Protein AF-A0A7X0EAE1-F1 (afdb_monomer_lite)

pLDDT: mean 81.14, std 19.17, range [22.28, 98.88]

Foldseek 3Di:
DDDDDDDDDDDDDDDDDDDDDDDDDDDDDDDDDDDDPDPDPPQAAEDEDDQQEEEPQVCQQVLHAYAYNQHEYEHADDPEERERAHEYAHEYAYEYHPPPAAYEYEYLAAHHYYYDPVQPPKDKDKAFDFFDFDDDPNDTQPFTDGGIAIDIPPAGPFRYEYYDSYEYEYHEQVRQAYEALGEYAYAYEDEYYHHDDDDLNREHEYNHEAAYAYEYAYQDPDQRHAYEAADEHAHQYLEHEEQYNHEQAELRGHGADVNHAAYEYAAEAEYAFHCDDDPDPLEYEDAHEYEYPYALHEYEYASHSGEYEYEHADAYFPDDDSSDGDDPDPLVLAFQAVVLGQAYEYEFASEHYEYHDQDAAEGRRRYALRRYEYAAHNAGEYEYHYADEYEDRHEYAHDPRRNRQPHGHEYEYEDDYDPPGQAEYEYAAEHGYAAEYEYAANYEYEFFDLDLFDQDDDPDDRDGRRRPTAGYEYDAQLPPPHDPRRAYEYAYEYHYAHEDNRNNPCQAYEHEHYAYAYEYEFAHLREYEYEADHQHAEEYEFHANYEYEWAYGPVRGIGACQNYCEYEQDYANREYEDLHGAAYEHQAYEYDANYEYEAAVHHYHYHPPDDYYHNHDYDNDDPHHD

Structure (mmCIF, N/CA/C/O backbone):
data_AF-A0A7X0EAE1-F1
#
_entry.id   AF-A0A7X0EAE1-F1
#
loop_
_atom_site.group_PDB
_atom_site.id
_atom_site.type_symbol
_atom_site.label_atom_id
_atom_site.label_alt_id
_atom_site.label_comp_id
_atom_site.label_asym_id
_atom_site.label_entity_id
_atom_site.label_seq_id
_atom_site.pdbx_PDB_ins_code
_atom_site.Cartn_x
_atom_site.Cartn_y
_atom_site.Cartn_z
_atom_site.occupancy
_atom_site.B_iso_or_equiv
_atom_site.auth_seq_id
_atom_site.auth_comp_id
_atom_site.auth_asym_id
_atom_site.auth_atom_id
_atom_site.pdbx_PDB_model_num
ATOM 1 N N . MET A 1 1 ? -37.938 42.779 7.280 1.00 30.33 1 MET A N 1
ATOM 2 C CA . MET A 1 1 ? -37.689 43.438 5.978 1.00 30.33 1 MET A CA 1
ATOM 3 C C . MET A 1 1 ? -36.185 43.469 5.745 1.00 30.33 1 MET A C 1
ATOM 5 O O . MET A 1 1 ? -35.531 44.015 6.614 1.00 30.33 1 MET A O 1
ATOM 9 N N . LYS A 1 2 ? -35.724 42.894 4.612 1.00 25.92 2 LYS A N 1
ATOM 10 C CA . LYS A 1 2 ? -34.523 43.207 3.782 1.00 25.92 2 LYS A CA 1
ATOM 11 C C . LYS A 1 2 ? -33.145 43.342 4.476 1.00 25.92 2 LYS A C 1
ATOM 13 O O . LYS A 1 2 ? -33.058 44.056 5.455 1.00 25.92 2 LYS A O 1
ATOM 18 N N . HIS A 1 3 ? -31.996 42.821 4.030 1.00 24.59 3 HIS A N 1
ATOM 19 C CA . HIS A 1 3 ? -31.430 42.070 2.881 1.00 24.59 3 HIS A CA 1
ATOM 20 C C . HIS A 1 3 ? -30.117 41.422 3.436 1.00 24.59 3 HIS A C 1
ATOM 22 O O . HIS A 1 3 ? -29.533 42.008 4.340 1.00 24.59 3 HIS A O 1
ATOM 28 N N . VAL A 1 4 ? -29.726 40.167 3.161 1.00 24.88 4 VAL A N 1
ATOM 29 C CA . VAL A 1 4 ? -28.911 39.599 2.043 1.00 24.88 4 VAL A CA 1
ATOM 30 C C . VAL A 1 4 ? -27.505 40.215 1.816 1.00 24.88 4 VAL A C 1
ATOM 32 O O . VAL A 1 4 ? -27.378 41.434 1.750 1.00 24.88 4 VAL A O 1
ATOM 35 N N . VAL A 1 5 ? -26.540 39.306 1.536 1.00 24.34 5 VAL A N 1
ATOM 36 C CA . VAL A 1 5 ? -25.147 39.411 1.003 1.00 24.34 5 VAL A CA 1
ATOM 37 C C . VAL A 1 5 ? -24.054 39.476 2.089 1.00 24.34 5 VAL A C 1
ATOM 39 O O . VAL A 1 5 ? -24.153 40.296 2.986 1.00 24.34 5 VAL A O 1
ATOM 42 N N . GLY A 1 6 ? -22.967 38.694 2.104 1.00 23.19 6 GLY A N 1
ATOM 43 C CA . GLY A 1 6 ? -22.373 37.727 1.172 1.00 23.19 6 GLY A CA 1
ATOM 44 C C . GLY A 1 6 ? -20.891 37.503 1.547 1.00 23.19 6 GLY A C 1
ATOM 45 O O . GLY A 1 6 ? -20.295 38.330 2.231 1.00 23.19 6 GLY A O 1
ATOM 46 N N . LEU A 1 7 ? -20.351 36.360 1.122 1.00 27.83 7 LEU A N 1
ATOM 47 C CA .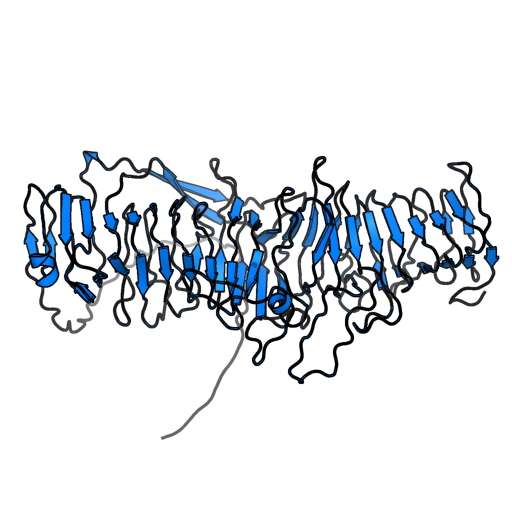 LEU A 1 7 ? -19.039 35.753 1.412 1.00 27.83 7 LEU A CA 1
ATOM 48 C C . LEU A 1 7 ? -17.797 36.627 1.120 1.00 27.83 7 LEU A C 1
ATOM 50 O O . LEU A 1 7 ? -17.828 37.486 0.241 1.00 27.83 7 LEU A O 1
ATOM 54 N N . GLY A 1 8 ? -16.669 36.309 1.777 1.00 23.58 8 GLY A N 1
ATOM 55 C CA . GLY A 1 8 ? -15.345 36.868 1.471 1.00 23.58 8 GLY A CA 1
ATOM 56 C C . GLY A 1 8 ? -14.172 36.112 2.116 1.00 23.58 8 GLY A C 1
ATOM 57 O O . GLY A 1 8 ? -13.901 36.279 3.298 1.00 23.58 8 GLY A O 1
ATOM 58 N N . ASN A 1 9 ? -13.502 35.302 1.294 1.00 26.05 9 ASN A N 1
ATOM 59 C CA . ASN A 1 9 ? -12.317 34.462 1.510 1.00 26.05 9 ASN A CA 1
ATOM 60 C C . ASN A 1 9 ? -11.068 35.108 2.158 1.00 26.05 9 ASN A C 1
ATOM 62 O O . ASN A 1 9 ? -10.847 36.313 2.057 1.00 26.05 9 ASN A O 1
ATOM 66 N N . ASN A 1 10 ? -10.170 34.202 2.589 1.00 26.47 10 ASN A N 1
ATOM 67 C CA . ASN A 1 10 ? -8.693 34.271 2.596 1.00 26.47 10 ASN A CA 1
ATOM 68 C C . ASN A 1 10 ? -8.009 34.369 3.969 1.00 26.47 10 ASN A C 1
ATOM 70 O O . ASN A 1 10 ? -7.542 35.428 4.387 1.00 26.47 10 ASN A O 1
ATOM 74 N N . GLY A 1 11 ? -7.816 33.205 4.598 1.00 25.55 11 GLY A N 1
ATOM 75 C CA . GLY A 1 11 ? -6.762 33.003 5.588 1.00 25.55 11 GLY A CA 1
ATOM 76 C C . GLY A 1 11 ? -5.386 33.032 4.917 1.00 25.55 11 GLY A C 1
ATOM 77 O O . GLY A 1 11 ? -4.979 32.070 4.272 1.00 25.55 11 GLY A O 1
ATOM 78 N N . ARG A 1 12 ? -4.661 34.145 5.068 1.00 23.89 12 ARG A N 1
ATOM 79 C CA . ARG A 1 12 ? -3.206 34.194 4.879 1.00 23.89 12 ARG A CA 1
ATOM 80 C C . ARG A 1 12 ? -2.535 34.210 6.245 1.00 23.89 12 ARG A C 1
ATOM 82 O O . ARG A 1 12 ? -2.761 35.115 7.041 1.00 23.89 12 ARG A O 1
ATOM 89 N N . TRP A 1 13 ? -1.671 33.228 6.462 1.00 22.28 13 TRP A N 1
ATOM 90 C CA . TRP A 1 13 ? -0.721 33.181 7.563 1.00 22.28 13 TRP A CA 1
ATOM 91 C C . TRP A 1 13 ? 0.379 34.225 7.341 1.00 22.28 13 TRP A C 1
ATOM 93 O O . TRP A 1 13 ? 1.106 34.164 6.349 1.00 22.28 13 TRP A O 1
ATOM 103 N N . LEU A 1 14 ? 0.523 35.172 8.269 1.00 25.16 14 LEU A N 1
ATOM 104 C CA . LEU A 1 14 ? 1.723 35.998 8.390 1.00 25.16 14 LEU A CA 1
ATOM 105 C C . LEU A 1 14 ? 2.500 35.553 9.630 1.00 25.16 14 LEU A C 1
ATOM 107 O O . LEU A 1 14 ? 1.996 35.592 10.748 1.00 25.16 14 LEU A O 1
ATOM 111 N N . ARG A 1 15 ? 3.739 35.108 9.392 1.00 26.25 15 ARG A N 1
ATOM 112 C CA . ARG A 1 15 ? 4.773 34.886 10.408 1.00 26.25 15 ARG A CA 1
ATOM 113 C C . ARG A 1 15 ? 5.151 36.226 11.041 1.00 26.25 15 ARG A C 1
ATOM 115 O O . ARG A 1 15 ? 5.551 37.131 10.313 1.00 26.25 15 ARG A O 1
ATOM 122 N N . GLU A 1 16 ? 5.177 36.305 12.368 1.00 26.36 16 GLU A N 1
ATOM 123 C CA . GLU A 1 16 ? 5.922 37.344 13.087 1.00 26.36 16 GLU A CA 1
ATOM 124 C C . GLU A 1 16 ? 7.073 36.721 13.891 1.00 26.36 16 GLU A C 1
ATOM 126 O O . GLU A 1 16 ? 6.920 35.719 14.589 1.00 26.36 16 GLU A O 1
ATOM 131 N N . LYS A 1 17 ? 8.264 37.304 13.718 1.00 27.81 17 LYS A N 1
ATOM 132 C CA . LYS A 1 17 ? 9.498 37.013 14.464 1.00 27.81 17 LYS A CA 1
ATOM 133 C C . LYS A 1 17 ? 9.445 37.642 15.871 1.00 27.81 17 LYS A C 1
ATOM 135 O O . LYS A 1 17 ? 8.731 38.623 16.061 1.00 27.81 17 LYS A O 1
ATOM 140 N N . PRO A 1 18 ? 10.247 37.148 16.836 1.00 31.56 18 PRO A N 1
ATOM 141 C CA . PRO A 1 18 ? 10.170 37.571 18.231 1.00 31.56 18 PRO A CA 1
ATOM 142 C C . PRO A 1 18 ? 10.873 38.916 18.460 1.00 31.56 18 PRO A C 1
ATOM 144 O O . PRO A 1 18 ? 12.037 39.092 18.096 1.00 31.56 18 PRO A O 1
ATOM 147 N N . GLY A 1 19 ? 10.173 39.849 19.105 1.00 26.75 19 GLY A N 1
ATOM 148 C CA . GLY A 1 19 ? 10.696 41.135 19.562 1.00 26.75 19 GLY A CA 1
ATOM 149 C C . GLY A 1 19 ? 10.442 41.314 21.056 1.00 26.75 19 GLY A C 1
ATOM 150 O O . GLY A 1 19 ? 9.315 41.200 21.523 1.00 26.75 19 GLY A O 1
ATOM 151 N N . GLN A 1 20 ? 11.521 41.547 21.796 1.00 31.05 20 GLN A N 1
ATOM 152 C CA . GLN A 1 20 ? 11.576 41.728 23.244 1.00 31.05 20 GLN A CA 1
ATOM 153 C C . GLN A 1 20 ? 10.873 43.005 23.738 1.00 31.05 20 GLN A C 1
ATOM 155 O O . GLN A 1 20 ? 11.021 44.059 23.124 1.00 31.05 20 GLN A O 1
ATOM 160 N N . GLY A 1 21 ? 10.271 42.925 24.933 1.00 28.19 21 GLY A N 1
ATOM 161 C CA . GLY A 1 21 ? 10.147 44.052 25.869 1.00 28.19 21 GLY A CA 1
ATOM 162 C C . GLY A 1 21 ? 8.731 44.379 26.364 1.00 28.19 21 GLY A C 1
ATOM 163 O O . GLY A 1 21 ? 7.820 44.517 25.560 1.00 28.19 21 GLY A O 1
ATOM 164 N N . GLU A 1 22 ? 8.630 44.620 27.684 1.00 27.31 22 GLU A N 1
ATOM 165 C CA . GLU A 1 22 ? 7.576 45.371 28.418 1.00 27.31 22 GLU A CA 1
ATOM 166 C C . GLU A 1 22 ? 6.356 44.567 28.972 1.00 27.31 22 GLU A C 1
ATOM 168 O O . GLU A 1 22 ? 6.013 43.502 28.467 1.00 27.31 22 GLU A O 1
ATOM 173 N N . PRO A 1 23 ? 5.760 44.966 30.126 1.00 32.12 23 PRO A N 1
ATOM 174 C CA . PRO A 1 23 ? 5.848 44.191 31.366 1.00 32.12 23 PRO A CA 1
ATOM 175 C C . PRO A 1 23 ? 4.505 43.653 31.898 1.00 32.12 23 PRO A C 1
ATOM 177 O O . PRO A 1 23 ? 3.413 44.103 31.545 1.00 32.12 23 PRO A O 1
ATOM 180 N N . ALA A 1 24 ? 4.604 42.699 32.828 1.00 33.47 24 ALA A N 1
ATOM 181 C CA . ALA A 1 24 ? 3.493 42.013 33.481 1.00 33.47 24 ALA A CA 1
ATOM 182 C C . ALA A 1 24 ? 2.469 42.970 34.129 1.00 33.47 24 ALA A C 1
ATOM 184 O O . ALA A 1 24 ? 2.688 43.514 35.213 1.00 33.47 24 ALA A O 1
ATOM 185 N N . ARG A 1 25 ? 1.288 43.101 33.511 1.00 29.61 25 ARG A N 1
ATOM 186 C CA . ARG A 1 25 ? 0.089 43.645 34.163 1.00 29.61 25 ARG A CA 1
ATOM 187 C C . ARG A 1 25 ? -0.793 42.499 34.646 1.00 29.61 25 ARG A C 1
ATOM 189 O O . ARG A 1 25 ? -1.527 41.898 33.868 1.00 29.61 25 ARG A O 1
ATOM 196 N N . LYS A 1 26 ? -0.754 42.236 35.956 1.00 30.78 26 LYS A N 1
ATOM 197 C CA . LYS A 1 26 ? -1.768 41.438 36.660 1.00 30.78 26 LYS A CA 1
ATOM 198 C C . LYS A 1 26 ? -3.140 42.080 36.429 1.00 30.78 26 LYS A C 1
ATOM 200 O O . LYS A 1 26 ? -3.415 43.151 36.966 1.00 30.78 26 LYS A O 1
ATOM 205 N N . ARG A 1 27 ? -3.992 41.445 35.622 1.00 29.20 27 ARG A N 1
ATOM 206 C CA . ARG A 1 27 ? -5.412 41.790 35.509 1.00 29.20 27 ARG A CA 1
ATOM 207 C C . ARG A 1 27 ? -6.218 40.823 36.365 1.00 29.20 27 ARG A C 1
ATOM 209 O O . ARG A 1 27 ? -6.354 39.650 36.045 1.00 29.20 27 ARG A O 1
ATOM 216 N N . LEU A 1 28 ? -6.714 41.361 37.473 1.00 23.70 28 LEU A N 1
ATOM 217 C CA . LEU A 1 28 ? -7.777 40.801 38.292 1.00 23.70 28 LEU A CA 1
ATOM 218 C C . LEU A 1 28 ? -9.042 40.722 37.421 1.00 23.70 28 LEU A C 1
ATOM 220 O O . LEU A 1 28 ? -9.579 41.758 37.031 1.00 23.70 28 LEU A O 1
ATOM 224 N N . VAL A 1 29 ? -9.480 39.514 37.068 1.00 25.59 29 VAL A N 1
ATOM 225 C CA . VAL A 1 29 ? -10.756 39.301 36.375 1.00 25.59 29 VAL A CA 1
ATOM 226 C C . VAL A 1 29 ? -11.838 39.138 37.436 1.00 25.59 29 VAL A C 1
ATOM 228 O O . VAL A 1 29 ? -11.850 38.174 38.195 1.00 25.59 29 VAL A O 1
ATOM 231 N N . VAL A 1 30 ? -12.729 40.124 37.496 1.00 24.12 30 VAL A N 1
ATOM 232 C CA . VAL A 1 30 ? -14.007 40.048 38.203 1.00 24.12 30 VAL A CA 1
ATOM 233 C C . VAL A 1 30 ? -14.918 39.143 37.374 1.00 24.12 30 VAL A C 1
ATOM 235 O O . VAL A 1 30 ? -15.266 39.488 36.247 1.00 24.12 30 VAL A O 1
ATOM 238 N N . ILE A 1 31 ? -15.279 37.977 37.912 1.00 26.09 31 ILE A N 1
ATOM 239 C CA . ILE A 1 31 ? -16.275 37.088 37.307 1.00 26.09 31 ILE A CA 1
ATOM 240 C C . ILE A 1 31 ? -17.652 37.697 37.580 1.00 26.09 31 ILE A C 1
ATOM 242 O O . ILE A 1 31 ? -18.132 37.703 38.713 1.00 26.09 31 ILE A O 1
ATOM 246 N N . LEU A 1 32 ? -18.275 38.240 36.535 1.00 27.41 32 LEU A N 1
ATOM 247 C CA . LEU A 1 32 ? -19.679 38.627 36.542 1.00 27.41 32 LEU A CA 1
ATOM 248 C C . LEU A 1 32 ? -20.500 37.355 36.280 1.00 27.41 32 LEU A C 1
ATOM 250 O O . LEU A 1 32 ? -20.461 36.806 35.181 1.00 27.41 32 LEU A O 1
ATOM 254 N N . GLY A 1 33 ? -21.181 36.849 37.309 1.00 26.14 33 GLY A N 1
ATOM 255 C CA . GLY A 1 33 ? -22.029 35.664 37.206 1.00 26.14 33 GLY A CA 1
ATOM 256 C C . GLY A 1 33 ? -23.220 35.915 36.285 1.00 26.14 33 GLY A C 1
ATOM 257 O O . GLY A 1 33 ? -24.117 36.686 36.620 1.00 26.14 33 GLY A O 1
ATOM 258 N N . ILE A 1 34 ? -23.236 35.249 35.132 1.00 29.47 34 ILE A N 1
ATOM 259 C CA . ILE A 1 34 ? -24.444 35.070 34.328 1.00 29.47 34 ILE A CA 1
ATOM 260 C C . ILE A 1 34 ? -25.166 33.865 34.929 1.00 29.47 34 ILE A C 1
ATOM 262 O O . ILE A 1 34 ? -24.683 32.738 34.842 1.00 29.47 34 ILE A O 1
ATOM 266 N N . ALA A 1 35 ? -26.304 34.108 35.576 1.00 28.55 35 ALA A N 1
ATOM 267 C CA . ALA A 1 35 ? -27.213 33.049 35.985 1.00 28.55 35 ALA A CA 1
ATOM 268 C C . ALA A 1 35 ? -27.811 32.411 34.721 1.00 28.55 35 ALA A C 1
ATOM 270 O O . ALA A 1 35 ? -28.743 32.953 34.127 1.00 28.55 35 ALA A O 1
ATOM 271 N N . LEU A 1 36 ? -27.256 31.273 34.292 1.00 31.56 36 LEU A N 1
ATOM 272 C CA . LEU A 1 36 ? -27.988 30.340 33.442 1.00 31.56 36 LEU A CA 1
ATOM 273 C C . LEU A 1 36 ? -29.161 29.812 34.271 1.00 31.56 36 LEU A C 1
ATOM 275 O O . LEU A 1 36 ? -28.967 29.307 35.377 1.00 31.56 36 LEU A O 1
ATOM 279 N N . ALA A 1 37 ? -30.375 29.942 33.742 1.00 32.22 37 ALA A N 1
ATOM 280 C CA . ALA A 1 37 ? -31.538 29.266 34.288 1.00 32.22 37 ALA A CA 1
ATOM 281 C C . ALA A 1 37 ? -31.296 27.753 34.192 1.00 32.22 37 ALA A C 1
ATOM 283 O O . ALA A 1 37 ? -31.432 27.161 33.124 1.00 32.22 37 ALA A O 1
ATOM 284 N N . ALA A 1 38 ? -30.888 27.145 35.305 1.00 33.25 38 ALA A N 1
ATOM 285 C CA . ALA A 1 38 ? -30.891 25.705 35.461 1.00 33.25 38 ALA A CA 1
ATOM 286 C C . ALA A 1 38 ? -32.350 25.247 35.390 1.00 33.25 38 ALA A C 1
ATOM 288 O O . ALA A 1 38 ? -33.140 25.511 36.297 1.00 33.25 38 ALA A O 1
ATOM 289 N N . THR A 1 39 ? -32.724 24.572 34.306 1.00 34.47 39 THR A N 1
ATOM 290 C CA . THR A 1 39 ? -33.797 23.586 34.395 1.00 34.47 39 THR A CA 1
ATOM 291 C C . THR A 1 39 ? -33.323 22.575 35.428 1.00 34.47 39 THR A C 1
ATOM 293 O O . THR A 1 39 ? -32.280 21.952 35.232 1.00 34.47 39 THR A O 1
ATOM 296 N N . SER A 1 40 ? -34.006 22.498 36.567 1.00 34.25 40 SER A N 1
ATOM 297 C CA . SER A 1 40 ? -33.706 21.534 37.618 1.00 34.25 40 SER A CA 1
ATOM 298 C C . SER A 1 40 ? -33.729 20.135 37.014 1.00 34.25 40 SER A C 1
ATOM 300 O O . SER A 1 40 ? -34.796 19.610 36.705 1.00 34.25 40 SER A O 1
ATOM 302 N N . VAL A 1 41 ? -32.548 19.556 36.811 1.00 42.41 41 VAL A N 1
ATOM 303 C CA . VAL A 1 41 ? -32.412 18.106 36.768 1.00 42.41 41 VAL A CA 1
ATOM 304 C C . VAL A 1 41 ? -32.759 17.681 38.185 1.00 42.41 41 VAL A C 1
ATOM 306 O O . VAL A 1 41 ? -32.126 18.167 39.127 1.00 42.41 41 VAL A O 1
ATOM 309 N N . ASP A 1 42 ? -33.823 16.901 38.357 1.00 42.44 42 ASP A N 1
ATOM 310 C CA . ASP A 1 42 ? -34.108 16.290 39.650 1.00 42.44 42 ASP A CA 1
ATOM 311 C C . ASP A 1 42 ? -32.829 15.572 40.088 1.00 42.44 42 ASP A C 1
ATOM 313 O O . ASP A 1 42 ? -32.354 14.663 39.411 1.00 42.44 42 ASP A O 1
ATOM 317 N N . ALA A 1 43 ? -32.200 16.059 41.158 1.00 48.53 43 ALA A N 1
ATOM 318 C CA . ALA A 1 43 ? -31.031 15.408 41.718 1.00 48.53 43 ALA A CA 1
ATOM 319 C C . ALA A 1 43 ? -31.507 14.052 42.243 1.00 48.53 43 ALA A C 1
ATOM 321 O O . ALA A 1 43 ? -32.235 14.001 43.240 1.00 48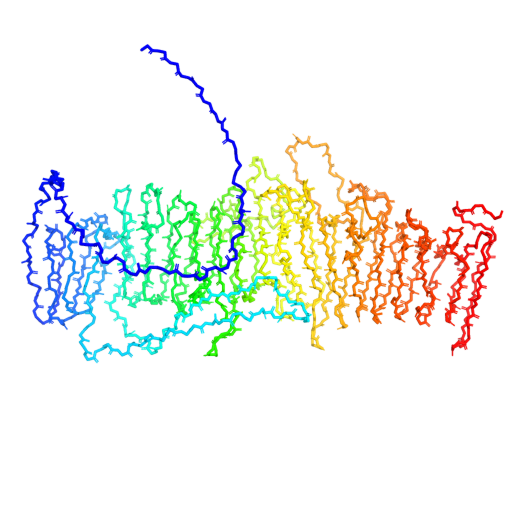.53 43 ALA A O 1
ATOM 322 N N . PHE A 1 44 ? -31.156 12.974 41.542 1.00 57.84 44 PHE A N 1
ATOM 323 C CA . PHE A 1 44 ? -31.428 11.625 42.013 1.00 57.84 44 PHE A CA 1
ATOM 324 C C . PHE A 1 44 ? -30.784 11.461 43.396 1.00 57.84 44 PHE A C 1
ATOM 326 O O . PHE A 1 44 ? -29.712 12.000 43.684 1.00 57.84 44 PHE A O 1
ATOM 333 N N . ALA A 1 45 ? -31.479 10.791 44.314 1.00 66.44 45 ALA A N 1
ATOM 334 C CA . ALA A 1 45 ? -30.926 10.563 45.640 1.00 66.44 45 ALA A CA 1
ATOM 335 C C . ALA A 1 45 ? -29.718 9.627 45.509 1.00 66.44 45 ALA A C 1
ATOM 337 O O . ALA A 1 45 ? -29.833 8.550 44.929 1.00 66.44 45 ALA A O 1
ATOM 338 N N . GLN A 1 46 ? -28.565 10.021 46.057 1.00 82.81 46 GLN A N 1
ATOM 339 C CA . GLN A 1 46 ? -27.398 9.145 46.075 1.00 82.81 46 GLN A CA 1
ATOM 340 C C . GLN A 1 46 ? -27.650 7.965 47.027 1.00 82.81 46 GLN A C 1
ATOM 342 O O . GLN A 1 46 ? -27.831 8.153 48.233 1.00 82.81 46 GLN A O 1
ATOM 347 N N . VAL A 1 47 ? -27.636 6.747 46.490 1.00 92.88 47 VAL A N 1
ATOM 348 C CA . VAL A 1 47 ? -27.821 5.487 47.209 1.00 92.88 47 VAL A CA 1
ATOM 349 C C . VAL A 1 47 ? -26.482 4.769 47.360 1.00 92.88 47 VAL A C 1
ATOM 351 O O . VAL A 1 47 ? -25.752 4.509 46.403 1.00 92.88 47 VAL A O 1
ATOM 354 N N . THR A 1 48 ? -26.149 4.411 48.597 1.00 92.00 48 THR A N 1
ATOM 355 C CA . THR A 1 48 ? -24.951 3.625 48.904 1.00 92.00 48 THR A CA 1
ATOM 356 C C . THR A 1 48 ? -25.176 2.157 48.545 1.00 92.00 48 THR A C 1
ATOM 358 O O . THR A 1 48 ? -26.102 1.528 49.059 1.00 92.00 48 THR A O 1
ATOM 361 N N . ALA A 1 49 ? -24.307 1.589 47.707 1.00 92.56 49 ALA A N 1
ATOM 362 C CA . ALA A 1 49 ? -24.350 0.169 47.376 1.00 92.56 49 ALA A CA 1
ATOM 363 C C . ALA A 1 49 ? -23.916 -0.706 48.576 1.00 92.56 49 ALA A C 1
ATOM 365 O O . ALA A 1 49 ? -23.190 -0.234 49.459 1.00 92.56 49 ALA A O 1
ATOM 366 N N . PRO A 1 50 ? -24.298 -1.997 48.621 1.00 92.00 50 PRO A N 1
ATOM 367 C CA . PRO A 1 50 ? -23.870 -2.905 49.684 1.00 92.00 50 PRO A CA 1
ATOM 368 C C . PRO A 1 50 ? -22.340 -2.982 49.812 1.00 92.00 50 PRO A C 1
ATOM 370 O O . PRO A 1 50 ? -21.628 -3.133 48.818 1.00 92.00 50 PRO A O 1
ATOM 373 N N . SER A 1 51 ? -21.812 -2.920 51.038 1.00 87.19 51 SER A N 1
ATOM 374 C CA . SER A 1 51 ? -20.358 -2.921 51.282 1.00 87.19 51 SER A CA 1
ATOM 375 C C . SER A 1 51 ? -19.664 -4.235 50.921 1.00 87.19 51 SER A C 1
ATOM 377 O O . SER A 1 51 ? -18.494 -4.229 50.557 1.00 87.19 51 SER A O 1
ATOM 379 N N . ALA A 1 52 ? -20.383 -5.357 50.972 1.00 87.44 52 ALA A N 1
ATOM 380 C CA . ALA A 1 52 ? -19.859 -6.671 50.600 1.00 87.44 52 ALA A CA 1
ATOM 381 C C . ALA A 1 52 ? -19.832 -6.923 49.077 1.00 87.44 52 ALA A C 1
ATOM 383 O O . ALA A 1 52 ? -19.398 -7.991 48.652 1.00 87.44 52 ALA A O 1
ATOM 384 N N . GLY A 1 53 ? -20.300 -5.972 48.258 1.00 93.31 53 GLY A N 1
ATOM 385 C CA . GLY A 1 53 ? -20.653 -6.236 46.862 1.00 93.31 53 GLY A CA 1
ATOM 386 C C . GLY A 1 53 ? -22.053 -6.844 46.725 1.00 93.31 53 GLY A C 1
ATOM 387 O O . GLY A 1 53 ? -22.805 -6.922 47.699 1.00 93.31 53 GLY A O 1
ATOM 388 N N . GLY A 1 54 ? -22.402 -7.280 45.516 1.00 95.50 54 GLY A N 1
ATOM 389 C CA . GLY A 1 54 ? -23.664 -7.958 45.217 1.00 95.50 54 GLY A CA 1
ATOM 390 C C . GLY A 1 54 ? -24.428 -7.371 44.031 1.00 95.50 54 GLY A C 1
ATOM 391 O O . GLY A 1 54 ? -23.937 -6.505 43.309 1.00 95.50 54 GLY A O 1
ATOM 392 N N . ASP A 1 55 ? -25.644 -7.874 43.833 1.00 96.50 55 ASP A N 1
ATOM 393 C CA . ASP A 1 55 ? -26.531 -7.457 42.748 1.00 96.50 55 ASP A CA 1
ATOM 394 C C . ASP A 1 55 ? -27.125 -6.063 43.026 1.00 96.50 55 ASP A C 1
ATOM 396 O O . ASP A 1 55 ? -27.779 -5.848 44.050 1.00 96.50 55 ASP A O 1
ATOM 400 N N . ILE A 1 56 ? -26.887 -5.118 42.113 1.00 97.31 56 ILE A N 1
ATOM 401 C CA . ILE A 1 56 ? -27.379 -3.733 42.176 1.00 97.31 56 ILE A CA 1
ATOM 402 C C . ILE A 1 56 ? -28.395 -3.411 41.071 1.00 97.31 56 ILE A C 1
ATOM 404 O O . ILE A 1 56 ? -28.733 -2.246 40.869 1.00 97.31 56 ILE A O 1
ATOM 408 N N . THR A 1 57 ? -28.926 -4.424 40.381 1.00 96.31 57 THR A N 1
ATOM 409 C CA . THR A 1 57 ? -29.866 -4.270 39.255 1.00 96.31 57 THR A CA 1
ATOM 410 C C . THR A 1 57 ? -31.046 -3.372 39.605 1.00 96.31 57 THR A C 1
ATOM 412 O O . THR A 1 57 ? -31.360 -2.458 38.849 1.00 96.31 57 THR A O 1
ATOM 415 N N . ASN A 1 58 ? -31.659 -3.573 40.776 1.00 95.38 58 ASN A N 1
ATOM 416 C CA . ASN A 1 58 ? -32.821 -2.787 41.198 1.00 95.38 58 ASN A CA 1
ATOM 417 C C . ASN A 1 58 ? -32.511 -1.286 41.300 1.00 95.38 58 ASN A C 1
ATOM 419 O O . ASN A 1 58 ? -33.367 -0.474 40.957 1.00 95.38 58 ASN A O 1
ATOM 423 N N . LEU A 1 59 ? -31.294 -0.929 41.728 1.00 95.50 59 LEU A N 1
ATOM 424 C CA . LEU A 1 59 ? -30.846 0.464 41.845 1.00 95.50 59 LEU A CA 1
ATOM 425 C C . LEU A 1 59 ? -30.650 1.090 40.459 1.00 95.50 59 LEU A C 1
ATOM 427 O O . LEU A 1 59 ? -31.074 2.214 40.207 1.00 95.50 59 LEU A O 1
ATOM 431 N N . VAL A 1 60 ? -30.077 0.322 39.527 1.00 95.44 60 VAL A N 1
ATOM 432 C CA . VAL A 1 60 ? -29.912 0.745 38.129 1.00 95.44 60 VAL A CA 1
ATOM 433 C C . VAL A 1 60 ? -31.271 0.938 37.461 1.00 95.44 60 VAL A C 1
ATOM 435 O O . VAL A 1 60 ? -31.516 1.974 36.854 1.00 95.44 60 VAL A O 1
ATOM 438 N N . THR A 1 61 ? -32.204 -0.002 37.626 1.00 93.06 61 THR A N 1
ATOM 439 C CA . THR A 1 61 ? -33.558 0.129 37.061 1.00 93.06 61 THR A CA 1
ATOM 440 C C . THR A 1 61 ? -34.385 1.240 37.712 1.00 93.06 61 THR A C 1
ATOM 442 O O . THR A 1 61 ? -35.334 1.726 37.101 1.00 93.06 61 THR A O 1
ATOM 445 N N . ALA A 1 62 ? -34.033 1.655 38.932 1.00 93.06 62 ALA A N 1
ATOM 446 C CA . ALA A 1 62 ? -34.631 2.803 39.607 1.00 93.06 62 ALA A CA 1
ATOM 447 C C . ALA A 1 62 ? -34.030 4.149 39.159 1.00 93.06 62 ALA A C 1
ATOM 449 O O . ALA A 1 62 ? -34.583 5.189 39.510 1.00 93.06 62 ALA A O 1
ATOM 450 N N . ASN A 1 63 ? -32.959 4.138 38.350 1.00 93.00 63 ASN A N 1
ATOM 451 C CA . ASN A 1 63 ? -32.173 5.320 37.980 1.00 93.00 63 ASN A CA 1
ATOM 452 C C . ASN A 1 63 ? -31.563 6.063 39.184 1.00 93.00 63 ASN A C 1
ATOM 454 O O . ASN A 1 63 ? -31.371 7.274 39.129 1.00 93.00 63 ASN A O 1
ATOM 458 N N . ASP A 1 64 ? -31.248 5.348 40.267 1.00 94.56 64 ASP A N 1
ATOM 459 C CA . ASP A 1 64 ? -30.585 5.943 41.430 1.00 94.56 64 ASP A CA 1
ATOM 460 C C . ASP A 1 64 ? -29.142 6.357 41.101 1.00 94.56 64 ASP A C 1
ATOM 462 O O . ASP A 1 64 ? -28.481 5.715 40.289 1.00 94.56 64 ASP A O 1
ATOM 466 N N . ASP A 1 65 ? -28.607 7.368 41.791 1.00 94.50 65 ASP A N 1
ATOM 467 C CA . ASP A 1 65 ? -27.166 7.646 41.778 1.00 94.50 65 ASP A CA 1
ATOM 468 C C . ASP A 1 65 ? -26.458 6.680 42.736 1.00 94.50 65 ASP A C 1
ATOM 470 O O . ASP A 1 65 ? -26.650 6.740 43.949 1.00 94.50 65 ASP A O 1
ATOM 474 N N . ILE A 1 66 ? -25.615 5.780 42.232 1.00 96.62 66 ILE A N 1
ATOM 475 C CA . ILE A 1 66 ? -25.067 4.665 43.017 1.00 96.62 66 ILE A CA 1
ATOM 476 C C . ILE A 1 66 ? -23.638 4.970 43.488 1.00 96.62 66 ILE A C 1
ATOM 478 O O . ILE A 1 66 ? -22.759 5.320 42.699 1.00 96.62 66 ILE A O 1
ATOM 482 N N . SER A 1 67 ? -23.363 4.779 44.782 1.00 96.44 67 SER A N 1
ATOM 483 C CA . SER A 1 67 ? -22.017 4.892 45.370 1.00 96.44 67 SER A CA 1
ATOM 484 C C . SER A 1 67 ? -21.468 3.533 45.812 1.00 96.44 67 SER A C 1
ATOM 486 O O . SER A 1 67 ? -21.893 2.978 46.831 1.00 96.44 67 SER A O 1
ATOM 488 N N . LEU A 1 68 ? -20.508 2.995 45.055 1.00 96.81 68 LEU A N 1
ATOM 489 C CA . LEU A 1 68 ? -19.852 1.708 45.302 1.00 96.81 68 LEU A CA 1
ATOM 490 C C . LEU A 1 68 ? -18.875 1.770 46.491 1.00 96.81 68 LEU A C 1
ATOM 492 O O . LEU A 1 68 ? -18.177 2.766 46.696 1.00 96.81 68 LEU A O 1
ATOM 496 N N . GLN A 1 69 ? -18.792 0.680 47.258 1.00 95.50 69 GLN A N 1
ATOM 497 C CA . GLN A 1 69 ? -18.122 0.606 48.568 1.00 95.50 69 GLN A CA 1
ATOM 498 C C . GLN A 1 69 ? -16.952 -0.401 48.618 1.00 95.50 69 GLN A C 1
ATOM 500 O O . GLN A 1 69 ? -16.618 -0.935 49.672 1.00 95.50 69 GLN A O 1
ATOM 505 N N . GLY A 1 70 ? -16.322 -0.665 47.477 1.00 92.88 70 GLY A N 1
ATOM 506 C CA . GLY A 1 70 ? -15.105 -1.472 47.337 1.00 92.88 70 GLY A CA 1
ATOM 507 C C . GLY A 1 70 ? -15.338 -2.953 47.032 1.00 92.88 70 GLY A C 1
ATOM 508 O O . GLY A 1 70 ? -14.364 -3.691 46.901 1.00 92.88 70 GLY A O 1
ATOM 509 N N . GLY A 1 71 ? -16.598 -3.388 46.925 1.00 93.81 71 GLY A N 1
ATOM 510 C CA . GLY A 1 71 ? -16.972 -4.762 46.582 1.00 93.81 71 GLY A CA 1
ATOM 511 C C . GLY A 1 71 ? -16.986 -5.058 45.076 1.00 93.81 71 GLY A C 1
ATOM 512 O O . GLY A 1 71 ? -16.623 -4.221 44.247 1.00 93.81 71 GLY A O 1
ATOM 513 N N . ASN A 1 72 ? -17.452 -6.263 44.739 1.00 95.88 72 ASN A N 1
ATOM 514 C CA . ASN A 1 72 ? -17.746 -6.678 43.367 1.00 95.88 72 ASN A CA 1
ATOM 515 C C . ASN A 1 72 ? -19.255 -6.605 43.142 1.00 95.88 72 ASN A C 1
ATOM 517 O O . ASN A 1 72 ? -20.016 -7.195 43.913 1.00 95.88 72 ASN A O 1
ATOM 521 N N . TYR A 1 73 ? -19.684 -5.884 42.114 1.00 98.00 73 TYR A N 1
ATOM 522 C CA . TYR A 1 73 ? -21.093 -5.602 41.867 1.00 98.00 73 TYR A CA 1
ATOM 523 C C . TYR A 1 73 ? -21.549 -6.193 40.540 1.00 98.00 73 TYR A C 1
ATOM 525 O O . TYR A 1 73 ? -20.797 -6.186 39.567 1.00 98.00 73 TYR A O 1
ATOM 533 N N . THR A 1 74 ? -22.791 -6.669 40.498 1.00 97.75 74 THR A N 1
ATOM 534 C CA . THR A 1 74 ? -23.395 -7.237 39.288 1.00 97.75 74 THR A CA 1
ATOM 535 C C . THR A 1 74 ? -24.668 -6.480 38.925 1.00 97.75 74 THR A C 1
ATOM 537 O O . THR A 1 74 ? -25.454 -6.127 39.803 1.00 97.75 74 THR A O 1
ATOM 540 N N . ILE A 1 75 ? -24.875 -6.246 37.632 1.00 98.06 75 ILE A N 1
ATOM 541 C CA . ILE A 1 75 ? -26.124 -5.768 37.040 1.00 98.06 75 ILE A CA 1
ATOM 542 C C . ILE A 1 75 ? -26.625 -6.880 36.119 1.00 98.06 75 ILE A C 1
ATOM 544 O O . ILE A 1 75 ? -26.072 -7.083 35.044 1.00 98.06 75 ILE A O 1
ATOM 548 N N . ASN A 1 76 ? -27.656 -7.600 36.551 1.00 97.12 76 ASN A N 1
ATOM 549 C CA . ASN A 1 76 ? -28.326 -8.656 35.801 1.00 97.12 76 ASN A CA 1
ATOM 550 C C . ASN A 1 76 ? -29.499 -8.053 35.023 1.00 97.12 76 ASN A C 1
ATOM 552 O O . ASN A 1 76 ? -30.615 -7.957 35.535 1.00 97.12 76 ASN A O 1
ATOM 556 N N . LEU A 1 77 ? -29.248 -7.617 33.794 1.00 96.56 77 LEU A N 1
ATOM 557 C CA . LEU A 1 77 ? -30.222 -6.871 33.010 1.00 96.56 77 LEU A CA 1
ATOM 558 C C . LEU A 1 77 ? -31.478 -7.700 32.687 1.00 96.56 77 LEU A C 1
ATOM 560 O O . LEU A 1 77 ? -31.385 -8.892 32.361 1.00 96.56 77 LEU A O 1
ATOM 564 N N . PRO A 1 78 ? -32.669 -7.075 32.731 1.00 93.69 78 PRO A N 1
ATOM 565 C CA . PRO A 1 78 ? -33.847 -7.630 32.084 1.00 93.69 78 PRO A CA 1
ATOM 566 C C . PRO A 1 78 ? -33.682 -7.583 30.558 1.00 93.69 78 PRO A C 1
ATOM 568 O O . PRO A 1 78 ? -33.054 -6.670 30.026 1.00 93.69 78 PRO A O 1
ATOM 571 N N . THR A 1 79 ? -34.311 -8.530 29.855 1.00 94.38 79 THR A N 1
ATOM 572 C CA . THR A 1 79 ? -34.300 -8.586 28.383 1.00 94.38 79 THR A CA 1
ATOM 573 C C . THR A 1 79 ? -34.785 -7.279 27.764 1.00 94.38 79 THR A C 1
ATOM 575 O O . THR A 1 79 ? -35.823 -6.754 28.177 1.00 94.38 79 THR A O 1
ATOM 578 N N . GLY A 1 80 ? -34.104 -6.816 26.716 1.00 94.62 80 GLY A N 1
ATOM 579 C CA . GLY A 1 80 ? -34.399 -5.545 26.051 1.00 94.62 80 GLY A CA 1
ATOM 580 C C . GLY A 1 80 ? -33.449 -4.424 26.471 1.00 94.62 80 GLY A C 1
ATOM 581 O O . GLY A 1 80 ? -32.302 -4.676 26.821 1.00 94.62 80 GLY A O 1
ATOM 582 N N . VAL A 1 81 ? -33.908 -3.175 26.387 1.00 95.62 81 VAL A N 1
ATOM 583 C CA . VAL A 1 81 ? -33.070 -1.987 26.610 1.00 95.62 81 VAL A CA 1
ATOM 584 C C . VAL A 1 81 ? -33.372 -1.375 27.976 1.00 95.62 81 VAL A C 1
ATOM 586 O O . VAL A 1 81 ? -34.517 -1.034 28.268 1.00 95.62 81 VAL A O 1
ATOM 589 N N . THR A 1 82 ? -32.337 -1.201 28.794 1.00 96.06 82 THR A N 1
ATOM 590 C CA . THR A 1 82 ? -32.375 -0.474 30.066 1.00 96.06 82 THR A CA 1
ATOM 591 C C . THR A 1 82 ? -31.557 0.804 29.926 1.00 96.06 82 THR A C 1
ATOM 593 O O . THR A 1 82 ? -30.336 0.747 29.810 1.00 96.06 82 THR A O 1
ATOM 596 N N . THR A 1 83 ? -32.212 1.964 29.952 1.00 94.38 83 THR A N 1
ATOM 597 C CA . THR A 1 83 ? -31.520 3.262 29.973 1.00 94.38 83 THR A CA 1
ATOM 598 C C . THR A 1 83 ? -31.258 3.685 31.408 1.00 94.38 83 THR A C 1
ATOM 600 O O . THR A 1 83 ? -32.202 3.824 32.185 1.00 94.38 83 THR A O 1
ATOM 603 N N . TYR A 1 84 ? -29.986 3.906 31.734 1.00 94.19 84 TYR A N 1
ATOM 604 C CA . TYR A 1 84 ? -29.535 4.362 33.039 1.00 94.19 84 TYR A CA 1
ATOM 605 C C . TYR A 1 84 ? -29.005 5.797 32.959 1.00 94.19 84 TYR A C 1
ATOM 607 O O . TYR A 1 84 ? -27.988 6.075 32.315 1.00 94.19 84 TYR A O 1
ATOM 615 N N . SER A 1 85 ? -29.721 6.705 33.620 1.00 91.31 85 SER A N 1
ATOM 616 C CA . SER A 1 85 ? -29.415 8.139 33.661 1.00 91.31 85 SER A CA 1
ATOM 617 C C . SER A 1 85 ? -28.762 8.609 34.958 1.00 91.31 85 SER A C 1
ATOM 619 O O . SER A 1 85 ? -28.342 9.765 35.017 1.00 91.31 85 SER A O 1
ATOM 621 N N . GLY A 1 86 ? -28.653 7.730 35.956 1.00 91.38 86 GLY A N 1
ATOM 622 C CA . GLY A 1 86 ? -27.881 7.984 37.170 1.00 91.38 86 GLY A CA 1
ATOM 623 C C . GLY A 1 86 ? -26.369 7.889 36.938 1.00 91.38 86 GLY A C 1
ATOM 624 O O . GLY A 1 86 ? -25.888 7.556 35.851 1.00 91.38 86 GLY A O 1
ATOM 625 N N . VAL A 1 87 ? -25.593 8.149 37.987 1.00 92.88 87 VAL A N 1
ATOM 626 C CA . VAL A 1 87 ? -24.126 8.050 37.991 1.00 92.88 87 VAL A CA 1
ATOM 627 C C . VAL A 1 87 ? -23.672 6.928 38.918 1.00 92.88 87 VAL A C 1
ATOM 629 O O . VAL A 1 87 ? -24.070 6.867 40.077 1.00 92.88 87 VAL A O 1
ATOM 632 N N . ILE A 1 88 ? -22.796 6.041 38.435 1.00 95.50 88 ILE A N 1
ATOM 633 C CA . ILE A 1 88 ? -22.088 5.072 39.290 1.00 95.50 88 ILE A CA 1
ATOM 634 C C . ILE A 1 88 ? -20.756 5.692 39.725 1.00 95.50 88 ILE A C 1
ATOM 636 O O . ILE A 1 88 ? -19.929 6.065 38.894 1.00 95.50 88 ILE A O 1
ATOM 640 N N . SER A 1 89 ? -20.541 5.796 41.033 1.00 95.62 89 SER A N 1
ATOM 641 C CA . SER A 1 89 ? -19.389 6.445 41.671 1.00 95.62 89 SER A CA 1
ATOM 642 C C . SER A 1 89 ? -18.762 5.548 42.748 1.00 95.62 89 SER A C 1
ATOM 644 O O . SER A 1 89 ? -19.248 4.451 43.011 1.00 95.62 89 SER A O 1
ATOM 646 N N . GLY A 1 90 ? -17.678 5.991 43.392 1.00 95.00 90 GLY A N 1
ATOM 647 C CA . GLY A 1 90 ? -17.068 5.277 44.522 1.00 95.00 90 GLY A CA 1
ATOM 648 C C . GLY A 1 90 ? -15.962 4.302 44.113 1.00 95.00 90 GLY A C 1
ATOM 649 O O . GLY A 1 90 ? -15.144 4.611 43.244 1.00 95.00 90 GLY A O 1
ATOM 650 N N . THR A 1 91 ? -15.883 3.144 44.777 1.00 95.25 91 THR A N 1
ATOM 651 C CA . THR A 1 91 ? -14.848 2.135 44.480 1.00 95.25 91 THR A CA 1
ATOM 652 C C . THR A 1 91 ? -15.412 0.731 44.309 1.00 95.25 91 THR A C 1
ATOM 654 O O . THR A 1 91 ? -16.370 0.384 44.988 1.00 95.25 91 THR A O 1
ATOM 657 N N . GLY A 1 92 ? -14.829 -0.090 43.436 1.00 95.06 92 GLY A N 1
ATOM 658 C CA . GLY A 1 92 ? -15.234 -1.488 43.250 1.00 95.06 92 GLY A CA 1
ATOM 659 C C . GLY A 1 92 ? -15.008 -1.999 41.830 1.00 95.06 92 GLY A C 1
ATOM 660 O O . GLY A 1 92 ? -14.372 -1.329 41.016 1.00 95.06 92 GLY A O 1
ATOM 661 N N . THR A 1 93 ? -15.551 -3.181 41.548 1.00 96.00 93 THR A N 1
ATOM 662 C CA . THR A 1 93 ? -15.644 -3.745 40.193 1.00 96.00 93 THR A CA 1
ATOM 663 C C . THR A 1 93 ? -17.104 -3.903 39.786 1.00 96.00 93 THR A C 1
ATOM 665 O O . THR A 1 93 ? -17.974 -4.071 40.646 1.00 96.00 93 THR A O 1
ATOM 668 N N . LEU A 1 94 ? -17.373 -3.847 38.483 1.00 97.56 94 LEU A N 1
ATOM 669 C CA . LEU A 1 94 ? -18.716 -3.986 37.933 1.00 97.56 94 LEU A CA 1
ATOM 670 C C . LEU A 1 94 ? -18.766 -5.103 36.889 1.00 97.56 94 LEU A C 1
ATOM 672 O O . LEU A 1 94 ? -17.913 -5.173 36.012 1.00 97.56 94 LEU A O 1
ATOM 676 N N . THR A 1 95 ? -19.780 -5.956 36.970 1.00 97.81 95 THR A N 1
ATOM 677 C CA . THR A 1 95 ? -20.135 -6.932 35.934 1.00 97.81 95 THR A CA 1
ATOM 678 C C . THR A 1 95 ? -21.535 -6.615 35.429 1.00 97.81 95 THR A C 1
ATOM 680 O O . THR A 1 95 ? -22.466 -6.529 36.226 1.00 97.81 95 THR A O 1
ATOM 683 N N . VAL A 1 96 ? -21.688 -6.416 34.125 1.00 98.12 96 VAL A N 1
ATOM 684 C CA . VAL A 1 96 ? -22.986 -6.230 33.470 1.00 98.12 96 VAL A CA 1
ATOM 685 C C . VAL A 1 96 ? -23.286 -7.503 32.697 1.00 98.12 96 VAL A C 1
ATOM 687 O O . VAL A 1 96 ? -22.562 -7.831 31.763 1.00 98.12 96 VAL A O 1
ATOM 690 N N . ASP A 1 97 ? -24.333 -8.213 33.096 1.00 96.94 97 ASP A N 1
ATOM 691 C CA . ASP A 1 97 ? -24.705 -9.517 32.558 1.00 96.94 97 ASP A CA 1
ATOM 692 C C . ASP A 1 97 ? -26.155 -9.517 32.082 1.00 96.94 97 ASP A C 1
ATOM 694 O O . ASP A 1 97 ? -27.013 -8.806 32.606 1.00 96.94 97 ASP A O 1
ATOM 698 N N . SER A 1 98 ? -26.448 -10.392 31.125 1.00 96.50 98 SER A N 1
ATOM 699 C CA . SER A 1 98 ? -27.790 -10.585 30.572 1.00 96.50 98 SER A CA 1
ATOM 700 C C . SER A 1 98 ? -28.212 -12.055 30.702 1.00 96.50 98 SER A C 1
ATOM 702 O O . SER A 1 98 ? -28.290 -12.781 29.705 1.00 96.50 98 SER A O 1
ATOM 704 N N . PRO A 1 99 ? -28.465 -12.553 31.932 1.00 94.38 99 PRO A N 1
ATOM 705 C CA . PRO A 1 99 ? -28.640 -13.986 32.195 1.00 94.38 99 PRO A CA 1
ATOM 706 C C . PRO A 1 99 ? -29.888 -14.593 31.537 1.00 94.38 99 PRO A C 1
ATOM 708 O O . PRO A 1 99 ? -29.981 -15.811 31.403 1.00 94.38 99 PRO A O 1
ATOM 711 N N . ASN A 1 100 ? -30.846 -13.757 31.124 1.00 92.38 100 ASN A N 1
ATOM 712 C CA . ASN A 1 100 ? -32.148 -14.182 30.604 1.00 92.38 100 ASN A CA 1
ATOM 713 C C . ASN A 1 100 ? -32.330 -13.932 29.094 1.00 92.38 100 ASN A C 1
ATOM 715 O O . ASN A 1 100 ? -33.443 -14.071 28.589 1.00 92.38 100 ASN A O 1
ATOM 719 N N . GLY A 1 101 ? -31.266 -13.573 28.369 1.00 91.12 101 GLY A N 1
ATOM 720 C CA . GLY A 1 101 ? -31.302 -13.286 26.930 1.00 91.12 101 GLY A CA 1
ATOM 721 C C . GLY A 1 101 ? -30.734 -11.910 26.590 1.00 91.12 101 GLY A C 1
ATOM 722 O O . GLY A 1 101 ? -30.365 -11.160 27.486 1.00 91.12 101 GLY A O 1
ATOM 723 N N . ALA A 1 102 ? -30.660 -11.587 25.296 1.00 94.12 102 ALA A N 1
ATOM 724 C CA . ALA A 1 102 ? -30.022 -10.362 24.814 1.00 94.12 102 ALA A CA 1
ATOM 725 C C . ALA A 1 102 ? -30.582 -9.097 25.488 1.00 94.12 102 ALA A C 1
ATOM 727 O O . ALA A 1 102 ? -31.799 -8.872 25.485 1.00 94.12 102 ALA A O 1
ATOM 728 N N . SER A 1 103 ? -29.694 -8.291 26.073 1.00 96.69 103 SER A N 1
ATOM 729 C CA . SER A 1 103 ? -30.064 -7.051 26.763 1.00 96.69 103 SER A CA 1
ATOM 730 C C . SER A 1 103 ? -29.034 -5.946 26.533 1.00 96.69 103 SER A C 1
ATOM 732 O O . SER A 1 103 ? -27.847 -6.217 26.359 1.00 96.69 103 SER A O 1
ATOM 734 N N . THR A 1 104 ? -29.492 -4.697 26.577 1.00 96.75 104 THR A N 1
ATOM 735 C CA . THR A 1 104 ? -28.664 -3.499 26.420 1.00 96.75 104 THR A CA 1
ATOM 736 C C . THR A 1 104 ? -28.758 -2.636 27.671 1.00 96.75 104 THR A C 1
ATOM 738 O O . THR A 1 104 ? -29.860 -2.275 28.082 1.00 96.75 104 THR A O 1
ATOM 741 N N . LEU A 1 105 ? -27.620 -2.254 28.250 1.00 96.81 105 LEU A N 1
ATOM 742 C CA . LEU A 1 105 ? -27.538 -1.166 29.224 1.00 96.81 105 LEU A CA 1
ATOM 743 C C . LEU A 1 105 ? -27.036 0.088 28.515 1.00 96.81 105 LEU A C 1
ATOM 745 O O . LEU A 1 105 ? -25.900 0.109 28.053 1.00 96.81 105 LEU A O 1
ATOM 749 N N . VAL A 1 106 ? -27.860 1.130 28.455 1.00 94.12 106 VAL A N 1
ATOM 750 C CA . VAL A 1 106 ? -27.478 2.435 27.904 1.00 94.12 106 VAL A CA 1
ATOM 751 C C . VAL A 1 106 ? -27.042 3.340 29.046 1.00 94.12 106 VAL A C 1
ATOM 753 O O . VAL A 1 106 ? -27.869 3.748 29.861 1.00 94.12 106 VAL A O 1
ATOM 756 N N . LEU A 1 107 ? -25.753 3.668 29.103 1.00 92.25 107 LEU A N 1
ATOM 757 C CA . LEU A 1 107 ? -25.213 4.672 30.012 1.00 92.25 107 LEU A CA 1
ATOM 758 C C . LEU A 1 107 ? -25.315 6.046 29.355 1.00 92.25 107 LEU A C 1
ATOM 760 O O . LEU A 1 107 ? -24.715 6.276 28.308 1.00 92.25 107 LEU A O 1
ATOM 764 N N . THR A 1 108 ? -26.037 6.977 29.979 1.00 88.75 108 THR A N 1
ATOM 765 C CA . THR A 1 108 ? -26.130 8.366 29.486 1.00 88.75 108 THR A CA 1
ATOM 766 C C . THR A 1 108 ? -25.274 9.347 30.283 1.00 88.75 108 THR A C 1
ATOM 768 O O . THR A 1 108 ? -25.247 10.534 29.969 1.00 88.75 108 THR A O 1
ATOM 771 N N . GLN A 1 109 ? -24.595 8.871 31.328 1.00 86.62 109 GLN A N 1
ATOM 772 C CA . GLN A 1 109 ? -23.673 9.643 32.156 1.00 86.62 109 GLN A CA 1
ATOM 773 C C . GLN A 1 109 ? -22.348 8.895 32.304 1.00 86.62 109 GLN A C 1
ATOM 775 O O . GLN A 1 109 ? -22.315 7.665 32.318 1.00 86.62 109 GLN A O 1
ATOM 780 N N . THR A 1 110 ? -21.256 9.646 32.450 1.00 87.75 110 THR A N 1
ATOM 781 C CA . THR A 1 110 ? -19.922 9.081 32.687 1.00 87.75 110 THR A CA 1
ATOM 782 C C . THR A 1 110 ? -19.847 8.472 34.095 1.00 87.75 110 THR A C 1
ATOM 784 O O . THR A 1 110 ? -19.984 9.211 35.077 1.00 87.75 110 THR A O 1
ATOM 787 N N . PRO A 1 111 ? -19.608 7.154 34.240 1.00 91.75 111 PRO A N 1
ATOM 788 C CA . PRO A 1 111 ? -19.313 6.576 35.542 1.00 91.75 111 PRO A CA 1
ATOM 789 C C . PRO A 1 111 ? -17.980 7.121 36.077 1.00 91.75 111 PRO A C 1
ATOM 791 O O . PRO A 1 111 ? -17.025 7.347 35.338 1.00 91.75 111 PRO A O 1
ATOM 794 N N . THR A 1 112 ? -17.909 7.329 37.389 1.00 92.25 112 THR A N 1
ATOM 795 C CA . THR A 1 112 ? -16.741 7.910 38.081 1.00 92.25 112 THR A CA 1
ATOM 796 C C . THR A 1 112 ? -16.136 6.968 39.120 1.00 92.25 112 THR A C 1
ATOM 798 O O . THR A 1 112 ? -15.229 7.354 39.862 1.00 92.25 112 THR A O 1
ATOM 801 N N . TYR A 1 113 ? -16.635 5.731 39.206 1.00 94.31 113 TYR A N 1
ATOM 802 C CA . TYR A 1 113 ? -16.071 4.736 40.107 1.00 94.31 113 TYR A CA 1
ATOM 803 C C . TYR A 1 113 ? -14.659 4.333 39.672 1.00 94.31 113 TYR A C 1
ATOM 805 O O . TYR A 1 113 ? -14.290 4.401 38.502 1.00 94.31 113 TYR A O 1
ATOM 813 N N . THR A 1 114 ? -13.857 3.894 40.636 1.00 92.19 114 THR A N 1
ATOM 814 C CA . THR A 1 114 ? -12.496 3.414 40.377 1.00 92.19 114 THR A CA 1
ATOM 815 C C . THR A 1 114 ? -12.232 2.102 41.106 1.00 92.19 114 THR A C 1
ATOM 817 O O . THR A 1 114 ? -12.985 1.715 41.997 1.00 92.19 114 THR A O 1
ATOM 820 N N . LEU A 1 115 ? -11.145 1.410 40.780 1.00 92.56 115 LEU A N 1
ATOM 821 C CA . LEU A 1 115 ? -10.723 0.256 41.573 1.00 92.56 115 LEU A CA 1
ATOM 822 C C . LEU A 1 115 ? -10.391 0.655 43.026 1.00 92.56 115 LEU A C 1
ATOM 824 O O . LEU A 1 115 ? -9.977 1.790 43.281 1.00 92.56 115 LEU A O 1
ATOM 828 N N . PRO A 1 116 ? -10.513 -0.262 44.000 1.00 91.25 116 PRO A N 1
ATOM 829 C CA . PRO A 1 116 ? -9.914 -0.094 45.321 1.00 91.25 116 PRO A CA 1
ATOM 830 C C . PRO A 1 116 ? -8.421 0.265 45.234 1.00 91.25 116 PRO A C 1
ATOM 832 O O . PRO A 1 116 ? -7.703 -0.245 44.378 1.00 91.25 116 PRO A O 1
ATOM 835 N N . ALA A 1 117 ? -7.920 1.103 46.149 1.00 89.75 117 ALA A N 1
ATOM 836 C CA . ALA A 1 117 ? -6.545 1.626 46.091 1.00 89.75 117 ALA A CA 1
ATOM 837 C C . ALA A 1 117 ? -5.459 0.536 46.011 1.00 89.75 117 ALA A C 1
ATOM 839 O O . ALA A 1 117 ? -4.449 0.730 45.347 1.00 89.75 117 ALA A O 1
ATOM 840 N N . ALA A 1 118 ? -5.682 -0.621 46.642 1.00 88.88 118 ALA A N 1
ATOM 841 C CA . ALA A 1 118 ? -4.756 -1.754 46.609 1.00 88.88 118 ALA A CA 1
ATOM 842 C C . ALA A 1 118 ? -4.657 -2.447 45.235 1.00 88.88 118 ALA A C 1
ATOM 844 O O . ALA A 1 118 ? -3.732 -3.222 45.016 1.00 88.88 118 ALA A O 1
ATOM 845 N N . GLN A 1 119 ? -5.613 -2.200 44.336 1.00 90.38 119 GLN A N 1
ATOM 846 C CA . GLN A 1 119 ? -5.667 -2.768 42.988 1.00 90.38 119 GLN A CA 1
ATOM 847 C C . GLN A 1 119 ? -5.213 -1.771 41.913 1.00 90.38 119 GLN A C 1
ATOM 849 O O . GLN A 1 119 ? -5.056 -2.170 40.768 1.00 90.38 119 GLN A O 1
ATOM 854 N N . LYS A 1 120 ? -4.987 -0.498 42.271 1.00 89.50 120 LYS A N 1
ATOM 855 C CA . LYS A 1 120 ? -4.455 0.516 41.354 1.00 89.50 120 LYS A CA 1
ATOM 856 C C . LYS A 1 120 ? -2.939 0.376 41.255 1.00 89.50 120 LYS A C 1
ATOM 858 O O . LYS A 1 120 ? -2.212 0.823 42.142 1.00 89.50 120 LYS A O 1
ATOM 863 N N . THR A 1 121 ? -2.473 -0.261 40.194 1.00 87.31 121 THR A N 1
ATOM 864 C CA . THR A 1 121 ? -1.056 -0.495 39.900 1.00 87.31 121 THR A CA 1
ATOM 865 C C . THR A 1 121 ? -0.582 0.196 38.620 1.00 87.31 121 THR A C 1
ATOM 867 O O . THR A 1 121 ? 0.624 0.223 38.364 1.00 87.31 121 THR A O 1
ATOM 870 N N . GLN A 1 122 ? -1.507 0.759 37.842 1.00 84.56 122 GLN A N 1
ATOM 871 C CA . GLN A 1 122 ? -1.253 1.500 36.618 1.00 84.56 122 GLN A CA 1
ATOM 872 C C . GLN A 1 122 ? -0.479 2.780 36.888 1.00 84.56 122 GLN A C 1
ATOM 874 O O . GLN A 1 122 ? -0.778 3.556 37.797 1.00 84.56 122 GLN A O 1
ATOM 879 N N . THR A 1 123 ? 0.501 3.028 36.030 1.00 80.88 123 THR A N 1
ATOM 880 C CA . THR A 1 123 ? 1.249 4.281 35.996 1.00 80.88 123 THR A CA 1
ATOM 881 C C . THR A 1 123 ? 1.242 4.832 34.579 1.00 80.88 123 THR A C 1
ATOM 883 O O . THR A 1 123 ? 1.259 4.082 33.607 1.00 80.88 123 THR A O 1
ATOM 886 N N . THR A 1 124 ? 1.201 6.154 34.451 1.00 73.75 124 THR A N 1
ATOM 887 C CA . THR A 1 124 ? 1.291 6.846 33.161 1.00 73.75 124 THR A CA 1
ATOM 888 C C . THR A 1 124 ? 2.592 7.631 33.115 1.00 73.75 124 THR A C 1
ATOM 890 O O . THR A 1 124 ? 2.832 8.449 34.008 1.00 73.75 124 THR A O 1
ATOM 893 N N . SER A 1 125 ? 3.420 7.412 32.095 1.00 73.06 125 SER A N 1
ATOM 894 C CA . SER A 1 125 ? 4.528 8.316 31.774 1.00 73.06 125 SER A CA 1
ATOM 895 C C . SER A 1 125 ? 4.120 9.254 30.641 1.00 73.06 125 SER A C 1
ATOM 897 O O . SER A 1 125 ? 3.303 8.901 29.790 1.00 73.06 125 SER A O 1
ATOM 899 N N . TYR A 1 126 ? 4.659 10.471 30.668 1.00 72.19 126 TYR A N 1
ATOM 900 C CA . TYR A 1 126 ? 4.465 11.475 29.629 1.00 72.19 126 TYR A CA 1
ATOM 901 C C . TYR A 1 126 ? 5.837 11.917 29.142 1.00 72.19 126 TYR A C 1
ATOM 903 O O . TYR A 1 126 ? 6.571 12.581 29.879 1.00 72.19 126 TYR A O 1
ATOM 911 N N . ASP A 1 127 ? 6.174 11.545 27.913 1.00 69.56 127 ASP A N 1
ATOM 912 C CA . ASP A 1 127 ? 7.488 11.797 27.337 1.00 69.56 127 ASP A CA 1
ATOM 913 C C . ASP A 1 127 ? 7.382 12.835 26.234 1.00 69.56 127 ASP A C 1
ATOM 915 O O . ASP A 1 127 ? 6.758 12.613 25.200 1.00 69.56 127 ASP A O 1
ATOM 919 N N . TYR A 1 128 ? 7.984 13.998 26.472 1.00 69.50 128 TYR A N 1
ATOM 920 C CA . TYR A 1 128 ? 7.968 15.102 25.525 1.00 69.50 128 TYR A CA 1
ATOM 921 C C . TYR A 1 128 ? 9.075 14.944 24.484 1.00 69.50 128 TYR A C 1
ATOM 923 O O . TYR A 1 128 ? 10.262 14.952 24.820 1.00 69.50 128 TYR A O 1
ATOM 931 N N . VAL A 1 129 ? 8.685 14.839 23.216 1.00 65.69 129 VAL A N 1
ATOM 932 C CA . VAL A 1 129 ? 9.594 14.658 22.085 1.00 65.69 129 VAL A CA 1
ATOM 933 C C . VAL A 1 129 ? 9.690 15.959 21.304 1.00 65.69 129 VAL A C 1
ATOM 935 O O . VAL A 1 129 ? 8.702 16.467 20.774 1.00 65.69 129 VAL A O 1
ATOM 938 N N . ASN A 1 130 ? 10.908 16.496 21.223 1.00 60.22 130 ASN A N 1
ATOM 939 C CA . ASN A 1 130 ? 11.227 17.598 20.325 1.00 60.22 130 ASN A CA 1
ATOM 940 C C . ASN A 1 130 ? 11.836 17.055 19.032 1.00 60.22 130 ASN A C 1
ATOM 942 O O . ASN A 1 130 ? 12.945 16.524 19.045 1.00 60.22 130 ASN A O 1
ATOM 946 N N . SER A 1 131 ? 11.129 17.274 17.925 1.00 62.31 131 SER A N 1
ATOM 947 C CA . SER A 1 131 ? 11.691 17.423 16.584 1.00 62.31 131 SER A CA 1
ATOM 948 C C . SER A 1 131 ? 12.633 16.318 16.101 1.00 62.31 131 SER A C 1
ATOM 950 O O . SER A 1 131 ? 13.805 16.583 15.828 1.00 62.31 131 SER A O 1
ATOM 952 N N . LEU A 1 132 ? 12.122 15.100 15.934 1.00 63.09 132 LEU A N 1
ATOM 953 C CA . LEU A 1 132 ? 12.824 14.071 15.170 1.00 63.09 132 LEU A CA 1
ATOM 954 C C . LEU A 1 132 ? 11.984 13.707 13.948 1.00 63.09 132 LEU A C 1
ATOM 956 O O . LEU A 1 132 ? 10.873 13.203 14.119 1.00 63.09 132 LEU A O 1
ATOM 960 N N . PRO A 1 133 ? 12.464 13.992 12.728 1.00 66.12 133 PRO A N 1
ATOM 961 C CA . PRO A 1 133 ? 11.824 13.435 11.560 1.00 66.12 133 PRO A CA 1
ATOM 962 C C . PRO A 1 133 ? 12.128 11.930 11.522 1.00 66.12 133 PRO A C 1
ATOM 964 O O . PRO A 1 133 ? 13.239 11.500 11.846 1.00 66.12 133 PRO A O 1
ATOM 967 N N . VAL A 1 134 ? 11.127 11.122 11.185 1.00 71.06 134 VAL A N 1
ATOM 968 C CA . VAL A 1 134 ? 11.284 9.666 11.110 1.00 71.06 134 VAL A CA 1
ATOM 969 C C . VAL A 1 134 ? 11.789 9.306 9.723 1.00 71.06 134 VAL A C 1
ATOM 971 O O . VAL A 1 134 ? 11.241 9.765 8.721 1.00 71.06 134 VAL A O 1
ATOM 974 N N . THR A 1 135 ? 12.853 8.509 9.675 1.00 75.12 135 THR A N 1
ATOM 975 C CA . THR A 1 135 ? 13.396 7.985 8.424 1.00 75.12 135 THR A CA 1
ATOM 976 C C . THR A 1 135 ? 12.918 6.555 8.221 1.00 75.12 135 THR A C 1
ATOM 978 O O . THR A 1 135 ? 13.079 5.720 9.108 1.00 75.12 135 THR A O 1
ATOM 981 N N . TYR A 1 136 ? 12.371 6.282 7.045 1.00 78.12 136 TYR A N 1
ATOM 982 C CA . TYR A 1 136 ? 11.982 4.970 6.560 1.00 78.12 136 TYR A CA 1
ATOM 983 C C . TYR A 1 136 ? 12.702 4.725 5.242 1.00 78.12 136 TYR A C 1
ATOM 985 O O . TYR A 1 136 ? 12.586 5.523 4.317 1.00 78.12 136 TYR A O 1
ATOM 993 N N . ASP A 1 137 ? 13.507 3.666 5.211 1.00 78.81 137 ASP A N 1
ATOM 994 C CA . ASP A 1 137 ? 14.294 3.271 4.042 1.00 78.81 137 ASP A CA 1
ATOM 995 C C . ASP A 1 137 ? 15.091 4.425 3.388 1.00 78.81 137 ASP A C 1
ATOM 997 O O . ASP A 1 137 ? 15.047 4.704 2.194 1.00 78.81 137 ASP A O 1
ATOM 1001 N N . GLY A 1 138 ? 15.784 5.198 4.230 1.00 76.56 138 GLY A N 1
ATOM 1002 C CA . GLY A 1 138 ? 16.559 6.365 3.791 1.00 76.56 138 GLY A CA 1
ATOM 1003 C C . GLY A 1 138 ? 15.727 7.605 3.430 1.00 76.56 138 GLY A C 1
ATOM 1004 O O . GLY A 1 138 ? 16.307 8.683 3.280 1.00 76.56 138 GLY A O 1
ATOM 1005 N N . LEU A 1 139 ? 14.397 7.503 3.372 1.00 75.44 139 LEU A N 1
ATOM 1006 C CA . LEU A 1 139 ? 13.478 8.616 3.145 1.00 75.44 139 LEU A CA 1
ATOM 1007 C C . LEU A 1 139 ? 12.985 9.197 4.459 1.00 75.44 139 LEU A C 1
ATOM 1009 O O . LEU A 1 139 ? 12.558 8.490 5.364 1.00 75.44 139 LEU A O 1
ATOM 1013 N N . THR A 1 140 ? 13.027 10.514 4.570 1.00 73.81 140 THR A N 1
ATOM 1014 C CA . THR A 1 140 ? 12.629 11.210 5.788 1.00 73.81 140 THR A CA 1
ATOM 1015 C C . THR A 1 140 ? 11.212 11.744 5.637 1.00 73.81 140 THR A C 1
ATOM 1017 O O . THR A 1 140 ? 10.947 12.524 4.720 1.00 73.81 140 THR A O 1
ATOM 1020 N N . SER A 1 141 ? 10.314 11.358 6.550 1.00 69.44 141 SER A N 1
ATOM 1021 C CA . SER A 1 141 ? 8.969 11.929 6.605 1.00 69.44 141 SER A CA 1
ATOM 1022 C C . SER A 1 141 ? 9.059 13.453 6.764 1.00 69.44 141 SER A C 1
ATOM 1024 O O . SER A 1 141 ? 9.827 13.946 7.601 1.00 69.44 141 SER A O 1
ATOM 1026 N N . PRO A 1 142 ? 8.291 14.225 5.978 1.00 67.19 142 PRO A N 1
ATOM 1027 C CA . PRO A 1 142 ? 8.294 15.684 6.054 1.00 67.19 142 PRO A CA 1
ATOM 1028 C C . PRO A 1 142 ? 7.646 16.203 7.343 1.00 67.19 142 PRO A C 1
ATOM 1030 O O . PRO A 1 142 ? 7.872 17.355 7.723 1.00 67.19 142 PRO A O 1
ATOM 1033 N N . ASN A 1 143 ? 6.845 15.374 8.018 1.00 68.38 143 ASN A N 1
ATOM 1034 C CA . ASN A 1 143 ? 6.171 15.756 9.245 1.00 68.38 143 ASN A CA 1
ATOM 1035 C C . ASN A 1 143 ? 7.113 15.618 10.441 1.00 68.38 143 ASN A C 1
ATOM 1037 O O . ASN A 1 143 ? 7.653 14.555 10.742 1.00 68.38 143 ASN A O 1
ATOM 1041 N N . VAL A 1 144 ? 7.285 16.731 11.153 1.00 63.22 144 VAL A N 1
ATOM 1042 C CA . VAL A 1 144 ? 8.072 16.791 12.382 1.00 63.22 144 VAL A CA 1
ATOM 1043 C C . VAL A 1 144 ? 7.113 16.848 13.559 1.00 63.22 144 VAL A C 1
ATOM 1045 O O . VAL A 1 144 ? 6.439 17.858 13.778 1.00 63.22 144 VAL A O 1
ATOM 1048 N N . PHE A 1 145 ? 7.078 15.780 14.344 1.00 65.00 145 PHE A N 1
ATOM 1049 C CA . PHE A 1 145 ? 6.262 15.748 15.546 1.00 65.00 145 PHE A CA 1
ATOM 1050 C C . PHE A 1 145 ? 6.862 16.620 16.654 1.00 65.00 145 PHE A C 1
ATOM 1052 O O . PHE A 1 145 ? 8.063 16.576 16.939 1.00 65.00 145 PHE A O 1
ATOM 1059 N N . HIS A 1 146 ? 5.996 17.409 17.284 1.00 59.94 146 HIS A N 1
ATOM 1060 C CA . HIS A 1 146 ? 6.304 18.220 18.455 1.00 59.94 146 HIS A CA 1
ATOM 1061 C C . HIS A 1 146 ? 5.207 17.985 19.484 1.00 59.94 146 HIS A C 1
ATOM 1063 O O . HIS A 1 146 ? 4.126 18.564 19.393 1.00 59.94 146 HIS A O 1
ATOM 1069 N N . GLY A 1 147 ? 5.466 17.116 20.453 1.00 65.12 147 GLY A N 1
ATOM 1070 C CA . GLY A 1 147 ? 4.411 16.687 21.354 1.00 65.12 147 GLY A CA 1
ATOM 1071 C C . GLY A 1 147 ? 4.888 15.755 22.444 1.00 65.12 147 GLY A C 1
ATOM 1072 O O . GLY A 1 147 ? 6.003 15.241 22.401 1.00 65.12 147 GLY A O 1
ATOM 1073 N N . GLY A 1 148 ? 4.029 15.536 23.436 1.00 66.06 148 GLY A N 1
ATOM 1074 C CA . GLY A 1 148 ? 4.231 14.449 24.380 1.00 66.06 148 GLY A CA 1
ATOM 1075 C C . GLY A 1 148 ? 3.534 13.179 23.936 1.00 66.06 148 GLY A C 1
ATOM 1076 O O . GLY A 1 148 ? 2.455 13.246 23.352 1.00 66.06 148 GLY A O 1
ATOM 1077 N N . VAL A 1 149 ? 4.158 12.044 24.230 1.00 69.06 149 VAL A N 1
ATOM 1078 C CA . VAL A 1 149 ? 3.555 10.721 24.114 1.00 69.06 149 VAL A CA 1
ATOM 1079 C C . VAL A 1 149 ? 3.172 10.240 25.503 1.00 69.06 149 VAL A C 1
ATOM 1081 O O . VAL A 1 149 ? 3.995 10.258 26.419 1.00 69.06 149 VAL A O 1
ATOM 1084 N N . THR A 1 150 ? 1.920 9.812 25.660 1.00 72.44 150 THR A N 1
ATOM 1085 C CA . THR A 1 150 ? 1.467 9.167 26.899 1.00 72.44 150 THR A CA 1
ATOM 1086 C C . THR A 1 150 ? 1.645 7.660 26.784 1.00 72.44 150 THR A C 1
ATOM 1088 O O . THR A 1 150 ? 1.114 7.045 25.860 1.00 72.44 150 THR A O 1
ATOM 1091 N N . VAL A 1 151 ? 2.358 7.056 27.736 1.00 71.19 151 VAL A N 1
ATOM 1092 C CA . VAL A 1 151 ? 2.556 5.602 27.810 1.00 71.19 151 VAL A CA 1
ATOM 1093 C C . VAL A 1 151 ? 1.924 5.067 29.089 1.00 71.19 151 VAL A C 1
ATOM 1095 O O . VAL A 1 151 ? 2.199 5.554 30.189 1.00 71.19 151 VAL A O 1
ATOM 1098 N N . VAL A 1 152 ? 1.072 4.053 28.944 1.00 73.81 152 VAL A N 1
ATOM 1099 C CA . VAL A 1 152 ? 0.462 3.331 30.066 1.00 73.81 152 VAL A CA 1
ATOM 1100 C C . VAL A 1 152 ? 1.348 2.143 30.428 1.00 73.81 152 VAL A C 1
ATOM 1102 O O . VAL A 1 152 ? 1.613 1.284 29.593 1.00 73.81 152 VAL A O 1
ATOM 1105 N N . ASN A 1 153 ? 1.793 2.083 31.682 1.00 75.94 153 ASN A N 1
ATOM 1106 C CA . ASN A 1 153 ? 2.640 1.021 32.213 1.00 75.94 153 ASN A CA 1
ATOM 1107 C C . ASN A 1 153 ? 1.905 0.253 33.313 1.00 75.94 153 ASN A C 1
ATOM 1109 O O . ASN A 1 153 ? 1.280 0.863 34.185 1.00 75.94 153 ASN A O 1
ATOM 1113 N N . ASN A 1 154 ? 2.061 -1.075 33.306 1.00 81.69 154 ASN A N 1
ATOM 1114 C CA . ASN A 1 154 ? 1.494 -1.988 34.301 1.00 81.69 154 ASN A CA 1
ATOM 1115 C C . ASN A 1 154 ? -0.026 -1.786 34.497 1.00 81.69 154 ASN A C 1
ATOM 1117 O O . ASN A 1 154 ? -0.445 -1.387 35.586 1.00 81.69 154 ASN A O 1
ATOM 1121 N N . PRO A 1 155 ? -0.833 -1.987 33.436 1.00 79.88 155 PRO A N 1
ATOM 1122 C CA . PRO A 1 155 ? -2.253 -1.648 33.437 1.00 79.88 155 PRO A CA 1
ATOM 1123 C C . PRO A 1 155 ? -2.988 -2.284 34.619 1.00 79.88 155 PRO A C 1
ATOM 1125 O O . PRO A 1 155 ? -2.686 -3.402 35.035 1.00 79.88 155 PRO A O 1
ATOM 1128 N N . ASP A 1 156 ? -3.956 -1.545 35.154 1.00 88.38 156 ASP A N 1
ATOM 1129 C CA . ASP A 1 156 ? -4.806 -2.000 36.253 1.00 88.38 156 ASP A CA 1
ATOM 1130 C C . ASP A 1 156 ? -5.548 -3.309 35.891 1.00 88.38 156 ASP A C 1
ATOM 1132 O O . ASP A 1 156 ? -5.776 -3.594 34.712 1.00 88.38 156 ASP A O 1
ATOM 1136 N N . PRO A 1 157 ? -5.982 -4.126 36.866 1.00 91.62 157 PRO A N 1
ATOM 1137 C CA . PRO A 1 157 ? -6.844 -5.264 36.568 1.00 91.62 157 PRO A CA 1
ATOM 1138 C C . PRO A 1 157 ? -8.187 -4.814 35.970 1.00 91.62 157 PRO A C 1
ATOM 1140 O O . PRO A 1 157 ? -8.595 -3.654 36.072 1.00 91.62 157 PRO A O 1
ATOM 1143 N N . VAL A 1 158 ? -8.910 -5.763 35.371 1.00 93.19 158 VAL A N 1
ATOM 1144 C CA . VAL A 1 158 ? -10.264 -5.534 34.850 1.00 93.19 158 VAL A CA 1
ATOM 1145 C C . VAL A 1 158 ? -11.165 -4.976 35.955 1.00 93.19 158 VAL A C 1
ATOM 1147 O O . VAL A 1 158 ? -11.280 -5.549 37.038 1.00 93.19 158 VAL A O 1
ATOM 1150 N N . SER A 1 159 ? -11.822 -3.856 35.662 1.00 94.00 159 SER A N 1
ATOM 1151 C CA . SER A 1 159 ? -12.736 -3.155 36.581 1.00 94.00 159 SER A CA 1
ATOM 1152 C C . SER A 1 159 ? -14.181 -3.126 36.081 1.00 94.00 159 SER A C 1
ATOM 1154 O O . SER A 1 159 ? -15.096 -2.792 36.840 1.00 94.00 159 SER A O 1
ATOM 1156 N N . LEU A 1 160 ? -14.381 -3.496 34.816 1.00 96.38 160 LEU A N 1
ATOM 1157 C CA . LEU A 1 160 ? -15.671 -3.632 34.164 1.00 96.38 160 LEU A CA 1
ATOM 1158 C C . LEU A 1 160 ? -15.676 -4.916 33.335 1.00 96.38 160 LEU A C 1
ATOM 1160 O O . LEU A 1 160 ? -14.813 -5.103 32.484 1.00 96.38 160 LEU A O 1
ATOM 1164 N N . THR A 1 161 ? -16.641 -5.791 33.578 1.00 97.75 161 THR A N 1
ATOM 1165 C CA . THR A 1 161 ? -16.887 -6.977 32.753 1.00 97.75 161 THR A CA 1
ATOM 1166 C C . THR A 1 161 ? -18.232 -6.830 32.059 1.00 97.75 161 THR A C 1
ATOM 1168 O O . THR A 1 161 ? -19.226 -6.515 32.712 1.00 97.75 161 THR A O 1
ATOM 1171 N N . ILE A 1 162 ? -18.259 -7.056 30.749 1.00 97.69 162 ILE A N 1
ATOM 1172 C CA . ILE A 1 162 ? -19.478 -7.148 29.945 1.00 97.69 162 ILE A CA 1
ATOM 1173 C C . ILE A 1 162 ? -19.673 -8.626 29.614 1.00 97.69 162 ILE A C 1
ATOM 1175 O O . ILE A 1 162 ? -18.800 -9.271 29.028 1.00 97.69 162 ILE A O 1
ATOM 1179 N N . GLY A 1 163 ? -20.794 -9.183 30.052 1.00 96.56 163 GLY A N 1
ATOM 1180 C CA . GLY A 1 163 ? -21.132 -10.584 29.868 1.00 96.56 163 GLY A CA 1
ATOM 1181 C C . GLY A 1 163 ? -21.561 -10.933 28.450 1.00 96.56 163 GLY A C 1
ATOM 1182 O O . GLY A 1 163 ? -21.875 -10.076 27.623 1.00 96.56 163 GLY A O 1
ATOM 1183 N N . ASN A 1 164 ? -21.674 -12.233 28.191 1.00 93.06 164 ASN A N 1
ATOM 1184 C CA . ASN A 1 164 ? -22.249 -12.737 26.944 1.00 93.06 164 ASN A CA 1
ATOM 1185 C C . ASN A 1 164 ? -23.677 -12.201 26.741 1.00 93.06 164 ASN A C 1
ATOM 1187 O O . ASN A 1 164 ? -24.416 -12.000 27.708 1.00 93.06 164 ASN A O 1
ATOM 1191 N N . ASN A 1 165 ? -24.086 -12.020 25.481 1.00 91.00 165 ASN A N 1
ATOM 1192 C CA . ASN A 1 165 ? -25.405 -11.484 25.101 1.00 91.00 165 ASN A CA 1
ATOM 1193 C C . ASN A 1 165 ? -25.730 -10.107 25.718 1.00 91.00 165 ASN A C 1
ATOM 1195 O O . ASN A 1 165 ? -26.899 -9.729 25.788 1.00 91.00 165 ASN A O 1
ATOM 1199 N N . THR A 1 166 ? -24.720 -9.376 26.191 1.00 96.44 166 THR A N 1
ATOM 1200 C CA . THR A 1 166 ? -24.890 -8.069 26.823 1.00 96.44 166 THR A CA 1
ATOM 1201 C C . THR A 1 166 ? -24.303 -6.997 25.928 1.00 96.44 166 THR A C 1
ATOM 1203 O O . THR A 1 166 ? -23.141 -7.079 25.543 1.00 96.44 166 THR A O 1
ATOM 1206 N N . THR A 1 167 ? -25.090 -5.970 25.633 1.00 95.88 167 THR A N 1
ATOM 1207 C CA . THR A 1 167 ? -24.591 -4.750 25.006 1.00 95.88 167 THR A CA 1
ATOM 1208 C C . THR A 1 167 ? -24.446 -3.674 26.073 1.00 95.88 167 THR A C 1
ATOM 1210 O O . THR A 1 167 ? -25.430 -3.282 26.702 1.00 95.88 167 THR A O 1
ATOM 1213 N N . LEU A 1 168 ? -23.233 -3.169 26.277 1.00 95.31 168 LEU A N 1
ATOM 1214 C CA . LEU A 1 168 ? -23.034 -1.927 27.012 1.00 95.31 168 LEU A CA 1
ATOM 1215 C C . LEU A 1 168 ? -22.973 -0.789 26.001 1.00 95.31 168 LEU A C 1
ATOM 1217 O O . LEU A 1 168 ? -22.018 -0.691 25.238 1.00 95.31 168 LEU A O 1
ATOM 1221 N N . GLN A 1 169 ? -23.994 0.056 25.997 1.00 92.31 169 GLN A N 1
ATOM 1222 C CA . GLN A 1 169 ? -24.063 1.220 25.134 1.00 92.31 169 GLN A CA 1
ATOM 1223 C C . GLN A 1 169 ? -23.610 2.472 25.886 1.00 92.31 169 GLN A C 1
ATOM 1225 O O . GLN A 1 169 ? -24.114 2.786 26.966 1.00 92.31 169 GLN A O 1
ATOM 1230 N N . LEU A 1 170 ? -22.675 3.202 25.291 1.00 87.81 170 LEU A N 1
ATOM 1231 C CA . LEU A 1 170 ? -22.184 4.486 25.764 1.00 87.81 170 LEU A CA 1
ATOM 1232 C C . LEU A 1 170 ? -22.837 5.594 24.951 1.00 87.81 170 LEU A C 1
ATOM 1234 O O . LEU A 1 170 ? -22.676 5.649 23.733 1.00 87.81 170 LEU A O 1
ATOM 1238 N N . GLY A 1 171 ? -23.554 6.473 25.643 1.00 82.44 171 GLY A N 1
ATOM 1239 C CA . GLY A 1 171 ? -24.253 7.583 25.019 1.00 82.44 171 GLY A CA 1
ATOM 1240 C C . GLY A 1 171 ? -25.528 7.177 24.279 1.00 82.44 171 GLY A C 1
ATOM 1241 O O . GLY A 1 171 ? -25.938 6.015 24.238 1.00 82.44 171 GLY A O 1
ATOM 1242 N N . ASN A 1 172 ? -26.209 8.190 23.755 1.00 78.50 172 ASN A N 1
ATOM 1243 C CA . ASN A 1 172 ? -27.354 8.052 22.860 1.00 78.50 172 ASN A CA 1
ATOM 1244 C C . ASN A 1 172 ? -27.500 9.324 22.009 1.00 78.50 172 ASN A C 1
ATOM 1246 O O . ASN A 1 172 ? -26.722 10.263 22.157 1.00 78.50 172 ASN A O 1
ATOM 1250 N N . ALA A 1 173 ? -28.564 9.415 21.204 1.00 68.94 173 ALA A N 1
ATOM 1251 C CA . ALA A 1 173 ? -28.860 10.571 20.347 1.00 68.94 173 ALA A CA 1
ATOM 1252 C C . ALA A 1 173 ? -28.857 11.962 21.036 1.00 68.94 173 ALA A C 1
ATOM 1254 O O . ALA A 1 173 ? -28.813 12.984 20.350 1.00 68.94 173 ALA A O 1
ATOM 1255 N N . THR A 1 174 ? -28.943 12.024 22.369 1.00 70.31 174 THR A N 1
ATOM 1256 C CA . THR A 1 174 ? -28.986 13.265 23.165 1.00 70.31 174 THR A CA 1
ATOM 1257 C C . THR A 1 174 ? -27.834 13.422 24.162 1.00 70.31 174 THR A C 1
ATOM 1259 O O . THR A 1 174 ? -27.639 14.519 24.687 1.00 70.31 174 THR A O 1
ATOM 1262 N N . ALA A 1 175 ? -27.075 12.359 24.435 1.00 68.44 175 ALA A N 1
ATOM 1263 C CA . ALA A 1 175 ? -26.030 12.308 25.451 1.00 68.44 175 ALA A CA 1
ATOM 1264 C C . ALA A 1 175 ? -24.730 11.794 24.824 1.00 68.44 175 ALA A C 1
ATOM 1266 O O . ALA A 1 175 ? -24.519 10.591 24.713 1.00 68.44 175 ALA A O 1
ATOM 1267 N N . ASN A 1 176 ? -23.860 12.723 24.424 1.00 65.00 176 ASN A N 1
ATOM 1268 C CA . ASN A 1 176 ? -22.761 12.434 23.493 1.00 65.00 176 ASN A CA 1
ATOM 1269 C C . ASN A 1 176 ? -21.370 12.417 24.157 1.00 65.00 176 ASN A C 1
ATOM 1271 O O . ASN A 1 176 ? -20.371 12.500 23.466 1.00 65.00 176 ASN A O 1
ATOM 1275 N N . ALA A 1 177 ? -21.263 12.394 25.489 1.00 70.94 177 ALA A N 1
ATOM 1276 C CA . ALA A 1 177 ? -19.972 12.506 26.184 1.00 70.94 177 ALA A CA 1
ATOM 1277 C C . ALA A 1 177 ? -19.871 11.512 27.349 1.00 70.94 177 ALA A C 1
ATOM 1279 O O . ALA A 1 177 ? -19.853 11.892 28.524 1.00 70.94 177 ALA A O 1
ATOM 1280 N N . VAL A 1 178 ? -19.857 10.220 27.017 1.00 77.12 178 VAL A N 1
ATOM 1281 C CA . VAL A 1 178 ? -19.675 9.139 27.992 1.00 77.12 178 VAL A CA 1
ATOM 1282 C C . VAL A 1 178 ? -18.260 8.592 27.869 1.00 77.12 178 VAL A C 1
ATOM 1284 O O . VAL A 1 178 ? -17.886 8.042 26.840 1.00 77.12 178 VAL A O 1
ATOM 1287 N N . THR A 1 179 ? -17.476 8.737 28.933 1.00 79.38 179 THR A N 1
ATOM 1288 C CA . THR A 1 179 ? -16.099 8.243 29.007 1.00 79.38 179 THR A CA 1
ATOM 1289 C C . THR A 1 179 ? -16.040 7.039 29.935 1.00 79.38 179 THR A C 1
ATOM 1291 O O . THR A 1 179 ? -16.586 7.078 31.037 1.00 79.38 179 THR A O 1
ATOM 1294 N N . LEU A 1 180 ? -15.329 5.987 29.534 1.00 85.75 180 LEU A N 1
ATOM 1295 C CA . LEU A 1 180 ? -14.975 4.885 30.429 1.00 85.75 180 LEU A CA 1
ATOM 1296 C C . LEU A 1 180 ? -13.474 4.899 30.674 1.00 85.75 180 LEU A C 1
ATOM 1298 O O . LEU A 1 180 ? -12.694 4.741 29.747 1.00 85.75 180 LEU A O 1
ATOM 1302 N N . ASN A 1 181 ? -13.057 5.037 31.928 1.00 82.56 181 ASN A N 1
ATOM 1303 C CA . ASN A 1 181 ? -11.642 4.979 32.316 1.00 82.56 181 ASN A CA 1
ATOM 1304 C C . ASN A 1 181 ? -11.292 3.616 32.931 1.00 82.56 181 ASN A C 1
ATOM 1306 O O . ASN A 1 181 ? -10.520 3.523 33.883 1.00 82.56 181 ASN A O 1
ATOM 1310 N N . ASN A 1 182 ? -11.934 2.564 32.429 1.00 87.50 182 ASN A N 1
ATOM 1311 C CA . ASN A 1 182 ? -11.874 1.214 32.967 1.00 87.50 182 ASN A CA 1
ATOM 1312 C C . ASN A 1 182 ? -11.037 0.325 32.049 1.00 87.50 182 ASN A C 1
ATOM 1314 O O . ASN A 1 182 ? -11.147 0.432 30.833 1.00 87.50 182 ASN A O 1
ATOM 1318 N N . ASN A 1 183 ? -10.276 -0.608 32.625 1.00 90.00 183 ASN A N 1
ATOM 1319 C CA . ASN A 1 183 ? -9.873 -1.804 31.887 1.00 90.00 183 ASN A CA 1
ATOM 1320 C C . ASN A 1 183 ? -11.073 -2.754 31.818 1.00 90.00 183 ASN A C 1
ATOM 1322 O O . ASN A 1 183 ? -11.668 -3.078 32.858 1.00 90.00 183 ASN A O 1
ATOM 1326 N N . ILE A 1 184 ? -11.447 -3.129 30.596 1.00 93.31 184 ILE A N 1
ATOM 1327 C CA . ILE A 1 184 ? -12.706 -3.794 30.259 1.00 93.31 184 ILE A CA 1
ATOM 1328 C C . ILE A 1 184 ? -12.419 -5.220 29.785 1.00 93.31 184 ILE A C 1
ATOM 1330 O O . ILE A 1 184 ? -11.574 -5.447 28.917 1.00 93.31 184 ILE A O 1
ATOM 1334 N N . LEU A 1 185 ? -13.152 -6.179 30.345 1.00 95.81 185 LEU A N 1
ATOM 1335 C CA . LEU A 1 185 ? -13.305 -7.513 29.775 1.00 95.81 185 LEU A CA 1
ATOM 1336 C C . LEU A 1 185 ? -14.656 -7.569 29.065 1.00 95.81 185 LEU A C 1
ATOM 1338 O O . LEU A 1 185 ? -15.688 -7.714 29.718 1.00 95.81 185 LEU A O 1
ATOM 1342 N N . ASP A 1 186 ? -14.650 -7.425 27.747 1.00 95.12 186 ASP A N 1
ATOM 1343 C CA . ASP A 1 186 ? -15.845 -7.493 26.919 1.00 95.12 186 ASP A CA 1
ATOM 1344 C C . ASP A 1 186 ? -16.021 -8.901 26.340 1.00 95.12 186 ASP A C 1
ATOM 1346 O O . ASP A 1 186 ? -15.184 -9.379 25.580 1.00 95.12 186 ASP A O 1
ATOM 1350 N N . ASN A 1 187 ? -17.103 -9.585 26.709 1.00 95.50 187 ASN A N 1
ATOM 1351 C CA . ASN A 1 187 ? -17.548 -10.841 26.092 1.00 95.50 187 ASN A CA 1
ATOM 1352 C C . ASN A 1 187 ? -18.899 -10.686 25.374 1.00 95.50 187 ASN A C 1
ATOM 1354 O O . ASN A 1 187 ? -19.516 -11.674 24.980 1.00 95.50 187 ASN A O 1
ATOM 1358 N N . GLY A 1 188 ? -19.388 -9.455 25.244 1.00 93.81 188 GLY A N 1
ATOM 1359 C CA . GLY A 1 188 ? -20.644 -9.125 24.595 1.00 93.81 188 GLY A CA 1
ATOM 1360 C C . GLY A 1 188 ? -20.408 -8.129 23.469 1.00 93.81 188 GLY A C 1
ATOM 1361 O O . GLY A 1 188 ? -19.793 -8.450 22.449 1.00 93.81 188 GLY A O 1
ATOM 1362 N N . THR A 1 189 ? -20.958 -6.931 23.627 1.00 91.50 189 THR A N 1
ATOM 1363 C CA . THR A 1 189 ? -20.749 -5.831 22.689 1.00 91.50 189 THR A CA 1
ATOM 1364 C C . THR A 1 189 ? -20.579 -4.526 23.441 1.00 91.50 189 THR A C 1
ATOM 1366 O O . THR A 1 189 ? -21.472 -4.109 24.186 1.00 91.50 189 THR A O 1
ATOM 1369 N N . LEU A 1 190 ? -19.477 -3.835 23.184 1.00 90.94 190 LEU A N 1
ATOM 1370 C CA . LEU A 1 190 ? -19.326 -2.436 23.545 1.00 90.94 190 LEU A CA 1
ATOM 1371 C C . LEU A 1 190 ? -19.815 -1.561 22.387 1.00 90.94 190 LEU A C 1
ATOM 1373 O O . LEU A 1 190 ? -19.200 -1.503 21.323 1.00 90.94 190 LEU A O 1
ATOM 1377 N N . LEU A 1 191 ? -20.942 -0.889 22.597 1.00 88.12 191 LEU A N 1
ATOM 1378 C CA . LEU A 1 191 ? -21.582 -0.028 21.612 1.00 88.12 191 LEU A CA 1
ATOM 1379 C C . LEU A 1 191 ? -21.355 1.439 21.974 1.00 88.12 191 LEU A C 1
ATOM 1381 O O . LEU A 1 191 ? -21.588 1.857 23.103 1.00 88.12 191 LEU A O 1
ATOM 1385 N N . MET A 1 192 ? -20.941 2.240 21.007 1.00 82.31 192 MET A N 1
ATOM 1386 C CA . MET A 1 192 ? -20.776 3.681 21.149 1.00 82.31 192 MET A CA 1
ATOM 1387 C C . MET A 1 192 ? -21.768 4.359 20.223 1.00 82.31 192 MET A C 1
ATOM 1389 O O . MET A 1 192 ? -21.676 4.217 19.005 1.00 82.31 192 MET A O 1
ATOM 1393 N N . GLU A 1 193 ? -22.730 5.072 20.799 1.00 78.75 193 GLU A N 1
ATOM 1394 C CA . GLU A 1 193 ? -23.737 5.802 20.040 1.00 78.75 193 GLU A CA 1
ATOM 1395 C C . GLU A 1 193 ? -23.695 7.273 20.446 1.00 78.75 193 GLU A C 1
ATOM 1397 O O . GLU A 1 193 ? -24.117 7.655 21.538 1.00 78.75 193 GLU A O 1
ATOM 1402 N N . GLU A 1 194 ? -23.180 8.105 19.547 1.00 67.06 194 GLU A N 1
ATOM 1403 C CA . GLU A 1 194 ? -23.154 9.553 19.716 1.00 67.06 194 GLU A CA 1
ATOM 1404 C C . GLU A 1 194 ? -24.287 10.164 18.892 1.00 67.06 194 GLU A C 1
ATOM 1406 O O . GLU A 1 194 ? -24.459 9.866 17.709 1.00 67.06 194 GLU A O 1
ATOM 1411 N N . GLY A 1 195 ? -25.078 11.044 19.504 1.00 61.75 195 GLY A N 1
ATOM 1412 C CA . GLY A 1 195 ? -25.945 11.948 18.756 1.00 61.75 195 GLY A CA 1
ATOM 1413 C C . GLY A 1 195 ? -25.155 12.941 17.899 1.00 61.75 195 GLY A C 1
ATOM 1414 O O . GLY A 1 195 ? -23.931 12.926 17.855 1.00 61.75 195 GLY A O 1
ATOM 1415 N N . SER A 1 196 ? -25.857 13.871 17.242 1.00 58.47 196 SER A N 1
ATOM 1416 C CA . SER A 1 196 ? -25.236 14.886 16.373 1.00 58.47 196 SER A CA 1
ATOM 1417 C C . SER A 1 196 ? -24.137 15.668 17.107 1.00 58.47 196 SER A C 1
ATOM 1419 O O . SER A 1 196 ? -24.426 16.523 17.949 1.00 58.47 196 SER A O 1
ATOM 1421 N N . LEU A 1 197 ? -22.878 15.400 16.765 1.00 55.41 197 LEU A N 1
ATOM 1422 C CA . LEU A 1 197 ? -21.728 16.125 17.288 1.00 55.41 197 LEU A CA 1
ATOM 1423 C C . LEU A 1 197 ? -21.582 17.476 16.590 1.00 55.41 197 LEU A C 1
ATOM 1425 O O . LEU A 1 197 ? -21.765 17.590 15.380 1.00 55.41 197 LEU A O 1
ATOM 1429 N N . THR A 1 198 ? -21.237 18.512 17.353 1.00 54.22 198 THR A N 1
ATOM 1430 C CA . THR A 1 198 ? -20.887 19.833 16.788 1.00 54.22 198 THR A CA 1
ATOM 1431 C C . THR A 1 198 ? -19.473 20.285 17.164 1.00 54.22 198 THR A C 1
ATOM 1433 O O . THR A 1 198 ? -19.033 21.331 16.691 1.00 54.22 198 THR A O 1
ATOM 1436 N N . ASN A 1 199 ? -18.757 19.534 18.018 1.00 55.56 199 ASN A N 1
ATOM 1437 C CA . ASN A 1 199 ? -17.397 19.848 18.470 1.00 55.56 199 ASN A CA 1
ATOM 1438 C C . ASN A 1 199 ? -16.620 18.606 18.977 1.00 55.56 199 ASN A C 1
ATOM 1440 O O . ASN A 1 199 ? -17.216 17.609 19.365 1.00 55.56 199 ASN A O 1
ATOM 1444 N N . GLU A 1 200 ? -15.283 18.703 19.028 1.00 52.84 200 GLU A N 1
ATOM 1445 C CA . GLU A 1 200 ? -14.348 17.648 19.486 1.00 52.84 200 GLU A CA 1
ATOM 1446 C C . GLU A 1 200 ? -14.406 17.330 20.993 1.00 52.84 200 GLU A C 1
ATOM 1448 O O . GLU A 1 200 ? -13.798 16.368 21.450 1.00 52.84 200 GLU A O 1
ATOM 1453 N N . SER A 1 201 ? -15.098 18.132 21.809 1.00 53.03 201 SER A N 1
ATOM 1454 C CA . SER A 1 201 ? -15.214 17.888 23.261 1.00 53.03 201 SER A CA 1
ATOM 1455 C C . SER A 1 201 ? -16.322 16.886 23.618 1.00 53.03 201 SER A C 1
ATOM 1457 O O . SER A 1 201 ? -16.600 16.673 24.795 1.00 53.03 201 SER A O 1
ATOM 1459 N N . GLN A 1 202 ? -16.962 16.292 22.609 1.00 57.00 202 GLN A N 1
ATOM 1460 C CA . GLN A 1 202 ? -18.093 15.370 22.713 1.00 57.00 202 GLN A CA 1
ATOM 1461 C C . GLN A 1 202 ? -17.726 13.968 22.185 1.00 57.00 202 GLN A C 1
ATOM 1463 O O . GLN A 1 202 ? -18.528 13.352 21.502 1.00 57.00 202 GLN A O 1
ATOM 1468 N N . VAL A 1 203 ? -16.500 13.496 22.441 1.00 62.62 203 VAL A N 1
ATOM 1469 C CA . VAL A 1 203 ? -16.013 12.193 21.947 1.00 62.62 203 VAL A CA 1
ATOM 1470 C C . VAL A 1 203 ? -16.050 11.145 23.055 1.00 62.62 203 VAL A C 1
ATOM 1472 O O . VAL A 1 203 ? -15.476 11.347 24.130 1.00 62.62 203 VAL A O 1
ATOM 1475 N N . ILE A 1 204 ? -16.660 9.997 22.775 1.00 68.81 204 ILE A N 1
ATOM 1476 C CA . ILE A 1 204 ? -16.587 8.792 23.598 1.00 68.81 204 ILE A CA 1
ATOM 1477 C C . ILE A 1 204 ? -15.140 8.296 23.597 1.00 68.81 204 ILE A C 1
ATOM 1479 O O . ILE A 1 204 ? -14.560 7.935 22.572 1.00 68.81 204 ILE A O 1
ATOM 1483 N N . SER A 1 205 ? -14.536 8.293 24.781 1.00 68.44 205 SER A N 1
ATOM 1484 C CA . SER A 1 205 ? -13.149 7.873 24.984 1.00 68.44 205 SER A CA 1
ATOM 1485 C C . SER A 1 205 ? -13.093 6.691 25.944 1.00 68.44 205 SER A C 1
ATOM 1487 O O . SER A 1 205 ? -13.755 6.699 26.986 1.00 68.44 205 SER A O 1
ATOM 1489 N N . LEU A 1 206 ? -12.269 5.694 25.618 1.00 77.50 206 LEU A N 1
ATOM 1490 C CA . LEU A 1 206 ? -11.964 4.587 26.520 1.00 77.50 206 LEU A CA 1
ATOM 1491 C C . LEU A 1 206 ? -10.585 4.808 27.136 1.00 77.50 206 LEU A C 1
ATOM 1493 O O . LEU A 1 206 ? -9.599 4.368 26.581 1.00 77.50 206 LEU A O 1
ATOM 1497 N N . GLY A 1 207 ? -10.481 5.463 28.288 1.00 71.44 207 GLY A N 1
ATOM 1498 C CA . GLY A 1 207 ? -9.194 5.722 28.950 1.00 71.44 207 GLY A CA 1
ATOM 1499 C C . GLY A 1 207 ? -8.451 4.478 29.473 1.00 71.44 207 GLY A C 1
ATOM 1500 O O . GLY A 1 207 ? -7.384 4.627 30.069 1.00 71.44 207 GLY A O 1
ATOM 1501 N N . GLY A 1 208 ? -9.004 3.274 29.296 1.00 79.44 208 GLY A N 1
ATOM 1502 C CA . GLY A 1 208 ? -8.369 1.990 29.605 1.00 79.44 208 GLY A CA 1
ATOM 1503 C C . GLY A 1 208 ? -8.285 1.068 28.383 1.00 79.44 208 GLY A C 1
ATOM 1504 O O . GLY A 1 208 ? -8.577 1.469 27.260 1.00 79.44 208 GLY A O 1
ATOM 1505 N N . THR A 1 209 ? -7.871 -0.176 28.614 1.00 85.44 209 THR A N 1
ATOM 1506 C CA . THR A 1 209 ? -7.742 -1.218 27.581 1.00 85.44 209 THR A CA 1
ATOM 1507 C C . THR A 1 209 ? -8.970 -2.123 27.532 1.00 85.44 209 THR A C 1
ATOM 1509 O O . THR A 1 209 ? -9.621 -2.364 28.552 1.00 85.44 209 THR A O 1
ATOM 1512 N N . VAL A 1 210 ? -9.270 -2.659 26.351 1.00 89.62 210 VAL A N 1
ATOM 1513 C CA . VAL A 1 210 ? -10.334 -3.641 26.116 1.00 89.62 210 VAL A CA 1
ATOM 1514 C C . VAL A 1 210 ? -9.718 -4.994 25.769 1.00 89.62 210 VAL A C 1
ATOM 1516 O O . VAL A 1 210 ? -8.794 -5.089 24.962 1.00 89.62 210 VAL A O 1
ATOM 1519 N N . SER A 1 211 ? -10.246 -6.044 26.385 1.00 92.75 211 SER A N 1
ATOM 1520 C CA . SER A 1 211 ? -9.877 -7.445 26.169 1.00 92.75 211 SER A CA 1
ATOM 1521 C C . SER A 1 211 ? -11.135 -8.312 26.126 1.00 92.75 211 SER A C 1
ATOM 1523 O O . SER A 1 211 ? -12.214 -7.833 26.466 1.00 92.75 211 SER A O 1
ATOM 1525 N N . GLY A 1 212 ? -11.003 -9.590 25.773 1.00 93.75 212 GLY A N 1
ATOM 1526 C CA . GLY A 1 212 ? -12.111 -10.550 25.795 1.00 93.75 212 GLY A CA 1
ATOM 1527 C C . GLY A 1 212 ? -12.547 -10.987 24.402 1.00 93.75 212 GLY A C 1
ATOM 1528 O O . GLY A 1 212 ? -11.775 -10.890 23.456 1.00 93.75 212 GLY A O 1
ATOM 1529 N N . SER A 1 213 ? -13.756 -11.530 24.297 1.00 93.38 213 SER A N 1
ATOM 1530 C CA . SER A 1 213 ? -14.294 -12.131 23.063 1.00 93.38 213 SER A CA 1
ATOM 1531 C C . SER A 1 213 ? -15.398 -11.314 22.383 1.00 93.38 213 SER A C 1
ATOM 1533 O O . SER A 1 213 ? -15.904 -11.719 21.339 1.00 93.38 213 SER A O 1
ATOM 1535 N N . GLY A 1 214 ? -15.777 -10.181 22.973 1.00 90.94 214 GLY A N 1
ATOM 1536 C CA . GLY A 1 214 ? -16.790 -9.261 22.466 1.00 90.94 214 GLY A CA 1
ATOM 1537 C C . GLY A 1 214 ? -16.259 -8.313 21.393 1.00 90.94 214 GLY A C 1
ATOM 1538 O O . GLY A 1 214 ? -15.048 -8.131 21.243 1.00 90.94 214 GLY A O 1
ATOM 1539 N N . GLY A 1 215 ? -17.185 -7.751 20.615 1.00 88.25 215 GLY A N 1
ATOM 1540 C CA . GLY A 1 215 ? -16.902 -6.797 19.540 1.00 88.25 215 GLY A CA 1
ATOM 1541 C C . GLY A 1 215 ? -17.168 -5.349 19.951 1.00 88.25 215 GLY A C 1
ATOM 1542 O O . GLY A 1 215 ? -17.989 -5.078 20.828 1.00 88.25 215 GLY A O 1
ATOM 1543 N N . ILE A 1 216 ? -16.518 -4.410 19.263 1.00 87.62 216 ILE A N 1
ATOM 1544 C CA . ILE A 1 216 ? -16.736 -2.974 19.465 1.00 87.62 216 ILE A CA 1
ATOM 1545 C C . ILE A 1 216 ? -17.471 -2.410 18.252 1.00 87.62 216 ILE A C 1
ATOM 1547 O O . ILE A 1 216 ? -17.042 -2.591 17.115 1.00 87.62 216 ILE A O 1
ATOM 1551 N N . THR A 1 217 ? -18.569 -1.700 18.497 1.00 85.50 217 THR A N 1
ATOM 1552 C CA . THR A 1 217 ? -19.359 -1.028 17.460 1.00 85.50 217 THR A CA 1
ATOM 1553 C C . THR A 1 217 ? -19.419 0.465 17.741 1.00 85.50 217 THR A C 1
ATOM 1555 O O . THR A 1 217 ? -19.812 0.881 18.828 1.00 85.50 217 THR A O 1
ATOM 1558 N N . VAL A 1 218 ? -19.068 1.278 16.752 1.00 80.12 218 VAL A N 1
ATOM 1559 C CA . VAL A 1 218 ? -19.109 2.740 16.818 1.00 80.12 218 VAL A CA 1
ATOM 1560 C C . VAL A 1 218 ? -20.111 3.235 15.786 1.00 80.12 218 VAL A C 1
ATOM 1562 O O . VAL A 1 218 ? -19.876 3.084 14.594 1.00 80.12 218 VAL A O 1
ATOM 1565 N N . LEU A 1 219 ? -21.227 3.813 16.237 1.00 75.19 219 LEU A N 1
ATOM 1566 C CA . LEU A 1 219 ? -22.319 4.322 15.392 1.00 75.19 219 LEU A CA 1
ATOM 1567 C C . LEU A 1 219 ? -22.326 5.858 15.246 1.00 75.19 219 LEU A C 1
ATOM 1569 O O . LEU A 1 219 ? -23.319 6.417 14.786 1.00 75.19 219 LEU A O 1
ATOM 1573 N N . SER A 1 220 ? -21.264 6.557 15.661 1.00 66.00 220 SER A N 1
ATOM 1574 C CA . SER A 1 220 ? -21.189 8.026 15.559 1.00 66.00 220 SER A CA 1
ATOM 1575 C C . SER A 1 220 ? -21.231 8.489 14.091 1.00 66.00 220 SER A C 1
ATOM 1577 O O . SER A 1 220 ? -20.600 7.828 13.276 1.00 66.00 220 SER A O 1
ATOM 1579 N N . PRO A 1 221 ? -21.961 9.569 13.730 1.00 52.84 221 PRO A N 1
ATOM 1580 C CA . PRO A 1 221 ? -22.022 10.128 12.371 1.00 52.84 221 PRO A CA 1
ATOM 1581 C C . PRO A 1 221 ? -21.266 11.473 12.208 1.00 52.84 221 PRO A C 1
ATOM 1583 O O . PRO A 1 221 ? -21.757 12.371 11.517 1.00 52.84 221 PRO A O 1
ATOM 1586 N N . GLY A 1 222 ? -20.149 11.688 12.918 1.00 52.31 222 GLY A N 1
ATOM 1587 C CA . GLY A 1 222 ? -19.405 12.956 12.890 1.00 52.31 222 GLY A CA 1
ATOM 1588 C C . GLY A 1 222 ? -17.939 12.844 12.456 1.00 52.31 222 GLY A C 1
ATOM 1589 O O . GLY A 1 222 ? -17.177 12.055 13.007 1.00 52.31 222 GLY A O 1
ATOM 1590 N N . THR A 1 223 ? -17.497 13.773 11.599 1.00 47.59 223 THR A N 1
ATOM 1591 C CA . THR A 1 223 ? -16.142 13.834 10.999 1.00 47.59 223 THR A CA 1
ATOM 1592 C C . THR A 1 223 ? -14.970 13.943 11.988 1.00 47.59 223 THR A C 1
ATOM 1594 O O . THR A 1 223 ? -13.821 13.807 11.581 1.00 47.59 223 THR A O 1
ATOM 1597 N N . ASN A 1 224 ? -15.232 14.221 13.272 1.00 49.47 224 ASN A N 1
ATOM 1598 C CA . ASN A 1 224 ? -14.209 14.477 14.298 1.00 49.47 224 ASN A CA 1
ATOM 1599 C C . ASN A 1 224 ? -14.366 13.592 15.558 1.00 49.47 224 ASN A C 1
ATOM 1601 O O . ASN A 1 224 ? -13.668 13.815 16.551 1.00 49.47 224 ASN A O 1
ATOM 1605 N N . GLY A 1 225 ? -15.301 12.632 15.555 1.00 50.97 225 GLY A N 1
ATOM 1606 C CA . GLY A 1 225 ? -15.722 11.877 16.741 1.00 50.97 225 GLY A CA 1
ATOM 1607 C C . GLY A 1 225 ? -15.441 10.390 16.629 1.00 50.97 225 GLY A C 1
ATOM 1608 O O . GLY A 1 225 ? -16.348 9.588 16.459 1.00 50.97 225 GLY A O 1
ATOM 1609 N N . GLY A 1 226 ? -14.163 10.031 16.700 1.00 55.69 226 GLY A N 1
ATOM 1610 C CA . GLY A 1 226 ? -13.732 8.647 16.614 1.00 55.69 226 GLY A CA 1
ATOM 1611 C C . GLY A 1 226 ? -13.379 8.065 17.967 1.00 55.69 226 GLY A C 1
ATOM 1612 O O . GLY A 1 226 ? -12.581 8.668 18.683 1.00 55.69 226 GLY A O 1
ATOM 1613 N N . LEU A 1 227 ? -13.919 6.883 18.276 1.00 70.94 227 LEU A N 1
ATOM 1614 C CA . LEU A 1 227 ? -13.468 6.006 19.362 1.00 70.94 227 LEU A CA 1
ATOM 1615 C C . LEU A 1 227 ? -11.955 6.119 19.553 1.00 70.94 227 LEU A C 1
ATOM 1617 O O . LEU A 1 227 ? -11.225 5.725 18.656 1.00 70.94 227 LEU A O 1
ATOM 1621 N N . ARG A 1 228 ? -11.498 6.615 20.708 1.00 71.12 228 ARG A N 1
ATOM 1622 C CA . ARG A 1 228 ? -10.071 6.644 21.063 1.00 71.12 228 ARG A CA 1
ATOM 1623 C C . ARG A 1 228 ? -9.729 5.433 21.916 1.00 71.12 228 ARG A C 1
ATOM 1625 O O . ARG A 1 228 ? -10.133 5.365 23.079 1.00 71.12 228 ARG A O 1
ATOM 1632 N N . LEU A 1 229 ? -8.995 4.493 21.327 1.00 74.94 229 LEU A N 1
ATOM 1633 C CA . LEU A 1 229 ? -8.419 3.343 22.022 1.00 74.94 229 LEU A CA 1
ATOM 1634 C C . LEU A 1 229 ? -6.993 3.644 22.474 1.00 74.94 229 LEU A C 1
ATOM 1636 O O . LEU A 1 229 ? -6.195 4.198 21.716 1.00 74.94 229 LEU A O 1
ATOM 1640 N N . PHE A 1 230 ? -6.677 3.245 23.702 1.00 74.50 230 PHE A N 1
ATOM 1641 C CA . PHE A 1 230 ? -5.379 3.471 24.324 1.00 74.50 230 PHE A CA 1
ATOM 1642 C C . PHE A 1 230 ? -4.684 2.132 24.546 1.00 74.50 230 PHE A C 1
ATOM 1644 O O . PHE A 1 230 ? -5.320 1.141 24.908 1.00 74.50 230 PHE A O 1
ATOM 1651 N N . GLY A 1 231 ? -3.368 2.107 24.351 1.00 76.44 231 GLY A N 1
ATOM 1652 C CA . GLY A 1 231 ? -2.559 0.911 24.553 1.00 76.44 231 GLY A CA 1
ATOM 1653 C C . GLY A 1 231 ? -2.904 -0.227 23.588 1.00 76.44 231 GLY A C 1
ATOM 1654 O O . GLY A 1 231 ? -3.474 -0.022 22.516 1.00 76.44 231 GLY A O 1
ATOM 1655 N N . VAL A 1 232 ? -2.517 -1.440 23.976 1.00 82.38 232 VAL A N 1
ATOM 1656 C CA . VAL A 1 232 ? -2.803 -2.662 23.218 1.00 82.38 232 VAL A CA 1
ATOM 1657 C C . VAL A 1 232 ? -4.143 -3.222 23.685 1.00 82.38 232 VAL A C 1
ATOM 1659 O O . VAL A 1 232 ? -4.294 -3.557 24.859 1.00 82.38 232 VAL A O 1
ATOM 1662 N N . ASN A 1 233 ? -5.104 -3.329 22.770 1.00 86.94 233 ASN A N 1
ATOM 1663 C CA . ASN A 1 233 ? -6.445 -3.841 23.038 1.00 86.94 233 ASN A CA 1
ATOM 1664 C C . ASN A 1 233 ? -6.575 -5.238 22.417 1.00 86.94 233 ASN A C 1
ATOM 1666 O O . ASN A 1 233 ? -6.567 -5.388 21.199 1.00 86.94 233 ASN A O 1
ATOM 1670 N N . THR A 1 234 ? -6.654 -6.269 23.254 1.00 90.38 234 THR A N 1
ATOM 1671 C CA . THR A 1 234 ? -6.533 -7.690 22.874 1.00 90.38 234 THR A CA 1
ATOM 1672 C C . THR A 1 234 ? -7.885 -8.394 22.746 1.00 90.38 234 THR A C 1
ATOM 1674 O O . THR A 1 234 ? -8.019 -9.586 23.025 1.00 90.38 234 THR A O 1
ATOM 1677 N N . PHE A 1 235 ? -8.938 -7.653 22.396 1.00 90.88 235 PHE A N 1
ATOM 1678 C CA . PHE A 1 235 ? -10.247 -8.259 22.174 1.00 90.88 235 PHE A CA 1
ATOM 1679 C C . PHE A 1 235 ? -10.263 -9.026 20.846 1.00 90.88 235 PHE A C 1
ATOM 1681 O O . PHE A 1 235 ? -9.809 -8.526 19.816 1.00 90.88 235 PHE A O 1
ATOM 1688 N N . THR A 1 236 ? -10.804 -10.242 20.878 1.00 89.44 236 THR A N 1
ATOM 1689 C CA . THR A 1 236 ? -10.850 -11.176 19.742 1.00 89.44 236 THR A CA 1
ATOM 1690 C C . THR A 1 236 ? -12.169 -11.146 18.982 1.00 89.44 236 THR A C 1
ATOM 1692 O O . THR A 1 236 ? -12.355 -11.939 18.056 1.00 89.44 236 THR A O 1
ATOM 1695 N N . GLY A 1 237 ? -13.094 -10.271 19.393 1.00 81.81 237 GLY A N 1
ATOM 1696 C CA . GLY A 1 237 ? -14.455 -10.223 18.881 1.00 81.81 237 GLY A CA 1
ATOM 1697 C C . GLY A 1 237 ? -14.567 -10.164 17.363 1.00 81.81 237 GLY A C 1
ATOM 1698 O O . GLY A 1 237 ? -13.595 -9.851 16.664 1.00 81.81 237 GLY A O 1
ATOM 1699 N N . PRO A 1 238 ? -15.769 -10.481 16.849 1.00 73.12 238 PRO A N 1
ATOM 1700 C CA . PRO A 1 238 ? -15.990 -10.672 15.425 1.00 73.12 238 PRO A CA 1
ATOM 1701 C C . PRO A 1 238 ? -15.562 -9.440 14.632 1.00 73.12 238 PRO A C 1
ATOM 1703 O O . PRO A 1 238 ? -14.822 -9.583 13.671 1.00 73.12 238 PRO A O 1
ATOM 1706 N N . SER A 1 239 ? -15.937 -8.240 15.077 1.00 76.00 239 SER A N 1
ATOM 1707 C CA . SER A 1 239 ? -15.638 -7.000 14.368 1.00 76.00 239 SER A CA 1
ATOM 1708 C C . SER A 1 239 ? -15.201 -5.868 15.298 1.00 76.00 239 SER A C 1
ATOM 1710 O O . SER A 1 239 ? -15.610 -5.767 16.460 1.00 76.00 239 SER A O 1
ATOM 1712 N N . LEU A 1 240 ? -14.381 -4.981 14.735 1.00 84.62 240 LEU A N 1
ATOM 1713 C CA . LEU A 1 240 ? -14.391 -3.561 15.062 1.00 84.62 240 LEU A CA 1
ATOM 1714 C C . LEU A 1 240 ? -15.204 -2.845 13.975 1.00 84.62 240 LEU A C 1
ATOM 1716 O O . LEU A 1 240 ? -14.723 -2.703 12.851 1.00 84.62 240 LEU A O 1
ATOM 1720 N N . TYR A 1 241 ? -16.434 -2.438 14.291 1.00 84.06 241 TYR A N 1
ATOM 1721 C CA . TYR A 1 241 ? -17.352 -1.801 13.343 1.00 84.06 241 TYR A CA 1
ATOM 1722 C C . TYR A 1 241 ? -17.340 -0.278 13.487 1.00 84.06 241 TYR A C 1
ATOM 1724 O O . TYR A 1 241 ? -17.637 0.248 14.561 1.00 84.06 241 TYR A O 1
ATOM 1732 N N . LEU A 1 242 ? -17.019 0.428 12.403 1.00 79.62 242 LEU A N 1
ATOM 1733 C CA . LEU A 1 242 ? -16.754 1.864 12.379 1.00 79.62 242 LEU A CA 1
ATOM 1734 C C . LEU A 1 242 ? -17.727 2.569 11.421 1.00 79.62 242 LEU A C 1
ATOM 1736 O O . LEU A 1 242 ? -17.577 2.481 10.200 1.00 79.62 242 LEU A O 1
ATOM 1740 N N . LEU A 1 243 ? -18.735 3.257 11.970 1.00 72.38 243 LEU A N 1
ATOM 1741 C CA . LEU A 1 243 ? -19.749 3.967 11.184 1.00 72.38 243 LEU A CA 1
ATOM 1742 C C . LEU A 1 243 ? -19.300 5.361 10.716 1.00 72.38 243 LEU A C 1
ATOM 1744 O O . LEU A 1 243 ? -19.671 5.726 9.605 1.00 72.38 243 LEU A O 1
ATOM 1748 N N . ASP A 1 244 ? -18.521 6.105 11.519 1.00 65.06 244 ASP A N 1
ATOM 1749 C CA . ASP A 1 244 ? -17.859 7.349 11.090 1.00 65.06 244 ASP A CA 1
ATOM 1750 C C . ASP A 1 244 ? -16.593 7.703 11.884 1.00 65.06 244 ASP A C 1
ATOM 1752 O O . ASP A 1 244 ? -16.549 7.555 13.105 1.00 65.06 244 ASP A O 1
ATOM 1756 N N . GLY A 1 245 ? -15.562 8.174 11.172 1.00 57.81 245 GLY A N 1
ATOM 1757 C CA . GLY A 1 245 ? -14.420 8.920 11.719 1.00 57.81 245 GLY A CA 1
ATOM 1758 C C . GLY A 1 245 ? -13.621 8.281 12.864 1.00 57.81 245 GLY A C 1
ATOM 1759 O O . GLY A 1 245 ? -13.027 9.013 13.659 1.00 57.81 245 GLY A O 1
ATOM 1760 N N . ALA A 1 246 ? -13.594 6.951 12.996 1.00 63.19 246 ALA A N 1
ATOM 1761 C CA . ALA A 1 246 ? -12.986 6.285 14.150 1.00 63.19 246 ALA A CA 1
ATOM 1762 C C . ALA A 1 246 ? -11.447 6.337 14.152 1.00 63.19 246 ALA A C 1
ATOM 1764 O O . ALA A 1 246 ? -10.798 5.964 13.172 1.00 63.19 246 ALA A O 1
ATOM 1765 N N . ASN A 1 247 ? -10.873 6.761 15.287 1.00 64.44 247 ASN A N 1
ATOM 1766 C CA . ASN A 1 247 ? -9.440 7.005 15.461 1.00 64.44 247 ASN A CA 1
ATOM 1767 C C . ASN A 1 247 ? -8.799 5.964 16.389 1.00 64.44 247 ASN A C 1
ATOM 1769 O O . ASN A 1 247 ? -8.838 6.098 17.612 1.00 64.44 247 ASN A O 1
ATOM 1773 N N . ILE A 1 248 ? -8.136 4.947 15.841 1.00 70.69 248 ILE A N 1
ATOM 1774 C CA . ILE A 1 248 ? -7.343 4.044 16.689 1.00 70.69 248 ILE A CA 1
ATOM 1775 C C . ILE A 1 248 ? -6.004 4.725 16.993 1.00 70.69 248 ILE A C 1
ATOM 1777 O O . ILE A 1 248 ? -5.127 4.802 16.133 1.00 70.69 248 ILE A O 1
ATOM 1781 N N . GLY A 1 249 ? -5.868 5.216 18.227 1.00 67.94 249 GLY A N 1
ATOM 1782 C CA . GLY A 1 249 ? -4.712 5.990 18.679 1.00 67.94 249 GLY A CA 1
ATOM 1783 C C . GLY A 1 249 ? -4.769 7.472 18.286 1.00 67.94 249 GLY A C 1
ATOM 1784 O O . GLY A 1 249 ? -5.791 7.994 17.843 1.00 67.94 249 GLY A O 1
ATOM 1785 N N . SER A 1 250 ? -3.659 8.176 18.505 1.00 67.06 250 SER A N 1
ATOM 1786 C CA . SER A 1 250 ? -3.407 9.523 17.986 1.00 67.06 250 SER A CA 1
ATOM 1787 C C . SER A 1 250 ? -1.900 9.752 17.816 1.00 67.06 250 SER A C 1
ATOM 1789 O O . SER A 1 250 ? -1.071 8.963 18.266 1.00 67.06 250 SER A O 1
ATOM 1791 N N . ASP A 1 251 ? -1.528 10.874 17.213 1.00 61.47 251 ASP A N 1
ATOM 1792 C CA . ASP A 1 251 ? -0.157 11.395 17.175 1.00 61.47 251 ASP A CA 1
ATOM 1793 C C . ASP A 1 251 ? 0.545 11.449 18.557 1.00 61.47 251 ASP A C 1
ATOM 1795 O O . ASP A 1 251 ? 1.754 11.246 18.664 1.00 61.47 251 ASP A O 1
ATOM 1799 N N . HIS A 1 252 ? -0.214 11.657 19.632 1.00 63.38 252 HIS A N 1
ATOM 1800 C CA . HIS A 1 252 ? 0.252 11.710 21.020 1.00 63.38 252 HIS A CA 1
ATOM 1801 C C . HIS A 1 252 ? 0.061 10.396 21.800 1.00 63.38 252 HIS A C 1
ATOM 1803 O O . HIS A 1 252 ? 0.478 10.304 22.961 1.00 63.38 252 HIS A O 1
ATOM 1809 N N . MET A 1 253 ? -0.617 9.392 21.233 1.00 70.12 253 MET A N 1
ATOM 1810 C CA . MET A 1 253 ? -1.087 8.227 21.994 1.00 70.12 253 MET A CA 1
ATOM 1811 C C . MET A 1 253 ? -1.067 6.946 21.164 1.00 70.12 253 MET A C 1
ATOM 1813 O O . MET A 1 253 ? -1.706 6.850 20.121 1.00 70.12 253 MET A O 1
ATOM 1817 N N . TYR A 1 254 ? -0.379 5.922 21.667 1.00 72.50 254 TYR A N 1
ATOM 1818 C CA . TYR A 1 254 ? -0.380 4.604 21.037 1.00 72.50 254 TYR A CA 1
ATOM 1819 C C . TYR A 1 254 ? -1.726 3.893 21.236 1.00 72.50 254 TYR A C 1
ATOM 1821 O O . TYR A 1 254 ? -2.208 3.807 22.369 1.00 72.50 254 TYR A O 1
ATOM 1829 N N . GLY A 1 255 ? -2.281 3.333 20.160 1.00 77.00 255 GLY A N 1
ATOM 1830 C CA . GLY A 1 255 ? -3.454 2.462 20.183 1.00 77.00 255 GLY A CA 1
ATOM 1831 C C . GLY A 1 255 ? -3.323 1.352 19.139 1.00 77.00 255 GLY A C 1
ATOM 1832 O O . GLY A 1 255 ? -2.920 1.617 18.009 1.00 77.00 255 GLY A O 1
ATOM 1833 N N . SER A 1 256 ? -3.643 0.112 19.506 1.00 80.12 256 SER A N 1
ATOM 1834 C CA . SER A 1 256 ? -3.692 -1.019 18.570 1.00 80.12 256 SER A CA 1
ATOM 1835 C C . SER A 1 256 ? -4.733 -2.059 18.977 1.00 80.12 256 SER A C 1
ATOM 1837 O O . SER A 1 256 ? -5.117 -2.148 20.147 1.00 80.12 256 SER A O 1
ATOM 1839 N N . THR A 1 257 ? -5.185 -2.845 17.999 1.00 86.69 257 THR A N 1
ATOM 1840 C CA . THR A 1 257 ? -6.192 -3.907 18.156 1.00 86.69 257 THR A CA 1
ATOM 1841 C C . THR A 1 257 ? -5.713 -5.218 17.512 1.00 86.69 257 THR A C 1
ATOM 1843 O O . THR A 1 257 ? -6.327 -5.691 16.558 1.00 86.69 257 THR A O 1
ATOM 1846 N N . PRO A 1 258 ? -4.569 -5.786 17.943 1.00 86.69 258 PRO A N 1
ATOM 1847 C CA . PRO A 1 258 ? -3.874 -6.848 17.204 1.00 86.69 258 PRO A CA 1
ATOM 1848 C C . PRO A 1 258 ? -4.660 -8.159 17.081 1.00 86.69 258 PRO A C 1
ATOM 1850 O O . PRO A 1 258 ? -4.473 -8.879 16.103 1.00 86.69 258 PRO A O 1
ATOM 1853 N N . ASP A 1 259 ? -5.533 -8.452 18.046 1.00 91.00 259 ASP A N 1
ATOM 1854 C CA . ASP A 1 259 ? -6.240 -9.734 18.132 1.00 91.00 259 ASP A CA 1
ATOM 1855 C C . ASP A 1 259 ? -7.650 -9.689 17.522 1.00 91.00 259 ASP A C 1
ATOM 1857 O O . ASP A 1 259 ? -8.320 -10.719 17.436 1.00 91.00 259 ASP A O 1
ATOM 1861 N N . THR A 1 260 ? -8.110 -8.512 17.082 1.00 89.06 260 THR A N 1
ATOM 1862 C CA . THR A 1 260 ? -9.417 -8.366 16.432 1.00 89.06 260 THR A CA 1
ATOM 1863 C C . THR A 1 260 ? -9.427 -9.126 15.112 1.00 89.06 260 THR A C 1
ATOM 1865 O O . THR A 1 260 ? -8.453 -9.075 14.361 1.00 89.06 260 THR A O 1
ATOM 1868 N N . SER A 1 261 ? -10.530 -9.816 14.813 1.00 89.44 261 SER A N 1
ATOM 1869 C CA . SER A 1 261 ? -10.611 -10.698 13.642 1.00 89.44 261 SER A CA 1
ATOM 1870 C C . SER A 1 261 ? -10.605 -9.926 12.315 1.00 89.44 261 SER A C 1
ATOM 1872 O O . SER A 1 261 ? -9.904 -10.303 11.375 1.00 89.44 261 SER A O 1
ATOM 1874 N N . PHE A 1 262 ? -11.379 -8.843 12.225 1.00 90.31 262 PHE A N 1
ATOM 1875 C CA . PHE A 1 262 ? -11.399 -7.929 11.081 1.00 90.31 262 PHE A CA 1
ATOM 1876 C C . PHE A 1 262 ? -11.979 -6.563 11.475 1.00 90.31 262 PHE A C 1
ATOM 1878 O O . PHE A 1 262 ? -12.597 -6.402 12.530 1.00 90.31 262 PHE A O 1
ATOM 1885 N N . ILE A 1 263 ? -11.788 -5.574 10.605 1.00 89.44 263 ILE A N 1
ATOM 1886 C CA . ILE A 1 263 ? -12.320 -4.217 10.760 1.00 89.44 263 ILE A CA 1
ATOM 1887 C C . ILE A 1 263 ? -13.408 -4.012 9.705 1.00 89.44 263 ILE A C 1
ATOM 1889 O O . ILE A 1 263 ? -13.228 -4.390 8.550 1.00 89.44 263 ILE A O 1
ATOM 1893 N N . VAL A 1 264 ? -14.535 -3.419 10.088 1.00 88.50 264 VAL A N 1
ATOM 1894 C CA . VAL A 1 264 ? -15.617 -3.041 9.169 1.00 88.50 264 VAL A CA 1
ATOM 1895 C C . VAL A 1 264 ? -15.747 -1.532 9.178 1.00 88.50 264 VAL A C 1
ATOM 1897 O O . VAL A 1 264 ? -15.859 -0.931 10.243 1.00 88.50 264 VAL A O 1
ATOM 1900 N N . ILE A 1 265 ? -15.728 -0.921 7.999 1.00 84.94 265 ILE A N 1
ATOM 1901 C CA . ILE A 1 265 ? -15.777 0.528 7.833 1.00 84.94 265 ILE A CA 1
ATOM 1902 C C . ILE A 1 265 ? -16.969 0.892 6.956 1.00 84.94 265 ILE A C 1
ATOM 1904 O O . ILE A 1 265 ? -17.203 0.265 5.917 1.00 84.94 265 ILE A O 1
ATOM 1908 N N . LYS A 1 266 ? -17.743 1.889 7.393 1.00 78.31 266 LYS A N 1
ATOM 1909 C CA . LYS A 1 266 ? -18.908 2.418 6.669 1.00 78.31 266 LYS A CA 1
ATOM 1910 C C . LYS A 1 266 ? -18.697 3.825 6.100 1.00 78.31 266 LYS A C 1
ATOM 1912 O O . LYS A 1 266 ? -19.461 4.193 5.216 1.00 78.31 266 LYS A O 1
ATOM 1917 N N . THR A 1 267 ? -17.701 4.562 6.590 1.00 75.25 267 THR A N 1
ATOM 1918 C CA . THR A 1 267 ? -17.183 5.797 5.977 1.00 75.25 267 THR A CA 1
ATOM 1919 C C . THR A 1 267 ? -15.651 5.792 6.082 1.00 75.25 267 THR A C 1
ATOM 1921 O O . THR A 1 267 ? -14.998 5.106 5.306 1.00 75.25 267 THR A O 1
ATOM 1924 N N . SER A 1 268 ? -15.056 6.437 7.087 1.00 76.88 268 SER A N 1
ATOM 1925 C CA . SER A 1 268 ? -13.614 6.641 7.196 1.00 76.88 268 SER A CA 1
ATOM 1926 C C . SER A 1 268 ? -12.983 5.905 8.377 1.00 76.88 268 SER A C 1
ATOM 1928 O O . SER A 1 268 ? -13.511 5.898 9.493 1.00 76.88 268 SER A O 1
ATOM 1930 N N . TYR A 1 269 ? -11.790 5.358 8.149 1.00 82.56 269 TYR A N 1
ATOM 1931 C CA . TYR A 1 269 ? -10.916 4.800 9.181 1.00 82.56 269 TYR A CA 1
ATOM 1932 C C . TYR A 1 269 ? -9.621 5.605 9.300 1.00 82.56 269 TYR A C 1
ATOM 1934 O O . TYR A 1 269 ? -8.930 5.831 8.310 1.00 82.56 269 TYR A O 1
ATOM 1942 N N . LEU A 1 270 ? -9.299 6.058 10.513 1.00 82.00 270 LEU A N 1
ATOM 1943 C CA . LEU A 1 270 ? -8.168 6.946 10.780 1.00 82.00 270 LEU A CA 1
ATOM 1944 C C . LEU A 1 270 ? -7.198 6.293 11.778 1.00 82.00 270 LEU A C 1
ATOM 1946 O O . LEU A 1 270 ? -7.182 6.658 12.957 1.00 82.00 270 LEU A O 1
ATOM 1950 N N . PRO A 1 271 ? -6.402 5.288 11.377 1.00 81.50 271 PRO A N 1
ATOM 1951 C CA . PRO A 1 271 ? -5.350 4.799 12.251 1.00 81.50 271 PRO A CA 1
ATOM 1952 C C . PRO A 1 271 ? -4.228 5.832 12.351 1.00 81.50 271 PRO A C 1
ATOM 1954 O O . PRO A 1 271 ? -3.858 6.480 11.370 1.00 81.50 271 PRO A O 1
ATOM 1957 N N . ALA A 1 272 ? -3.660 5.953 13.546 1.00 76.62 272 ALA A N 1
ATOM 1958 C CA . ALA A 1 272 ? -2.555 6.857 13.812 1.00 76.62 272 ALA A CA 1
ATOM 1959 C C . ALA A 1 272 ? -1.429 6.152 14.570 1.00 76.62 272 ALA A C 1
ATOM 1961 O O . ALA A 1 272 ? -1.647 5.206 15.326 1.00 76.62 272 ALA A O 1
ATOM 1962 N N . THR A 1 273 ? -0.208 6.650 14.398 1.00 73.38 273 THR A N 1
ATOM 1963 C CA . THR A 1 273 ? 0.966 6.191 15.156 1.00 73.38 273 THR A CA 1
ATOM 1964 C C . THR A 1 273 ? 1.566 7.348 15.944 1.00 73.38 273 THR A C 1
ATOM 1966 O O . THR A 1 273 ? 1.735 8.424 15.361 1.00 73.38 273 THR A O 1
ATOM 1969 N N . PRO A 1 274 ? 2.009 7.144 17.194 1.00 67.44 274 PRO A N 1
ATOM 1970 C CA . PRO A 1 274 ? 2.876 8.105 17.860 1.00 67.44 274 PRO A CA 1
ATOM 1971 C C . PRO A 1 274 ? 4.308 8.042 17.305 1.00 67.44 274 PRO A C 1
ATOM 1973 O O . PRO A 1 274 ? 4.692 7.098 16.611 1.00 67.44 274 PRO A O 1
ATOM 1976 N N . VAL A 1 275 ? 5.132 9.031 17.661 1.00 66.56 275 VAL A N 1
ATOM 1977 C CA . VAL A 1 275 ? 6.584 8.982 17.409 1.00 66.56 275 VAL A CA 1
ATOM 1978 C C . VAL A 1 275 ? 7.250 7.774 18.085 1.00 66.56 275 VAL A C 1
ATOM 1980 O O . VAL A 1 275 ? 6.830 7.375 19.175 1.00 66.56 275 VAL A O 1
ATOM 1983 N N . PRO A 1 276 ? 8.342 7.233 17.506 1.00 62.28 276 PRO A N 1
ATOM 1984 C CA . PRO A 1 276 ? 9.167 6.230 18.168 1.00 62.28 276 PRO A CA 1
ATOM 1985 C C . PRO A 1 276 ? 9.860 6.841 19.398 1.00 62.28 276 PRO A C 1
ATOM 1987 O O . PRO A 1 276 ? 10.862 7.546 19.288 1.00 62.28 276 PRO A O 1
ATOM 1990 N N . VAL A 1 277 ? 9.329 6.579 20.592 1.00 62.34 277 VAL A N 1
ATOM 1991 C CA . VAL A 1 277 ? 9.950 6.942 21.876 1.00 62.34 277 VAL A CA 1
ATOM 1992 C C . VAL A 1 277 ? 9.867 5.791 22.865 1.00 62.34 277 VAL A C 1
ATOM 1994 O O . VAL A 1 277 ? 8.924 5.007 22.841 1.00 62.34 277 VAL A O 1
ATOM 1997 N N . MET A 1 278 ? 10.851 5.718 23.772 1.00 51.66 278 MET A N 1
ATOM 1998 C CA . MET A 1 278 ? 10.791 4.886 24.986 1.00 51.66 278 MET A CA 1
ATOM 1999 C C . MET A 1 278 ? 10.528 3.384 24.749 1.00 51.66 278 MET A C 1
ATOM 2001 O O . MET A 1 278 ? 9.943 2.710 25.591 1.00 51.66 278 MET A O 1
ATOM 2005 N N . GLY A 1 279 ? 10.981 2.835 23.618 1.00 54.28 279 GLY A N 1
ATOM 2006 C CA . GLY A 1 279 ? 10.784 1.419 23.285 1.00 54.28 279 GLY A CA 1
ATOM 2007 C C . GLY A 1 279 ? 9.425 1.092 22.659 1.00 54.28 279 GLY A C 1
ATOM 2008 O O . GLY A 1 279 ? 9.179 -0.074 22.361 1.00 54.28 279 GLY A O 1
ATOM 2009 N N . LEU A 1 280 ? 8.567 2.091 22.407 1.00 60.53 280 LEU A N 1
ATOM 2010 C CA . LEU A 1 280 ? 7.463 1.932 21.464 1.00 60.53 280 LEU A CA 1
ATOM 2011 C C . LEU A 1 280 ? 8.037 1.860 20.046 1.00 60.53 280 LEU A C 1
ATOM 2013 O O . LEU A 1 280 ? 8.915 2.659 19.706 1.00 60.53 280 LEU A O 1
ATOM 2017 N N . PRO A 1 281 ? 7.547 0.940 19.201 1.00 59.09 281 PRO A N 1
ATOM 2018 C CA . PRO A 1 281 ? 8.190 0.636 17.928 1.00 59.09 281 PRO A CA 1
ATOM 2019 C C . PRO A 1 281 ? 8.091 1.777 16.902 1.00 59.09 281 PRO A C 1
ATOM 2021 O O . PRO A 1 281 ? 8.700 1.682 15.844 1.00 59.09 281 PRO A O 1
ATOM 2024 N N . GLY A 1 282 ? 7.335 2.852 17.185 1.00 71.06 282 GLY A N 1
ATOM 2025 C CA . GLY A 1 282 ? 7.007 3.876 16.185 1.00 71.06 282 GLY A CA 1
ATOM 2026 C C . GLY A 1 282 ? 6.269 3.279 14.986 1.00 71.06 282 GLY A C 1
ATOM 2027 O O . GLY A 1 282 ? 6.306 3.852 13.903 1.00 71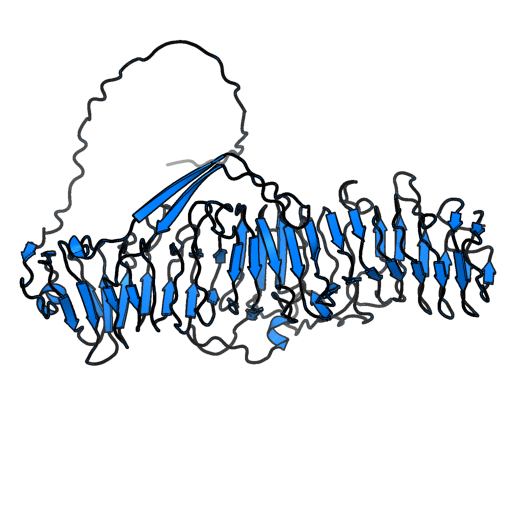.06 282 GLY A O 1
ATOM 2028 N N . GLN A 1 283 ? 5.652 2.112 15.190 1.00 81.69 283 GLN A N 1
ATOM 2029 C CA . GLN A 1 283 ? 5.008 1.287 14.184 1.00 81.69 283 GLN A CA 1
ATOM 2030 C C . GLN A 1 283 ? 3.677 0.766 14.728 1.00 81.69 283 GLN A C 1
ATOM 2032 O O . GLN A 1 283 ? 3.597 0.327 15.881 1.00 81.69 283 GLN A O 1
ATOM 2037 N N . VAL A 1 284 ? 2.639 0.805 13.900 1.00 83.75 284 VAL A N 1
ATOM 2038 C CA . VAL A 1 284 ? 1.354 0.144 14.148 1.00 83.75 284 VAL A CA 1
ATOM 2039 C C . VAL A 1 284 ? 1.139 -0.869 13.034 1.00 83.75 284 VAL A C 1
ATOM 2041 O O . VAL A 1 284 ? 1.102 -0.508 11.859 1.00 83.75 284 VAL A O 1
ATOM 2044 N N . ASP A 1 285 ? 1.015 -2.135 13.422 1.00 87.00 285 ASP A N 1
ATOM 2045 C CA . ASP A 1 285 ? 0.677 -3.228 12.518 1.00 87.00 285 ASP A CA 1
ATOM 2046 C C . ASP A 1 285 ? -0.841 -3.427 12.496 1.00 87.00 285 ASP A C 1
ATOM 2048 O O . ASP A 1 285 ? -1.460 -3.679 13.532 1.00 87.00 285 ASP A O 1
ATOM 2052 N N . ILE A 1 286 ? -1.427 -3.348 11.306 1.00 90.50 286 ILE A N 1
ATOM 2053 C CA . ILE A 1 286 ? -2.828 -3.659 11.029 1.00 90.50 286 ILE A CA 1
ATOM 2054 C C . ILE A 1 286 ? -2.836 -4.964 10.237 1.00 90.50 286 ILE A C 1
ATOM 2056 O O . ILE A 1 286 ? -2.646 -5.003 9.017 1.00 90.50 286 ILE A O 1
ATOM 2060 N N . THR A 1 287 ? -2.984 -6.065 10.966 1.00 91.12 287 THR A N 1
ATOM 2061 C CA . THR A 1 287 ? -2.974 -7.431 10.420 1.00 91.12 287 THR A CA 1
ATOM 2062 C C . THR A 1 287 ? -4.339 -7.858 9.888 1.00 91.12 287 THR A C 1
ATOM 2064 O O . THR A 1 287 ? -4.446 -8.842 9.160 1.00 91.12 287 THR A O 1
ATOM 2067 N N . GLN A 1 288 ? -5.379 -7.110 10.246 1.00 91.38 288 GLN A N 1
ATOM 2068 C CA . GLN A 1 288 ? -6.771 -7.394 9.944 1.00 91.38 288 GLN A CA 1
ATOM 2069 C C . GLN A 1 288 ? -7.100 -7.189 8.469 1.00 91.38 288 GLN A C 1
ATOM 2071 O O . GLN A 1 288 ? -6.625 -6.250 7.830 1.00 91.38 288 GLN A O 1
ATOM 2076 N N . ASN A 1 289 ? -8.022 -8.011 7.964 1.00 92.25 289 ASN A N 1
ATOM 2077 C CA . ASN A 1 289 ? -8.791 -7.630 6.786 1.00 92.25 289 ASN A CA 1
ATOM 2078 C C . ASN A 1 289 ? -9.716 -6.462 7.143 1.00 92.25 289 ASN A C 1
ATOM 2080 O O . ASN A 1 289 ? -10.296 -6.429 8.231 1.00 92.25 289 ASN A O 1
ATOM 2084 N N . ILE A 1 290 ? -9.860 -5.528 6.211 1.00 92.12 290 ILE A N 1
ATOM 2085 C CA . ILE A 1 290 ? -10.730 -4.361 6.327 1.00 92.12 290 ILE A CA 1
ATOM 2086 C C . ILE A 1 290 ? -11.858 -4.524 5.313 1.00 92.12 290 ILE A C 1
ATOM 2088 O O . ILE A 1 290 ? -11.607 -4.844 4.153 1.00 92.12 290 ILE A O 1
ATOM 2092 N N . TRP A 1 291 ? -13.095 -4.312 5.748 1.00 90.69 291 TRP A N 1
ATOM 2093 C CA . TRP A 1 291 ? -14.292 -4.486 4.936 1.00 90.69 291 TRP A CA 1
ATOM 2094 C C . TRP A 1 291 ? -15.043 -3.171 4.770 1.00 90.69 291 TRP A C 1
ATOM 2096 O O . TRP A 1 291 ? -15.501 -2.591 5.750 1.00 90.69 291 TRP A O 1
ATOM 2106 N N . GLU A 1 292 ? -15.208 -2.727 3.529 1.00 87.75 292 GLU A N 1
ATOM 2107 C CA . GLU A 1 292 ? -16.137 -1.659 3.164 1.00 87.75 292 GLU A CA 1
ATOM 2108 C C . GLU A 1 292 ? -17.567 -2.214 3.076 1.00 87.75 292 GLU A C 1
ATOM 2110 O O . GLU A 1 292 ? -17.821 -3.179 2.354 1.00 87.75 292 GLU A O 1
ATOM 2115 N N . VAL A 1 293 ? -18.505 -1.577 3.781 1.00 81.50 293 VAL A N 1
ATOM 2116 C CA . VAL A 1 293 ? -19.956 -1.870 3.722 1.00 81.50 293 VAL A CA 1
ATOM 2117 C C . VAL A 1 293 ? -20.796 -0.642 3.320 1.00 81.50 293 VAL A C 1
ATOM 2119 O O . VAL A 1 293 ? -22.025 -0.663 3.412 1.00 81.50 293 VAL A O 1
ATOM 2122 N N . GLY A 1 294 ? -20.143 0.453 2.910 1.00 73.38 294 GLY A N 1
ATOM 2123 C CA . GLY A 1 294 ? -20.739 1.754 2.577 1.00 73.38 294 GLY A CA 1
ATOM 2124 C C . GLY A 1 294 ? -20.180 2.347 1.278 1.00 73.38 294 GLY A C 1
ATOM 2125 O O . GLY A 1 294 ? -19.447 1.673 0.571 1.00 73.38 294 GLY A O 1
ATOM 2126 N N . TYR A 1 295 ? -20.586 3.574 0.944 1.00 68.88 295 TYR A N 1
ATOM 2127 C CA . TYR A 1 295 ? -20.124 4.310 -0.240 1.00 68.88 295 TYR A CA 1
ATOM 2128 C C . TYR A 1 295 ? -19.003 5.290 0.133 1.00 68.88 295 TYR A C 1
ATOM 2130 O O . TYR A 1 295 ? -19.168 5.997 1.125 1.00 68.88 295 TYR A O 1
ATOM 2138 N N . GLU A 1 296 ? -17.967 5.396 -0.714 1.00 67.75 296 GLU A N 1
ATOM 2139 C CA . GLU A 1 296 ? -16.817 6.311 -0.557 1.00 67.75 296 GLU A CA 1
ATOM 2140 C C . GLU A 1 296 ? -16.027 6.065 0.737 1.00 67.75 296 GLU A C 1
ATOM 2142 O O . GLU A 1 296 ? -15.616 6.997 1.431 1.00 67.75 296 GLU A O 1
ATOM 2147 N N . ASN A 1 297 ? -15.802 4.792 1.073 1.00 76.69 297 ASN A N 1
ATOM 2148 C CA . ASN A 1 297 ? -15.113 4.471 2.309 1.00 76.69 297 ASN A CA 1
ATOM 2149 C C . ASN A 1 297 ? -13.603 4.550 2.129 1.00 76.69 297 ASN A C 1
ATOM 2151 O O . ASN A 1 297 ? -13.011 3.950 1.224 1.00 76.69 297 ASN A O 1
ATOM 2155 N N . ASP A 1 298 ? -12.943 5.245 3.043 1.00 82.75 298 ASP A N 1
ATOM 2156 C CA . ASP A 1 298 ? -11.530 5.537 2.912 1.00 82.75 298 ASP A CA 1
ATOM 2157 C C . ASP A 1 298 ? -10.747 5.357 4.209 1.00 82.75 298 ASP A C 1
ATOM 2159 O O . ASP A 1 298 ? -11.245 5.428 5.332 1.00 82.75 298 ASP A O 1
ATOM 2163 N N . ILE A 1 299 ? -9.464 5.076 4.037 1.00 89.06 299 ILE A N 1
ATOM 2164 C CA . ILE A 1 299 ? -8.494 5.056 5.118 1.00 89.06 299 ILE A CA 1
ATOM 2165 C C . ILE A 1 299 ? -7.716 6.363 5.033 1.00 89.06 299 ILE A C 1
ATOM 2167 O O . ILE A 1 299 ? -7.070 6.646 4.026 1.00 89.06 299 ILE A O 1
ATOM 2171 N N . ASN A 1 300 ? -7.786 7.168 6.085 1.00 86.38 300 ASN A N 1
ATOM 2172 C CA . ASN A 1 300 ? -7.226 8.512 6.134 1.00 86.38 300 ASN A CA 1
ATOM 2173 C C . ASN A 1 300 ? -5.998 8.548 7.051 1.00 86.38 300 ASN A C 1
ATOM 2175 O O . ASN A 1 300 ? -6.115 8.490 8.273 1.00 86.38 300 ASN A O 1
ATOM 2179 N N . LEU A 1 301 ? -4.813 8.664 6.447 1.00 87.06 301 LEU A N 1
ATOM 2180 C CA . LEU A 1 301 ? -3.505 8.543 7.096 1.00 87.06 301 LEU A CA 1
ATOM 2181 C C . LEU A 1 301 ? -2.777 9.886 7.011 1.00 87.06 301 LEU A C 1
ATOM 2183 O O . LEU A 1 301 ? -1.963 10.113 6.119 1.00 87.06 301 LEU A O 1
ATOM 2187 N N . ASN A 1 302 ? -3.102 10.802 7.925 1.00 79.06 302 ASN A N 1
ATOM 2188 C CA . ASN A 1 302 ? -2.575 12.166 7.919 1.00 79.06 302 ASN A CA 1
ATOM 2189 C C . ASN A 1 302 ? -1.767 12.465 9.183 1.00 79.06 302 ASN A C 1
ATOM 2191 O O . ASN A 1 302 ? -2.214 12.194 10.296 1.00 79.06 302 ASN A O 1
ATOM 2195 N N . GLY A 1 303 ? -0.598 13.092 9.028 1.00 69.50 303 GLY A N 1
ATOM 2196 C CA . GLY A 1 303 ? 0.120 13.714 10.150 1.00 69.50 303 GLY A CA 1
ATOM 2197 C C . GLY A 1 303 ? 0.817 12.753 11.120 1.00 69.50 303 GLY A C 1
ATOM 2198 O O . GLY A 1 303 ? 1.514 13.215 12.022 1.00 69.50 303 GLY A O 1
ATOM 2199 N N . SER A 1 304 ? 0.676 11.438 10.934 1.00 70.81 304 SER A N 1
ATOM 2200 C CA . SER A 1 304 ? 1.331 10.425 11.763 1.00 70.81 304 SER A CA 1
ATOM 2201 C C . SER A 1 304 ? 2.828 10.339 11.437 1.00 70.81 304 SER A C 1
ATOM 2203 O O . SER A 1 304 ? 3.171 10.118 10.273 1.00 70.81 304 SER A O 1
ATOM 2205 N N . PRO A 1 305 ? 3.726 10.513 12.426 1.00 69.50 305 PRO A N 1
ATOM 2206 C CA . PRO A 1 305 ? 5.172 10.484 12.215 1.00 69.50 305 PRO A CA 1
ATOM 2207 C C . PRO A 1 305 ? 5.752 9.065 12.102 1.00 69.50 305 PRO A C 1
ATOM 2209 O O . PRO A 1 305 ? 6.842 8.915 11.564 1.00 69.50 305 PRO A O 1
ATOM 2212 N N . GLY A 1 306 ? 5.077 8.046 12.637 1.00 77.25 306 GLY A N 1
ATOM 2213 C CA . GLY A 1 306 ? 5.521 6.651 12.608 1.00 77.25 306 GLY A CA 1
ATOM 2214 C C . GLY A 1 306 ? 5.102 5.888 11.346 1.00 77.25 306 GLY A C 1
ATOM 2215 O O . GLY A 1 306 ? 4.545 6.457 10.407 1.00 77.25 306 GLY A O 1
ATOM 2216 N N . LEU A 1 307 ? 5.398 4.587 11.343 1.00 84.75 307 LEU A N 1
ATOM 2217 C CA . LEU A 1 307 ? 5.070 3.634 10.284 1.00 84.75 307 LEU A CA 1
ATOM 2218 C C . LEU A 1 307 ? 3.715 2.964 10.545 1.00 84.75 307 LEU A C 1
ATOM 2220 O O . LEU A 1 307 ? 3.514 2.328 11.578 1.00 84.75 307 LEU A O 1
ATOM 2224 N N . ILE A 1 308 ? 2.801 3.036 9.584 1.00 89.00 308 ILE A N 1
ATOM 2225 C CA . ILE A 1 308 ? 1.567 2.243 9.587 1.00 89.00 308 ILE A CA 1
ATOM 2226 C C . ILE A 1 308 ? 1.735 1.111 8.580 1.00 89.00 308 ILE A C 1
ATOM 2228 O O . ILE A 1 308 ? 1.903 1.358 7.388 1.00 89.00 308 ILE A O 1
ATOM 2232 N N . MET A 1 309 ? 1.708 -0.131 9.054 1.00 90.69 309 MET A N 1
ATOM 2233 C CA . MET A 1 309 ? 1.916 -1.311 8.220 1.00 90.69 309 MET A CA 1
ATOM 2234 C C . MET A 1 309 ? 0.618 -2.103 8.080 1.00 90.69 309 MET A C 1
ATOM 2236 O O . MET A 1 309 ? 0.057 -2.558 9.074 1.00 90.69 309 MET A O 1
ATOM 2240 N N . PHE A 1 310 ? 0.168 -2.317 6.847 1.00 94.75 310 PHE A N 1
ATOM 2241 C CA . PHE A 1 310 ? -1.010 -3.123 6.537 1.00 94.75 310 PHE A CA 1
ATOM 2242 C C . PHE A 1 310 ? -0.608 -4.495 6.001 1.00 94.75 310 PHE A C 1
ATOM 2244 O O . PHE A 1 310 ? 0.114 -4.587 5.010 1.00 94.75 310 PHE A O 1
ATOM 2251 N N . ARG A 1 311 ? -1.104 -5.570 6.625 1.00 92.31 311 ARG A N 1
ATOM 2252 C CA . ARG A 1 311 ? -0.807 -6.960 6.217 1.00 92.31 311 ARG A CA 1
ATOM 2253 C C . ARG A 1 311 ? -2.031 -7.750 5.755 1.00 92.31 311 ARG A C 1
ATOM 2255 O O . ARG A 1 311 ? -1.865 -8.768 5.088 1.00 92.31 311 ARG A O 1
ATOM 2262 N N . GLY A 1 312 ? -3.235 -7.300 6.110 1.00 92.94 312 GLY A N 1
ATOM 2263 C CA . GLY A 1 312 ? -4.484 -7.884 5.624 1.00 92.94 312 GLY A CA 1
ATOM 2264 C C . GLY A 1 312 ? -4.847 -7.419 4.213 1.00 92.94 312 GLY A C 1
ATOM 2265 O O . GLY A 1 312 ? -3.994 -6.982 3.442 1.00 92.94 312 GLY A O 1
ATOM 2266 N N . VAL A 1 313 ? -6.134 -7.497 3.881 1.00 93.44 313 VAL A N 1
ATOM 2267 C CA . VAL A 1 313 ? -6.704 -7.010 2.617 1.00 93.44 313 VAL A CA 1
ATOM 2268 C C . VAL A 1 313 ? -7.837 -6.030 2.904 1.00 93.44 313 VAL A C 1
ATOM 2270 O O . VAL A 1 313 ? -8.687 -6.300 3.750 1.00 93.44 313 VAL A O 1
ATOM 2273 N N . TYR A 1 314 ? -7.882 -4.922 2.169 1.00 93.69 314 TYR A N 1
ATOM 2274 C CA . TYR A 1 314 ? -9.003 -3.997 2.121 1.00 93.69 314 TYR A CA 1
ATOM 2275 C C . TYR A 1 314 ? -9.974 -4.407 1.003 1.00 93.69 314 TYR A C 1
ATOM 2277 O O . TYR A 1 314 ? -9.723 -4.194 -0.187 1.00 93.69 314 TYR A O 1
ATOM 2285 N N . SER A 1 315 ? -11.085 -5.037 1.387 1.00 91.12 315 SER A N 1
ATOM 2286 C CA . SER A 1 315 ? -12.091 -5.631 0.499 1.00 91.12 315 SER A CA 1
ATOM 2287 C C . SER A 1 315 ? -13.448 -4.933 0.620 1.00 91.12 315 SER A C 1
ATOM 2289 O O . SER A 1 315 ? -13.760 -4.328 1.641 1.00 91.12 315 SER A O 1
ATOM 2291 N N . TYR A 1 316 ? -14.282 -5.064 -0.409 1.00 87.88 316 TYR A N 1
ATOM 2292 C CA . TYR A 1 316 ? -15.710 -4.750 -0.335 1.00 87.88 316 TYR A CA 1
ATOM 2293 C C . TYR A 1 316 ? -16.501 -5.932 0.243 1.00 87.88 316 TYR A C 1
ATOM 2295 O O . TYR A 1 316 ? -16.105 -7.081 0.035 1.00 87.88 316 TYR A O 1
ATOM 2303 N N . SER A 1 317 ? -17.606 -5.665 0.944 1.00 88.44 317 SER A N 1
ATOM 2304 C CA . SER A 1 317 ? -18.561 -6.662 1.439 1.00 88.44 317 SER A CA 1
ATOM 2305 C C . SER A 1 317 ? -19.954 -6.404 0.858 1.00 88.44 317 SER A C 1
ATOM 2307 O O . SER A 1 317 ? -20.607 -5.421 1.197 1.00 88.44 317 SER A O 1
ATOM 2309 N N . ASP A 1 318 ? -20.442 -7.321 0.023 1.00 86.88 318 ASP A N 1
ATOM 2310 C CA . ASP A 1 318 ? -21.792 -7.283 -0.562 1.00 86.88 318 ASP A CA 1
ATOM 2311 C C . ASP A 1 318 ? -22.776 -8.247 0.121 1.00 86.88 318 ASP A C 1
ATOM 2313 O O . ASP A 1 318 ? -23.961 -8.288 -0.216 1.00 86.88 318 ASP A O 1
ATOM 2317 N N . SER A 1 319 ? -22.281 -9.067 1.050 1.00 85.31 319 SER A N 1
ATOM 2318 C CA . SER A 1 319 ? -23.037 -10.136 1.693 1.00 85.31 319 SER A CA 1
ATOM 2319 C C . SER A 1 319 ? -22.578 -10.372 3.133 1.00 85.31 319 SER A C 1
ATOM 2321 O O . SER A 1 319 ? -21.512 -9.920 3.543 1.00 85.31 319 SER A O 1
ATOM 2323 N N . GLY A 1 320 ? -23.377 -11.102 3.913 1.00 84.75 320 GLY A N 1
ATOM 2324 C CA . GLY A 1 320 ? -23.139 -11.278 5.348 1.00 84.75 320 GLY A CA 1
ATOM 2325 C C . GLY A 1 320 ? -23.783 -10.176 6.191 1.00 84.75 320 GLY A C 1
ATOM 2326 O O . GLY A 1 320 ? -24.664 -9.460 5.712 1.00 84.75 320 GLY A O 1
ATOM 2327 N N . ASP A 1 321 ? -23.376 -10.087 7.454 1.00 83.25 321 ASP A N 1
ATOM 2328 C CA . ASP A 1 321 ? -23.793 -9.035 8.388 1.00 83.25 321 ASP A CA 1
ATOM 2329 C C . ASP A 1 321 ? -22.578 -8.252 8.912 1.00 83.25 321 ASP A C 1
ATOM 2331 O O . ASP A 1 321 ? -21.434 -8.606 8.636 1.00 83.25 321 ASP A O 1
ATOM 2335 N N . ASP A 1 322 ? -22.817 -7.182 9.670 1.00 74.56 322 ASP A N 1
ATOM 2336 C CA . ASP A 1 322 ? -21.770 -6.296 10.204 1.00 74.56 322 ASP A CA 1
ATOM 2337 C C . ASP A 1 322 ? -20.763 -7.013 11.138 1.00 74.56 322 ASP A C 1
ATOM 2339 O O . ASP A 1 322 ? -19.658 -6.518 11.374 1.00 74.56 322 ASP A O 1
ATOM 2343 N N . ASN A 1 323 ? -21.122 -8.193 11.654 1.00 78.44 323 ASN A N 1
ATOM 2344 C CA . ASN A 1 323 ? -20.271 -9.049 12.480 1.00 78.44 323 ASN A CA 1
ATOM 2345 C C . ASN A 1 323 ? -19.674 -10.224 11.701 1.00 78.44 323 ASN A C 1
ATOM 2347 O O . ASN A 1 323 ? -18.898 -10.984 12.274 1.00 78.44 323 ASN A O 1
ATOM 2351 N N . HIS A 1 324 ? -20.020 -10.392 10.427 1.00 84.69 324 HIS A N 1
ATOM 2352 C CA . HIS A 1 324 ? -19.548 -11.446 9.535 1.00 84.69 324 HIS A CA 1
ATOM 2353 C C . HIS A 1 324 ? -19.603 -10.963 8.069 1.00 84.69 324 HIS A C 1
ATOM 2355 O O . HIS A 1 324 ? -20.328 -11.553 7.258 1.00 84.69 324 HIS A O 1
ATOM 2361 N N . PRO A 1 325 ? -18.871 -9.889 7.712 1.00 88.69 325 PRO A N 1
ATOM 2362 C CA . PRO A 1 325 ? -18.838 -9.361 6.360 1.00 88.69 325 PRO A CA 1
ATOM 2363 C C . PRO A 1 325 ? -18.215 -10.393 5.427 1.00 88.69 325 PRO A C 1
ATOM 2365 O O . PRO A 1 325 ? -17.319 -11.162 5.796 1.00 88.69 325 PRO A O 1
ATOM 2368 N N . SER A 1 326 ? -18.707 -10.427 4.199 1.00 90.25 326 SER A N 1
ATOM 2369 C CA . SER A 1 326 ? -18.243 -11.381 3.209 1.00 90.25 326 SER A CA 1
ATOM 2370 C C . SER A 1 326 ? -18.444 -10.866 1.794 1.00 90.25 326 SER A C 1
ATOM 2372 O O . SER A 1 326 ? -19.364 -10.104 1.490 1.00 90.25 326 SER A O 1
ATOM 2374 N N . LEU A 1 327 ? -17.574 -11.336 0.907 1.00 89.25 327 LEU A N 1
ATOM 2375 C CA . LEU A 1 327 ? -17.660 -11.064 -0.516 1.00 89.25 327 LEU A CA 1
ATOM 2376 C C . LEU A 1 327 ? -18.186 -12.296 -1.241 1.00 89.25 327 LEU A C 1
ATOM 2378 O O . LEU A 1 327 ? -17.524 -13.335 -1.275 1.00 89.25 327 LEU A O 1
ATOM 2382 N N . SER A 1 328 ? -19.355 -12.170 -1.860 1.00 90.00 328 SER A N 1
ATOM 2383 C CA . SER A 1 328 ? -20.002 -13.262 -2.589 1.00 90.00 328 SER A CA 1
ATOM 2384 C C . SER A 1 328 ? -19.203 -13.691 -3.826 1.00 90.00 328 SER A C 1
ATOM 2386 O O . SER A 1 328 ? -19.269 -14.844 -4.259 1.00 90.00 328 SER A O 1
ATOM 2388 N N . ASN A 1 329 ? -18.424 -12.765 -4.396 1.00 86.25 329 ASN A N 1
ATOM 2389 C CA . ASN A 1 329 ? -17.591 -12.978 -5.571 1.00 86.25 329 ASN A CA 1
ATOM 2390 C C . ASN A 1 329 ? -16.378 -12.039 -5.557 1.00 86.25 329 ASN A C 1
ATOM 2392 O O . ASN A 1 329 ? -16.531 -10.826 -5.667 1.00 86.25 329 ASN A O 1
ATOM 2396 N N . ALA A 1 330 ? -15.165 -12.599 -5.532 1.00 85.19 330 ALA A N 1
ATOM 2397 C CA . ALA A 1 330 ? -13.915 -11.833 -5.510 1.00 85.19 330 ALA A CA 1
ATOM 2398 C C . ALA A 1 330 ? -13.779 -10.799 -6.648 1.00 85.19 330 ALA A C 1
ATOM 2400 O O . ALA A 1 330 ? -13.128 -9.774 -6.468 1.00 85.19 330 ALA A O 1
ATOM 2401 N N . LYS A 1 331 ? -14.429 -11.015 -7.803 1.00 82.44 331 LYS A N 1
ATOM 2402 C CA . LYS A 1 331 ? -14.430 -10.054 -8.924 1.00 82.44 331 LYS A CA 1
ATOM 2403 C C . LYS A 1 331 ? -15.135 -8.738 -8.602 1.00 82.44 331 LYS A C 1
ATOM 2405 O O . LYS A 1 331 ? -14.919 -7.751 -9.300 1.00 82.44 331 LYS A O 1
ATOM 2410 N N . LEU A 1 332 ? -15.975 -8.706 -7.569 1.00 82.50 332 LEU A N 1
ATOM 2411 C CA . LEU A 1 332 ? -16.658 -7.486 -7.145 1.00 82.50 332 LEU A CA 1
ATOM 2412 C C . LEU A 1 332 ? -15.675 -6.439 -6.619 1.00 82.50 332 LEU A C 1
ATOM 2414 O O . LEU A 1 332 ? -15.913 -5.258 -6.833 1.00 82.50 332 LEU A O 1
ATOM 2418 N N . ASN A 1 333 ? -14.514 -6.858 -6.099 1.00 83.62 333 ASN A N 1
ATOM 2419 C CA . ASN A 1 333 ? -13.422 -5.934 -5.787 1.00 83.62 333 ASN A CA 1
ATOM 2420 C C . ASN A 1 333 ? -12.938 -5.152 -7.016 1.00 83.62 333 ASN A C 1
ATOM 2422 O O . ASN A 1 333 ? -12.422 -4.057 -6.865 1.00 83.62 333 ASN A O 1
ATOM 2426 N N . PHE A 1 334 ? -13.140 -5.667 -8.227 1.00 80.06 334 PHE A N 1
ATOM 2427 C CA . PHE A 1 334 ? -12.760 -5.029 -9.490 1.00 80.06 334 PHE A CA 1
ATOM 2428 C C . PHE A 1 334 ? -13.985 -4.561 -10.282 1.00 80.06 334 PHE A C 1
ATOM 2430 O O . PHE A 1 334 ? -13.888 -4.316 -11.472 1.00 80.06 334 PHE A O 1
ATOM 2437 N N . THR A 1 335 ? -15.173 -4.501 -9.679 1.00 74.44 335 THR A N 1
ATOM 2438 C CA . THR A 1 335 ? -16.394 -4.100 -10.385 1.00 74.44 335 THR A CA 1
ATOM 2439 C C . THR A 1 335 ? -16.820 -2.710 -9.932 1.00 74.44 335 THR A C 1
ATOM 2441 O O . THR A 1 335 ? -17.025 -2.485 -8.743 1.00 74.44 335 THR A O 1
ATOM 2444 N N . THR A 1 336 ? -17.030 -1.783 -10.869 1.00 69.81 336 THR A N 1
ATOM 2445 C CA . THR A 1 336 ? -17.727 -0.526 -10.563 1.00 69.81 336 THR A CA 1
ATOM 2446 C C . THR A 1 336 ? -19.213 -0.819 -10.376 1.00 69.81 336 THR A C 1
ATOM 2448 O O . THR A 1 336 ? -19.934 -1.139 -11.325 1.00 69.81 336 THR A O 1
ATOM 2451 N N . LEU A 1 337 ? -19.682 -0.758 -9.133 1.00 65.31 337 LEU A N 1
ATOM 2452 C CA . LEU A 1 337 ? -21.083 -1.001 -8.804 1.00 65.31 337 LEU A CA 1
ATOM 2453 C C . LEU A 1 337 ? -21.940 0.234 -9.105 1.00 65.31 337 LEU A C 1
ATOM 2455 O O . LEU A 1 337 ? -21.467 1.367 -9.107 1.00 65.31 337 LEU A O 1
ATOM 2459 N N . LYS A 1 338 ? -23.236 0.027 -9.368 1.00 59.66 338 LYS A N 1
ATOM 2460 C CA . LYS A 1 338 ? -24.180 1.128 -9.608 1.00 59.66 338 LYS A CA 1
ATOM 2461 C C . LYS A 1 338 ? -24.200 2.071 -8.399 1.00 59.66 338 LYS A C 1
ATOM 2463 O O . LYS A 1 338 ? -24.470 1.625 -7.290 1.00 59.66 338 LYS A O 1
ATOM 2468 N N . GLY A 1 339 ? -24.002 3.366 -8.647 1.00 58.66 339 GLY A N 1
ATOM 2469 C CA . GLY A 1 339 ? -23.892 4.363 -7.577 1.00 58.66 339 GLY A CA 1
ATOM 2470 C C . GLY A 1 339 ? -22.566 4.285 -6.821 1.00 58.66 339 GLY A C 1
ATOM 2471 O O . GLY A 1 339 ? -22.531 4.709 -5.677 1.00 58.66 339 GLY A O 1
ATOM 2472 N N . ASN A 1 340 ? -21.533 3.704 -7.446 1.00 61.91 340 ASN A N 1
ATOM 2473 C CA . ASN A 1 340 ? -20.165 3.597 -6.946 1.00 61.91 340 ASN A CA 1
ATOM 2474 C C . ASN A 1 340 ? -20.032 2.916 -5.569 1.00 61.91 340 ASN A C 1
ATOM 2476 O O . ASN A 1 340 ? -19.087 3.162 -4.838 1.00 61.91 340 ASN A O 1
ATOM 2480 N N . ALA A 1 341 ? -20.943 2.004 -5.221 1.00 60.94 341 ALA A N 1
ATOM 2481 C CA . ALA A 1 341 ? -21.053 1.398 -3.887 1.00 60.94 341 ALA A CA 1
ATOM 2482 C C . ALA A 1 341 ? -19.844 0.566 -3.383 1.00 60.94 341 ALA A C 1
ATOM 2484 O O . ALA A 1 341 ? -19.975 -0.076 -2.351 1.00 60.94 341 ALA A O 1
ATOM 2485 N N . SER A 1 342 ? -18.730 0.515 -4.118 1.00 70.44 342 SER A N 1
ATOM 2486 C CA . SER A 1 342 ? -17.493 -0.197 -3.765 1.00 70.44 342 SER A CA 1
ATOM 2487 C C . SER A 1 342 ? -16.288 0.683 -4.132 1.00 70.44 342 SER A C 1
ATOM 2489 O O . SER A 1 342 ? -15.452 0.275 -4.939 1.00 70.44 342 SER A O 1
ATOM 2491 N N . GLU A 1 343 ? -16.258 1.925 -3.656 1.00 80.19 343 GLU A N 1
ATOM 2492 C CA . GLU A 1 343 ? -15.244 2.920 -4.013 1.00 80.19 343 GLU A CA 1
ATOM 2493 C C . GLU A 1 343 ? -14.297 3.137 -2.828 1.00 80.19 343 GLU A C 1
ATOM 2495 O O . GLU A 1 343 ? -14.592 3.909 -1.920 1.00 80.19 343 GLU A O 1
ATOM 2500 N N . ARG A 1 344 ? -13.160 2.422 -2.844 1.00 87.12 344 ARG A N 1
ATOM 2501 C CA . ARG A 1 344 ? -12.248 2.294 -1.692 1.00 87.12 344 ARG A CA 1
ATOM 2502 C C . ARG A 1 344 ? -11.021 3.173 -1.802 1.00 87.12 344 ARG A C 1
ATOM 2504 O O . ARG A 1 344 ? -10.272 3.079 -2.773 1.00 87.12 344 ARG A O 1
ATOM 2511 N N . GLY A 1 345 ? -10.762 3.943 -0.756 1.00 89.00 345 GLY A N 1
ATOM 2512 C CA . GLY A 1 345 ? -9.651 4.885 -0.716 1.00 89.00 345 GLY A CA 1
ATOM 2513 C C . GLY A 1 345 ? -8.574 4.599 0.306 1.00 89.00 345 GLY A C 1
ATOM 2514 O O . GLY A 1 345 ? -8.866 4.159 1.416 1.00 89.00 345 GLY A O 1
ATOM 2515 N N . VAL A 1 346 ? -7.339 4.970 -0.020 1.00 92.62 346 VAL A N 1
ATOM 2516 C CA . VAL A 1 346 ? -6.290 5.226 0.974 1.00 92.62 346 VAL A CA 1
ATOM 2517 C C . VAL A 1 346 ? -5.692 6.606 0.714 1.00 92.62 346 VAL A C 1
ATOM 2519 O O . VAL A 1 346 ? -5.074 6.827 -0.322 1.00 92.62 346 VAL A O 1
ATOM 2522 N N . ASN A 1 347 ? -5.855 7.537 1.649 1.00 90.69 347 ASN A N 1
ATOM 2523 C CA . ASN A 1 347 ? -5.252 8.868 1.595 1.00 90.69 347 ASN A CA 1
ATOM 2524 C C . ASN A 1 347 ? -4.023 8.909 2.510 1.00 90.69 347 ASN A C 1
ATOM 2526 O O . ASN A 1 347 ? -4.139 8.637 3.704 1.00 90.69 347 ASN A O 1
ATOM 2530 N N . ILE A 1 348 ? -2.858 9.264 1.968 1.00 90.94 348 ILE A N 1
ATOM 2531 C CA . ILE A 1 348 ? -1.566 9.252 2.663 1.00 90.94 348 ILE A CA 1
ATOM 2532 C C . ILE A 1 348 ? -0.966 10.661 2.641 1.00 90.94 348 ILE A C 1
ATOM 2534 O O . ILE A 1 348 ? -0.361 11.079 1.656 1.00 90.94 348 ILE A O 1
ATOM 2538 N N . GLY A 1 349 ? -1.105 11.386 3.753 1.00 88.38 349 GLY A N 1
ATOM 2539 C CA . GLY A 1 349 ? -0.681 12.777 3.913 1.00 88.38 349 GLY A CA 1
ATOM 2540 C C . GLY A 1 349 ? 0.483 12.950 4.891 1.00 88.38 349 GLY A C 1
ATOM 2541 O O . GLY A 1 349 ? 0.284 13.103 6.101 1.00 88.38 349 GLY A O 1
ATOM 2542 N N . GLY A 1 350 ? 1.718 12.989 4.381 1.00 83.75 350 GLY A N 1
ATOM 2543 C CA . GLY A 1 350 ? 2.936 13.156 5.193 1.00 83.75 350 GLY A CA 1
ATOM 2544 C C . GLY A 1 350 ? 3.150 12.065 6.256 1.00 83.75 350 GLY A C 1
ATOM 2545 O O . GLY A 1 350 ? 3.766 12.304 7.296 1.00 83.75 350 GLY A O 1
ATOM 2546 N N . THR A 1 351 ? 2.614 10.874 6.009 1.00 84.19 351 THR A N 1
ATOM 2547 C CA . THR A 1 351 ? 2.745 9.687 6.859 1.00 84.19 351 THR A CA 1
ATOM 2548 C C . THR A 1 351 ? 3.508 8.598 6.117 1.00 84.19 351 THR A C 1
ATOM 2550 O O . THR A 1 351 ? 3.564 8.604 4.887 1.00 84.19 351 THR A O 1
ATOM 2553 N N . ILE A 1 352 ? 4.131 7.695 6.874 1.00 88.56 352 ILE A N 1
ATOM 2554 C CA . ILE A 1 352 ? 4.831 6.529 6.344 1.00 88.56 352 ILE A CA 1
ATOM 2555 C C . ILE A 1 352 ? 3.879 5.340 6.413 1.00 88.56 352 ILE A C 1
ATOM 2557 O O . ILE A 1 352 ? 3.420 4.962 7.492 1.00 88.56 352 ILE A O 1
ATOM 2561 N N . VAL A 1 353 ? 3.590 4.752 5.260 1.00 92.94 353 VAL A N 1
ATOM 2562 C CA . VAL A 1 353 ? 2.677 3.623 5.116 1.00 92.94 353 VAL A CA 1
ATOM 2563 C C . VAL A 1 353 ? 3.392 2.515 4.368 1.00 92.94 353 VAL A C 1
ATOM 2565 O O . VAL A 1 353 ? 4.068 2.778 3.380 1.00 92.94 353 VAL A O 1
ATOM 2568 N N . GLN A 1 354 ? 3.230 1.276 4.817 1.00 93.94 354 GLN A N 1
ATOM 2569 C CA . GLN A 1 354 ? 3.726 0.105 4.106 1.00 93.94 354 GLN A CA 1
ATOM 2570 C C . GLN A 1 354 ? 2.595 -0.896 3.893 1.00 93.94 354 GLN A C 1
ATOM 2572 O O . GLN A 1 354 ? 1.856 -1.225 4.823 1.00 93.94 354 GLN A O 1
ATOM 2577 N N . PHE A 1 355 ? 2.475 -1.398 2.669 1.00 96.44 355 PHE A N 1
ATOM 2578 C CA . PHE A 1 355 ? 1.639 -2.540 2.337 1.00 96.44 355 PHE A CA 1
ATOM 2579 C C . PHE A 1 355 ? 2.504 -3.801 2.268 1.00 96.44 355 PHE A C 1
ATOM 2581 O O . PHE A 1 355 ? 3.477 -3.860 1.516 1.00 96.44 355 PHE A O 1
ATOM 2588 N N . GLY A 1 356 ? 2.133 -4.804 3.061 1.00 93.31 356 GLY A N 1
ATOM 2589 C CA . GLY A 1 356 ? 2.920 -6.013 3.276 1.00 93.31 356 GLY A CA 1
ATOM 2590 C C . GLY A 1 356 ? 4.057 -5.826 4.287 1.00 93.31 356 GLY A C 1
ATOM 2591 O O . GLY A 1 356 ? 4.325 -4.729 4.769 1.00 93.31 356 GLY A O 1
ATOM 2592 N N . ASP A 1 357 ? 4.689 -6.934 4.657 1.00 91.12 357 ASP A N 1
ATOM 2593 C CA . ASP A 1 357 ? 5.798 -7.031 5.622 1.00 91.12 357 ASP A CA 1
ATOM 2594 C C . ASP A 1 357 ? 6.909 -7.981 5.135 1.00 91.12 357 ASP A C 1
ATOM 2596 O O . ASP A 1 357 ? 7.698 -8.514 5.918 1.00 91.12 357 ASP A O 1
ATOM 2600 N N . GLY A 1 358 ? 6.871 -8.296 3.842 1.00 92.12 358 GLY A N 1
ATOM 2601 C CA . GLY A 1 358 ? 7.755 -9.245 3.194 1.00 92.12 358 GLY A CA 1
ATOM 2602 C C . GLY A 1 358 ? 7.416 -10.711 3.446 1.00 92.12 358 GLY A C 1
ATOM 2603 O O . GLY A 1 358 ? 8.130 -11.587 2.957 1.00 92.12 358 GLY A O 1
ATOM 2604 N N . THR A 1 359 ? 6.328 -11.005 4.165 1.00 91.19 359 THR A N 1
ATOM 2605 C CA . THR A 1 359 ? 5.822 -12.371 4.375 1.00 91.19 359 THR A CA 1
ATOM 2606 C C . THR A 1 359 ? 4.520 -12.646 3.624 1.00 91.19 359 THR A C 1
ATOM 2608 O O . THR A 1 359 ? 4.240 -13.800 3.288 1.00 91.19 359 THR A O 1
ATOM 2611 N N . THR A 1 360 ? 3.743 -11.605 3.317 1.00 90.44 360 THR A N 1
ATOM 2612 C CA . THR A 1 360 ? 2.477 -11.705 2.580 1.00 90.44 360 THR A CA 1
ATOM 2613 C C . THR A 1 360 ? 2.694 -11.663 1.067 1.00 90.44 360 THR A C 1
ATOM 2615 O O . THR A 1 360 ? 3.706 -11.170 0.586 1.00 90.44 360 THR A O 1
ATOM 2618 N N . SER A 1 361 ? 1.742 -12.181 0.290 1.00 90.69 361 SER A N 1
ATOM 2619 C CA . SER A 1 361 ? 1.792 -12.207 -1.185 1.00 90.69 361 SER A CA 1
ATOM 2620 C C . SER A 1 361 ? 0.505 -11.688 -1.834 1.00 90.69 361 SER A C 1
ATOM 2622 O O . SER A 1 361 ? 0.233 -11.939 -3.003 1.00 90.69 361 SER A O 1
ATOM 2624 N N . THR A 1 362 ? -0.344 -11.015 -1.058 1.00 91.38 362 THR A N 1
ATOM 2625 C CA . THR A 1 362 ? -1.635 -10.494 -1.520 1.00 91.38 362 THR A CA 1
ATOM 2626 C C . THR A 1 362 ? -1.649 -8.986 -1.357 1.00 91.38 362 THR A C 1
ATOM 2628 O O . THR A 1 362 ? -1.402 -8.488 -0.261 1.00 91.38 362 THR A O 1
ATOM 2631 N N . MET A 1 363 ? -1.943 -8.269 -2.442 1.00 94.62 363 MET A N 1
ATOM 2632 C CA . MET A 1 363 ? -2.033 -6.811 -2.436 1.00 94.62 363 MET A CA 1
ATOM 2633 C C . MET A 1 363 ? -3.070 -6.338 -1.417 1.00 94.62 363 MET A C 1
ATOM 2635 O O . MET A 1 363 ? -4.195 -6.843 -1.400 1.00 94.62 363 MET A O 1
ATOM 2639 N N . PHE A 1 364 ? -2.690 -5.358 -0.593 1.00 96.19 364 PHE A N 1
ATOM 2640 C CA . PHE A 1 364 ? -3.554 -4.826 0.457 1.00 96.19 364 PHE A CA 1
ATOM 2641 C C . PHE A 1 364 ? -4.856 -4.280 -0.130 1.00 96.19 364 PHE A C 1
ATOM 2643 O O . PHE A 1 364 ? -5.931 -4.708 0.270 1.00 96.19 364 PHE A O 1
ATOM 2650 N N . ILE A 1 365 ? -4.780 -3.390 -1.120 1.00 92.25 365 ILE A N 1
ATOM 2651 C CA . ILE A 1 365 ? -5.959 -2.848 -1.796 1.00 92.25 365 ILE A CA 1
ATOM 2652 C C . ILE A 1 365 ? -6.151 -3.536 -3.149 1.00 92.25 365 ILE A C 1
ATOM 2654 O O . ILE A 1 365 ? -5.326 -3.432 -4.051 1.00 92.25 365 ILE A O 1
ATOM 2658 N N . SER A 1 366 ? -7.243 -4.288 -3.277 1.00 86.50 366 SER A N 1
ATOM 2659 C CA . SER A 1 366 ? -7.634 -4.923 -4.539 1.00 86.50 366 SER A CA 1
ATOM 2660 C C . SER A 1 366 ? -8.716 -4.092 -5.210 1.00 86.50 366 SER A C 1
ATOM 2662 O O . SER A 1 366 ? -9.830 -4.042 -4.693 1.00 86.50 366 SER A O 1
ATOM 2664 N N . GLY A 1 367 ? -8.436 -3.499 -6.364 1.00 85.06 367 GLY A N 1
ATOM 2665 C CA . GLY A 1 367 ? -9.442 -2.796 -7.156 1.00 85.06 367 GLY A CA 1
ATOM 2666 C C . GLY A 1 367 ? -8.922 -2.371 -8.514 1.00 85.06 367 GLY A C 1
ATOM 2667 O O . GLY A 1 367 ? -7.999 -2.983 -9.031 1.00 85.06 367 GLY A O 1
ATOM 2668 N N . ASN A 1 368 ? -9.539 -1.368 -9.118 1.00 80.44 368 ASN A N 1
ATOM 2669 C CA . ASN A 1 368 ? -9.077 -0.742 -10.350 1.00 80.44 368 ASN A CA 1
ATOM 2670 C C . ASN A 1 368 ? -9.149 0.791 -10.244 1.00 80.44 368 ASN A C 1
ATOM 2672 O O . ASN A 1 368 ? -9.642 1.319 -9.246 1.00 80.44 368 ASN A O 1
ATOM 2676 N N . ALA A 1 369 ? -8.714 1.506 -11.283 1.00 76.06 369 ALA A N 1
ATOM 2677 C CA . ALA A 1 369 ? -8.753 2.971 -11.335 1.00 76.06 369 ALA A CA 1
ATOM 2678 C C . ALA A 1 369 ? -10.166 3.599 -11.249 1.00 76.06 369 ALA A C 1
ATOM 2680 O O . ALA A 1 369 ? -10.282 4.816 -11.141 1.00 76.06 369 ALA A O 1
ATOM 2681 N N . TYR A 1 370 ? -11.241 2.804 -11.308 1.00 76.06 370 TYR A N 1
ATOM 2682 C CA . TYR A 1 370 ? -12.632 3.271 -11.253 1.00 76.06 370 TYR A CA 1
ATOM 2683 C C . TYR A 1 370 ? -13.333 3.006 -9.919 1.00 76.06 370 TYR A C 1
ATOM 2685 O O . TYR A 1 370 ? -14.440 3.497 -9.716 1.00 76.06 370 TYR A O 1
ATOM 2693 N N . ASN A 1 371 ? -12.775 2.150 -9.063 1.00 80.19 371 ASN A N 1
ATOM 2694 C CA . ASN A 1 371 ? -13.422 1.728 -7.817 1.00 80.19 371 ASN A CA 1
ATOM 2695 C C . ASN A 1 371 ? -12.452 1.649 -6.629 1.00 80.19 371 ASN A C 1
ATOM 2697 O O . ASN A 1 371 ? -12.806 1.207 -5.537 1.00 80.19 371 ASN A O 1
ATOM 2701 N N . SER A 1 372 ? -11.204 2.039 -6.844 1.00 86.31 372 SER A N 1
ATOM 2702 C CA . SER A 1 372 ? -10.217 2.130 -5.788 1.00 86.31 372 SER A CA 1
ATOM 2703 C C . SER A 1 372 ? -9.228 3.234 -6.095 1.00 86.31 372 SER A C 1
ATOM 2705 O O . SER A 1 372 ? -8.975 3.540 -7.262 1.00 86.31 372 SER A O 1
ATOM 2707 N N . TYR A 1 373 ? -8.641 3.796 -5.048 1.00 88.69 373 TYR A N 1
ATOM 2708 C CA . TYR A 1 373 ? -7.648 4.838 -5.198 1.00 88.69 373 TYR A CA 1
ATOM 2709 C C . TYR A 1 373 ? -6.635 4.886 -4.062 1.00 88.69 373 TYR A C 1
ATOM 2711 O O . TYR A 1 373 ? -6.917 4.505 -2.924 1.00 88.69 373 TYR A O 1
ATOM 2719 N N . ILE A 1 374 ? -5.466 5.435 -4.385 1.00 93.69 374 ILE A N 1
ATOM 2720 C CA . ILE A 1 374 ? -4.441 5.828 -3.427 1.00 93.69 374 ILE A CA 1
ATOM 2721 C C . ILE A 1 374 ? -4.095 7.294 -3.688 1.00 93.69 374 ILE A C 1
ATOM 2723 O O . ILE A 1 374 ? -3.651 7.643 -4.778 1.00 93.69 374 ILE A O 1
ATOM 2727 N N . ASN A 1 375 ? -4.261 8.158 -2.692 1.00 92.81 375 ASN A N 1
ATOM 2728 C CA . ASN A 1 375 ? -3.846 9.554 -2.781 1.00 92.81 375 ASN A CA 1
ATOM 2729 C C . ASN A 1 375 ? -2.577 9.781 -1.967 1.00 92.81 375 ASN A C 1
ATOM 2731 O O . ASN A 1 375 ? -2.515 9.424 -0.791 1.00 92.81 375 ASN A O 1
ATOM 2735 N N . LEU A 1 376 ? -1.575 10.391 -2.593 1.00 92.12 376 LEU A N 1
ATOM 2736 C CA . LEU A 1 376 ? -0.349 10.837 -1.951 1.00 92.12 376 LEU A CA 1
ATOM 2737 C C . LEU A 1 376 ? -0.370 12.353 -1.816 1.00 92.12 376 LEU A C 1
ATOM 2739 O O . LEU A 1 376 ? -0.460 13.066 -2.812 1.00 92.12 376 LEU A O 1
ATOM 2743 N N . ASP A 1 377 ? -0.199 12.834 -0.592 1.00 89.25 377 ASP A N 1
ATOM 2744 C CA . ASP A 1 377 ? -0.134 14.251 -0.268 1.00 89.25 377 ASP A CA 1
ATOM 2745 C C . ASP A 1 377 ? 0.996 14.549 0.716 1.00 89.25 377 ASP A C 1
ATOM 2747 O O . ASP A 1 377 ? 1.440 13.699 1.494 1.00 89.25 377 ASP A O 1
ATOM 2751 N N . ASN A 1 378 ? 1.440 15.811 0.721 1.00 88.19 378 ASN A N 1
ATOM 2752 C CA . ASN A 1 378 ? 2.403 16.339 1.691 1.00 88.19 378 ASN A CA 1
ATOM 2753 C C . ASN A 1 378 ? 3.634 15.425 1.868 1.00 88.19 378 ASN A C 1
ATOM 2755 O O . ASN A 1 378 ? 4.012 15.129 2.993 1.00 88.19 378 ASN A O 1
ATOM 2759 N N . ASN A 1 379 ? 4.215 14.947 0.761 1.00 88.38 379 ASN A N 1
ATOM 2760 C CA . ASN A 1 379 ? 5.315 13.974 0.686 1.00 88.38 379 ASN A CA 1
ATOM 2761 C C . ASN A 1 379 ? 5.132 12.717 1.564 1.00 88.38 379 ASN A C 1
ATOM 2763 O O . ASN A 1 379 ? 6.078 12.277 2.223 1.00 88.38 379 ASN A O 1
ATOM 2767 N N . GLY A 1 380 ? 3.920 12.156 1.597 1.00 90.19 380 GLY A N 1
ATOM 2768 C CA . GLY A 1 380 ? 3.668 10.835 2.175 1.00 90.19 380 GLY A CA 1
ATOM 2769 C C . GLY A 1 380 ? 4.528 9.750 1.519 1.00 90.19 380 GLY A C 1
ATOM 2770 O O . GLY A 1 380 ? 4.902 9.875 0.352 1.00 90.19 380 GLY A O 1
ATOM 2771 N N . ILE A 1 381 ? 4.862 8.703 2.274 1.00 92.06 381 ILE A N 1
ATOM 2772 C CA . ILE A 1 381 ? 5.669 7.570 1.801 1.00 92.06 381 ILE A CA 1
ATOM 2773 C C . ILE A 1 381 ? 4.778 6.333 1.750 1.00 92.06 381 ILE A C 1
ATOM 2775 O O . ILE A 1 381 ? 4.181 5.975 2.764 1.00 92.06 381 ILE A O 1
ATOM 2779 N N . LEU A 1 382 ? 4.733 5.675 0.593 1.00 95.62 382 LEU A N 1
ATOM 2780 C CA . LEU A 1 382 ? 4.079 4.387 0.398 1.00 95.62 382 LEU A CA 1
ATOM 2781 C C . LEU A 1 382 ? 5.109 3.318 0.016 1.00 95.62 382 LEU A C 1
ATOM 2783 O O . LEU A 1 382 ? 5.668 3.341 -1.080 1.00 95.62 382 LEU A O 1
ATOM 2787 N N . GLY A 1 383 ? 5.346 2.379 0.927 1.00 95.88 383 GLY A N 1
ATOM 2788 C CA . GLY A 1 383 ? 6.176 1.199 0.717 1.00 95.88 383 GLY A CA 1
ATOM 2789 C C . GLY A 1 383 ? 5.362 -0.026 0.299 1.00 95.88 383 GLY A C 1
ATOM 2790 O O . GLY A 1 383 ? 4.263 -0.251 0.805 1.00 95.88 383 GLY A O 1
ATOM 2791 N N . PHE A 1 384 ? 5.927 -0.852 -0.574 1.00 97.12 384 PHE A N 1
ATOM 2792 C CA . PHE A 1 384 ? 5.414 -2.171 -0.936 1.00 97.12 384 PHE A CA 1
ATOM 2793 C C . PHE A 1 384 ? 6.458 -3.228 -0.570 1.00 97.12 384 PHE A C 1
ATOM 2795 O O . PHE A 1 384 ? 7.570 -3.174 -1.091 1.00 97.12 384 PHE A O 1
ATOM 2802 N N . ASP A 1 385 ? 6.101 -4.187 0.287 1.00 94.88 385 ASP A N 1
ATOM 2803 C CA . ASP A 1 385 ? 6.990 -5.255 0.763 1.00 94.88 385 ASP A CA 1
ATOM 2804 C C . ASP A 1 385 ? 6.265 -6.608 0.750 1.00 94.88 385 ASP A C 1
ATOM 2806 O O . ASP A 1 385 ? 5.563 -6.974 1.695 1.00 94.88 385 ASP A O 1
ATOM 2810 N N . TYR A 1 386 ? 6.411 -7.358 -0.341 1.00 94.94 386 TYR A N 1
ATOM 2811 C CA . TYR A 1 386 ? 5.723 -8.632 -0.550 1.00 94.94 386 TYR A CA 1
ATOM 2812 C C . TYR A 1 386 ? 6.688 -9.792 -0.796 1.00 94.94 386 TYR A C 1
ATOM 2814 O O . TYR A 1 386 ? 7.846 -9.627 -1.169 1.00 94.94 386 TYR A O 1
ATOM 2822 N N . ASN A 1 387 ? 6.193 -11.007 -0.586 1.00 93.19 387 ASN A N 1
ATOM 2823 C CA . ASN A 1 387 ? 6.877 -12.250 -0.898 1.00 93.19 387 ASN A CA 1
ATOM 2824 C C . ASN A 1 387 ? 6.363 -12.828 -2.220 1.00 93.19 387 ASN A C 1
ATOM 2826 O O . ASN A 1 387 ? 5.367 -13.556 -2.253 1.00 93.19 387 ASN A O 1
ATOM 2830 N N . GLY A 1 388 ? 7.065 -12.514 -3.306 1.00 94.00 388 GLY A N 1
ATOM 2831 C CA . GLY A 1 388 ? 6.710 -12.924 -4.659 1.00 94.00 388 GLY A CA 1
ATOM 2832 C C . GLY A 1 388 ? 6.037 -11.809 -5.455 1.00 94.00 388 GLY A C 1
ATOM 2833 O O . GLY A 1 388 ? 6.115 -10.630 -5.111 1.00 94.00 388 GLY A O 1
ATOM 2834 N N . THR A 1 389 ? 5.386 -12.208 -6.547 1.00 95.12 389 THR A N 1
ATOM 2835 C CA . THR A 1 389 ? 4.741 -11.285 -7.482 1.00 95.12 389 THR A CA 1
ATOM 2836 C C . THR A 1 389 ? 3.376 -10.824 -6.975 1.00 95.12 389 THR A C 1
ATOM 2838 O O . THR A 1 389 ? 2.518 -11.648 -6.655 1.00 95.12 389 THR A O 1
ATOM 2841 N N . THR A 1 390 ? 3.155 -9.512 -6.958 1.00 94.56 390 THR A N 1
ATOM 2842 C CA . THR A 1 390 ? 1.878 -8.865 -6.629 1.00 94.56 390 THR A CA 1
ATOM 2843 C C . THR A 1 390 ? 1.542 -7.787 -7.653 1.00 94.56 390 THR A C 1
ATOM 2845 O O . THR A 1 390 ? 2.436 -7.212 -8.270 1.00 94.56 390 THR A O 1
ATOM 2848 N N . THR A 1 391 ? 0.252 -7.513 -7.852 1.00 93.88 391 THR A N 1
ATOM 2849 C CA . THR A 1 391 ? -0.216 -6.541 -8.849 1.00 93.88 391 THR A CA 1
ATOM 2850 C C . THR A 1 391 ? -1.042 -5.453 -8.185 1.00 93.88 391 THR A C 1
ATOM 2852 O O . THR A 1 391 ? -2.074 -5.740 -7.572 1.00 93.88 391 THR A O 1
ATOM 2855 N N . LEU A 1 392 ? -0.616 -4.206 -8.367 1.00 93.75 392 LEU A N 1
ATOM 2856 C CA . LEU A 1 392 ? -1.393 -3.019 -8.065 1.00 93.75 392 LEU A CA 1
ATOM 2857 C C . LEU A 1 392 ? -2.171 -2.614 -9.320 1.00 93.75 392 LEU A C 1
ATOM 2859 O O . LEU A 1 392 ? -1.607 -2.141 -10.303 1.00 93.75 392 LEU A O 1
ATOM 2863 N N . ASN A 1 393 ? -3.485 -2.805 -9.259 1.00 88.25 393 ASN A N 1
ATOM 2864 C CA . ASN A 1 393 ? -4.421 -2.365 -10.296 1.00 88.25 393 ASN A CA 1
ATOM 2865 C C . ASN A 1 393 ? -5.086 -1.021 -9.946 1.00 88.25 393 ASN A C 1
ATOM 2867 O O . ASN A 1 393 ? -5.876 -0.494 -10.729 1.00 88.25 393 ASN A O 1
ATOM 2871 N N . THR A 1 394 ? -4.797 -0.494 -8.757 1.00 88.69 394 THR A N 1
ATOM 2872 C CA . THR A 1 394 ? -5.322 0.758 -8.211 1.00 88.69 394 THR A CA 1
ATOM 2873 C C . THR A 1 394 ? -4.401 1.911 -8.581 1.00 88.69 394 THR A C 1
ATOM 2875 O O . THR A 1 394 ? -3.198 1.806 -8.380 1.00 88.69 394 THR A O 1
ATOM 2878 N N . ALA A 1 395 ? -4.968 3.017 -9.057 1.00 86.88 395 ALA A N 1
ATOM 2879 C CA . ALA A 1 395 ? -4.188 4.199 -9.398 1.00 86.88 395 ALA A CA 1
ATOM 2880 C C . ALA A 1 395 ? -3.709 4.964 -8.152 1.00 86.88 395 ALA A C 1
ATOM 2882 O O . ALA A 1 395 ? -4.455 5.129 -7.179 1.00 86.88 395 ALA A O 1
ATOM 2883 N N . ILE A 1 396 ? -2.487 5.481 -8.238 1.00 92.25 396 ILE A N 1
ATOM 2884 C CA . ILE A 1 396 ? -1.857 6.403 -7.300 1.00 92.25 396 ILE A CA 1
ATOM 2885 C C . ILE A 1 396 ? -1.911 7.817 -7.889 1.00 92.25 396 ILE A C 1
ATOM 2887 O O . ILE A 1 396 ? -1.422 8.073 -8.992 1.00 92.25 396 ILE A O 1
ATOM 2891 N N . GLY A 1 397 ? -2.466 8.761 -7.135 1.00 90.81 397 GLY A N 1
ATOM 2892 C CA . GLY A 1 397 ? -2.620 10.153 -7.546 1.00 90.81 397 GLY A CA 1
ATOM 2893 C C . GLY A 1 397 ? -2.691 11.114 -6.365 1.00 90.81 397 GLY A C 1
ATOM 2894 O O . GLY A 1 397 ? -2.098 10.864 -5.319 1.00 90.81 397 GLY A O 1
ATOM 2895 N N . GLY A 1 398 ? -3.377 12.241 -6.538 1.00 85.00 398 GLY A N 1
ATOM 2896 C CA . GLY A 1 398 ? -3.561 13.270 -5.501 1.00 85.00 398 GLY A CA 1
ATOM 2897 C C . GLY A 1 398 ? -4.938 13.916 -5.534 1.00 85.00 398 GLY A C 1
ATOM 2898 O O . GLY A 1 398 ? -5.118 15.024 -5.035 1.00 85.00 398 GLY A O 1
ATOM 2899 N N . GLY A 1 399 ? -5.883 13.294 -6.235 1.00 76.38 399 GLY A N 1
ATOM 2900 C CA . GLY A 1 399 ? -7.255 13.757 -6.369 1.00 76.38 399 GLY A CA 1
ATOM 2901 C C . GLY A 1 399 ? -7.986 13.880 -5.036 1.00 76.38 399 GLY A C 1
ATOM 2902 O O . GLY A 1 399 ? -7.708 13.119 -4.116 1.00 76.38 399 GLY A O 1
ATOM 2903 N N . PRO A 1 400 ? -8.970 14.787 -4.910 1.00 64.44 400 PRO A N 1
ATOM 2904 C CA . PRO A 1 400 ? -9.853 14.777 -3.758 1.00 64.44 400 PRO A CA 1
ATOM 2905 C C . PRO A 1 400 ? -10.701 13.501 -3.763 1.00 64.44 400 PRO A C 1
ATOM 2907 O O . PRO A 1 400 ? -11.354 13.189 -4.767 1.00 64.44 400 PRO A O 1
ATOM 2910 N N . TYR A 1 401 ? -10.732 12.822 -2.615 1.00 67.69 401 TYR A N 1
ATOM 2911 C CA . TYR A 1 401 ? -11.517 11.607 -2.398 1.00 67.69 401 TYR A CA 1
ATOM 2912 C C . TYR A 1 401 ? -11.221 10.577 -3.490 1.00 67.69 401 TYR A C 1
ATOM 2914 O O . TYR A 1 401 ? -10.062 10.308 -3.805 1.00 67.69 401 TYR A O 1
ATOM 2922 N N . SER A 1 402 ? -12.260 10.041 -4.110 1.00 65.31 402 SER A N 1
ATOM 2923 C CA . SER A 1 402 ? -12.146 8.947 -5.047 1.00 65.31 402 SER A CA 1
ATOM 2924 C C . SER A 1 402 ? -11.714 9.302 -6.462 1.00 65.31 402 SER A C 1
ATOM 2926 O O . SER A 1 402 ? -11.411 8.427 -7.272 1.00 65.31 402 SER A O 1
ATOM 2928 N N . ASN A 1 403 ? -11.579 10.593 -6.764 1.00 67.50 403 ASN A N 1
ATOM 2929 C CA . ASN A 1 403 ? -11.147 11.053 -8.075 1.00 67.50 403 ASN A CA 1
ATOM 2930 C C . ASN A 1 403 ? -9.623 11.202 -8.160 1.00 67.50 403 ASN A C 1
ATOM 2932 O O . ASN A 1 403 ? -9.126 12.251 -8.572 1.00 67.50 403 ASN A O 1
ATOM 2936 N N . SER A 1 404 ? -8.880 10.177 -7.745 1.00 66.62 404 SER A N 1
ATOM 2937 C CA . SER A 1 404 ? -7.430 10.234 -7.497 1.00 66.62 404 SER A CA 1
ATOM 2938 C C . SER A 1 404 ? -6.587 10.761 -8.658 1.00 66.62 404 SER A C 1
ATOM 2940 O O . SER A 1 404 ? -5.621 11.491 -8.448 1.00 66.62 404 SER A O 1
ATOM 2942 N N . LEU A 1 405 ? -7.007 10.500 -9.896 1.00 69.31 405 LEU A N 1
ATOM 2943 C CA . LEU A 1 405 ? -6.311 10.958 -11.100 1.00 69.31 405 LEU A CA 1
ATOM 2944 C C . LEU A 1 405 ? -6.626 12.412 -11.502 1.00 69.31 405 LEU A C 1
ATOM 2946 O O . LEU A 1 405 ? -6.061 12.921 -12.468 1.00 69.31 405 LEU A O 1
ATOM 2950 N N . SER A 1 406 ? -7.526 13.107 -10.799 1.00 78.25 406 SER A N 1
ATOM 2951 C CA . SER A 1 406 ? -7.896 14.489 -11.150 1.00 78.25 406 SER A CA 1
ATOM 2952 C C . SER A 1 406 ? -6.845 15.535 -10.792 1.00 78.25 406 SER A C 1
ATOM 2954 O O . SER A 1 406 ? -6.823 16.607 -11.403 1.00 78.25 406 SER A O 1
ATOM 2956 N N . THR A 1 407 ? -5.957 15.228 -9.850 1.00 84.44 407 THR A N 1
ATOM 2957 C CA . THR A 1 407 ? -4.789 16.043 -9.513 1.00 84.44 407 THR A CA 1
ATOM 2958 C C . THR A 1 407 ? -3.582 15.153 -9.274 1.00 84.44 407 THR A C 1
ATOM 2960 O O . THR A 1 407 ? -3.707 13.987 -8.912 1.00 84.44 407 THR A O 1
ATOM 2963 N N . THR A 1 408 ? -2.400 15.706 -9.527 1.00 89.31 408 THR A N 1
ATOM 2964 C CA . THR A 1 408 ? -1.137 14.996 -9.337 1.00 89.31 408 THR A CA 1
ATOM 2965 C C . THR A 1 408 ? -0.869 14.805 -7.850 1.00 89.31 408 THR A C 1
ATOM 2967 O O . THR A 1 408 ? -0.913 15.780 -7.099 1.00 89.31 408 THR A O 1
ATOM 2970 N N . GLY A 1 409 ? -0.573 13.571 -7.443 1.00 91.19 409 GLY A N 1
ATOM 2971 C CA . GLY A 1 409 ? -0.118 13.260 -6.086 1.00 91.19 409 GLY A CA 1
ATOM 2972 C C . GLY A 1 409 ? 1.237 13.882 -5.777 1.00 91.19 409 GLY A C 1
ATOM 2973 O O . GLY A 1 409 ? 2.008 14.186 -6.683 1.00 91.19 409 GLY A O 1
ATOM 2974 N N . LEU A 1 410 ? 1.555 14.054 -4.499 1.00 90.62 410 LEU A N 1
ATOM 2975 C CA . LEU A 1 410 ? 2.866 14.506 -4.042 1.00 90.62 410 LEU A CA 1
ATOM 2976 C C . LEU A 1 410 ? 3.380 13.580 -2.938 1.00 90.62 410 LEU A C 1
ATOM 2978 O O . LEU A 1 410 ? 3.022 13.732 -1.767 1.00 90.62 410 LEU A O 1
ATOM 2982 N N . GLY A 1 411 ? 4.249 12.642 -3.308 1.00 91.38 411 GLY A N 1
ATOM 2983 C CA . GLY A 1 411 ? 4.713 11.596 -2.404 1.00 91.38 411 GLY A CA 1
ATOM 2984 C C . GLY A 1 411 ? 5.815 10.720 -2.967 1.00 91.38 411 GLY A C 1
ATOM 2985 O O . GLY A 1 411 ? 6.290 10.902 -4.085 1.00 91.38 411 GLY A O 1
ATOM 2986 N N . TYR A 1 412 ? 6.236 9.773 -2.143 1.00 93.44 412 TYR A N 1
ATOM 2987 C CA . TYR A 1 412 ? 7.277 8.814 -2.463 1.00 93.44 412 TYR A CA 1
ATOM 2988 C C . TYR A 1 412 ? 6.698 7.408 -2.509 1.00 93.44 412 TYR A C 1
ATOM 2990 O O . TYR A 1 412 ? 5.919 7.025 -1.636 1.00 93.44 412 TYR A O 1
ATOM 2998 N N . VAL A 1 413 ? 7.124 6.639 -3.505 1.00 97.19 413 VAL A N 1
ATOM 2999 C CA . VAL A 1 413 ? 6.784 5.222 -3.644 1.00 97.19 413 VAL A CA 1
ATOM 3000 C C . VAL A 1 413 ? 8.062 4.405 -3.527 1.00 97.19 413 VAL A C 1
ATOM 3002 O O . VAL A 1 413 ? 9.058 4.719 -4.178 1.00 97.19 413 VAL A O 1
ATOM 3005 N N . VAL A 1 414 ? 8.039 3.366 -2.695 1.00 97.19 414 VAL A N 1
ATOM 3006 C CA . VAL A 1 414 ? 9.200 2.516 -2.413 1.00 97.19 414 VAL A CA 1
ATOM 3007 C C . VAL A 1 414 ? 8.833 1.055 -2.644 1.00 97.19 414 VAL A C 1
ATOM 3009 O O . VAL A 1 414 ? 7.924 0.531 -2.004 1.00 97.19 414 VAL A O 1
ATOM 3012 N N . ILE A 1 415 ? 9.549 0.375 -3.537 1.00 97.56 415 ILE A N 1
ATOM 3013 C CA . ILE A 1 415 ? 9.494 -1.082 -3.674 1.00 97.56 415 ILE A CA 1
ATOM 3014 C C . ILE A 1 415 ? 10.628 -1.657 -2.836 1.00 97.56 415 ILE A C 1
ATOM 3016 O O . ILE A 1 415 ? 11.766 -1.773 -3.305 1.00 97.56 415 ILE A O 1
ATOM 3020 N N . THR A 1 416 ? 10.310 -1.970 -1.583 1.00 92.69 416 THR A N 1
ATOM 3021 C CA . THR A 1 416 ? 11.303 -2.385 -0.594 1.00 92.69 416 THR A CA 1
ATOM 3022 C C . THR A 1 416 ? 11.400 -3.897 -0.495 1.00 92.69 416 THR A C 1
ATOM 3024 O O . THR A 1 416 ? 10.487 -4.629 -0.876 1.00 92.69 416 THR A O 1
ATOM 3027 N N . GLY A 1 417 ? 12.535 -4.398 -0.037 1.00 81.62 417 GLY A N 1
ATOM 3028 C CA . GLY A 1 417 ? 12.740 -5.826 0.114 1.00 81.62 417 GLY A CA 1
ATOM 3029 C C . GLY A 1 417 ? 13.902 -6.128 1.031 1.00 81.62 417 GLY A C 1
ATOM 3030 O O . GLY A 1 417 ? 14.747 -5.288 1.339 1.00 81.62 417 GLY A O 1
ATOM 3031 N N . ASN A 1 418 ? 13.947 -7.372 1.477 1.00 70.62 418 ASN A N 1
ATOM 3032 C CA . ASN A 1 418 ? 15.042 -7.906 2.259 1.00 70.62 418 ASN A CA 1
ATOM 3033 C C . ASN A 1 418 ? 15.632 -9.123 1.540 1.00 70.62 418 ASN A C 1
ATOM 3035 O O . ASN A 1 418 ? 15.044 -9.694 0.627 1.00 70.62 418 ASN A O 1
ATOM 3039 N N . ALA A 1 419 ? 16.811 -9.570 1.969 1.00 68.19 419 ALA A N 1
ATOM 3040 C CA . ALA A 1 419 ? 17.498 -10.696 1.331 1.00 68.19 419 ALA A CA 1
ATOM 3041 C C . ALA A 1 419 ? 16.707 -12.027 1.352 1.00 68.19 419 ALA A C 1
ATOM 3043 O O . ALA A 1 419 ? 17.161 -13.013 0.773 1.00 68.19 419 ALA A O 1
ATOM 3044 N N . SER A 1 420 ? 15.567 -12.082 2.048 1.00 69.31 420 SER A N 1
ATOM 3045 C CA . SER A 1 420 ? 14.722 -13.266 2.198 1.00 69.31 420 SER A CA 1
ATOM 3046 C C . SER A 1 420 ? 13.441 -13.261 1.358 1.00 69.31 420 SER A C 1
ATOM 3048 O O . SER A 1 420 ? 12.791 -14.306 1.320 1.00 69.31 420 SER A O 1
ATOM 3050 N N . ASN A 1 421 ? 13.084 -12.173 0.661 1.00 78.50 421 ASN A N 1
ATOM 3051 C CA . ASN A 1 421 ? 11.895 -12.131 -0.192 1.00 78.50 421 ASN A CA 1
ATOM 3052 C C . ASN A 1 421 ? 12.196 -11.674 -1.627 1.00 78.50 421 ASN A C 1
ATOM 3054 O O . ASN A 1 421 ? 12.990 -10.776 -1.880 1.00 78.50 421 ASN A O 1
ATOM 3058 N N . ALA A 1 422 ? 11.543 -12.319 -2.594 1.00 86.62 422 ALA A N 1
ATOM 3059 C CA . ALA A 1 422 ? 11.589 -11.915 -3.995 1.00 86.62 422 ALA A CA 1
ATOM 3060 C C . ALA A 1 422 ? 10.419 -10.962 -4.270 1.00 86.62 422 ALA A C 1
ATOM 3062 O O . ALA A 1 422 ? 9.416 -11.376 -4.851 1.00 86.62 422 ALA A O 1
ATOM 3063 N N . ASN A 1 423 ? 10.503 -9.726 -3.773 1.00 96.12 423 ASN A N 1
ATOM 3064 C CA . ASN A 1 423 ? 9.427 -8.756 -3.959 1.00 96.12 423 ASN A CA 1
ATOM 3065 C C . ASN A 1 423 ? 9.368 -8.290 -5.420 1.00 96.12 423 ASN A C 1
ATOM 3067 O O . ASN A 1 423 ? 10.311 -7.677 -5.924 1.00 96.12 423 ASN A O 1
ATOM 3071 N N . HIS A 1 424 ? 8.256 -8.579 -6.093 1.00 97.31 424 HIS A N 1
ATOM 3072 C CA . HIS A 1 424 ? 7.995 -8.168 -7.468 1.00 97.31 424 HIS A CA 1
ATOM 3073 C C . HIS A 1 424 ? 6.623 -7.510 -7.536 1.00 97.31 424 HIS A C 1
ATOM 3075 O O . HIS A 1 424 ? 5.596 -8.172 -7.415 1.00 97.31 424 HIS A O 1
ATOM 3081 N N . VAL A 1 425 ? 6.600 -6.196 -7.730 1.00 97.75 425 VAL A N 1
ATOM 3082 C CA . VAL A 1 425 ? 5.368 -5.409 -7.794 1.00 97.75 425 VAL A CA 1
ATOM 3083 C C . VAL A 1 425 ? 5.106 -5.007 -9.239 1.00 97.75 425 VAL A C 1
ATOM 3085 O O . VAL A 1 425 ? 5.977 -4.443 -9.898 1.00 97.75 425 VAL A O 1
ATOM 3088 N N . ILE A 1 426 ? 3.910 -5.310 -9.735 1.00 97.12 426 ILE A N 1
ATOM 3089 C CA . ILE A 1 426 ? 3.445 -4.959 -11.077 1.00 97.12 426 ILE A CA 1
ATOM 3090 C C . ILE A 1 426 ? 2.418 -3.836 -10.956 1.00 97.12 426 ILE A C 1
ATOM 3092 O O . ILE A 1 426 ? 1.403 -4.010 -10.285 1.00 97.12 426 ILE A O 1
ATOM 3096 N N . PHE A 1 427 ? 2.649 -2.713 -11.627 1.00 95.25 427 PHE A N 1
ATOM 3097 C CA . PHE A 1 427 ? 1.646 -1.670 -11.827 1.00 95.25 427 PHE A CA 1
ATOM 3098 C C . PHE A 1 427 ? 0.955 -1.889 -13.169 1.00 95.25 427 PHE A C 1
ATOM 3100 O O . PHE A 1 427 ? 1.614 -2.153 -14.175 1.00 95.25 427 PHE A O 1
ATOM 3107 N N . THR A 1 428 ? -0.369 -1.779 -13.192 1.00 90.88 428 THR A N 1
ATOM 3108 C CA . THR A 1 428 ? -1.203 -1.973 -14.397 1.00 90.88 428 THR A CA 1
ATOM 3109 C C . THR A 1 428 ? -2.106 -0.774 -14.668 1.00 90.88 428 THR A C 1
ATOM 3111 O O . THR A 1 428 ? -3.103 -0.887 -15.378 1.00 90.88 428 THR A O 1
ATOM 3114 N N . GLN A 1 429 ? -1.766 0.374 -14.078 1.00 85.31 429 GLN A N 1
ATOM 3115 C CA . GLN A 1 429 ? -2.398 1.658 -14.343 1.00 85.31 429 GLN A CA 1
ATOM 3116 C C . GLN A 1 429 ? -1.347 2.733 -14.588 1.00 85.31 429 GLN A C 1
ATOM 3118 O O . GLN A 1 429 ? -0.188 2.618 -14.185 1.00 85.31 429 GLN A O 1
ATOM 3123 N N . GLY A 1 430 ? -1.756 3.806 -15.260 1.00 86.38 430 GLY A N 1
ATOM 3124 C CA . GLY A 1 430 ? -0.961 5.025 -15.298 1.00 86.38 430 GLY A CA 1
ATOM 3125 C C . GLY A 1 430 ? -0.940 5.676 -13.918 1.00 86.38 430 GLY A C 1
ATOM 3126 O O . GLY A 1 430 ? -1.978 6.133 -13.443 1.00 86.38 430 GLY A O 1
ATOM 3127 N N . GLU A 1 431 ? 0.235 5.748 -13.301 1.00 90.81 431 GLU A N 1
ATOM 3128 C CA . GLU A 1 431 ? 0.417 6.380 -11.999 1.00 90.81 431 GLU A CA 1
ATOM 3129 C C . GLU A 1 431 ? 0.697 7.877 -12.150 1.00 90.81 431 GLU A C 1
ATOM 3131 O O . GLU A 1 431 ? 1.501 8.307 -12.986 1.00 90.81 431 GLU A O 1
ATOM 3136 N N . TYR A 1 432 ? 0.030 8.688 -11.329 1.00 89.00 432 TYR A N 1
ATOM 3137 C CA . TYR A 1 432 ? -0.046 10.138 -11.482 1.00 89.00 432 TYR A CA 1
ATOM 3138 C C . TYR A 1 432 ? 0.386 10.887 -10.216 1.00 89.00 432 TYR A C 1
ATOM 3140 O O . TYR A 1 432 ? -0.353 11.699 -9.656 1.00 89.00 432 TYR A O 1
ATOM 3148 N N . TYR A 1 433 ? 1.616 10.641 -9.768 1.00 92.75 433 TYR A N 1
ATOM 3149 C CA . TYR A 1 433 ? 2.224 11.324 -8.625 1.00 92.75 433 TYR A CA 1
ATOM 3150 C C . TYR A 1 433 ? 3.589 11.923 -8.972 1.00 92.75 433 TYR A C 1
ATOM 3152 O O . TYR A 1 433 ? 4.362 11.356 -9.735 1.00 92.75 433 TYR A O 1
ATOM 3160 N N . ASN A 1 434 ? 3.894 13.065 -8.367 1.00 91.81 434 ASN A N 1
ATOM 3161 C CA . ASN A 1 434 ? 5.208 13.684 -8.372 1.00 91.81 434 ASN A CA 1
ATOM 3162 C C . ASN A 1 434 ? 5.996 13.221 -7.143 1.00 91.81 434 ASN A C 1
ATOM 3164 O O . ASN A 1 434 ? 5.488 13.237 -6.017 1.00 91.81 434 ASN A O 1
ATOM 3168 N N . GLY A 1 435 ? 7.255 12.859 -7.368 1.00 91.81 435 GLY A N 1
ATOM 3169 C CA . GLY A 1 435 ? 8.224 12.531 -6.335 1.00 91.81 435 GLY A CA 1
ATOM 3170 C C . GLY A 1 435 ? 9.187 11.422 -6.750 1.00 91.81 435 GLY A C 1
ATOM 3171 O O . GLY A 1 435 ? 9.350 11.087 -7.923 1.00 91.81 435 GLY A O 1
ATOM 3172 N N . LEU A 1 436 ? 9.890 10.880 -5.761 1.00 93.88 436 LEU A N 1
ATOM 3173 C CA . LEU A 1 436 ? 10.813 9.762 -5.931 1.00 93.88 436 LEU A CA 1
ATOM 3174 C C . LEU A 1 436 ? 10.063 8.424 -5.976 1.00 93.88 436 LEU A C 1
ATOM 3176 O O . LEU A 1 436 ? 9.304 8.100 -5.064 1.00 93.88 436 LEU A O 1
ATOM 3180 N N . THR A 1 437 ? 10.382 7.622 -6.989 1.00 97.62 437 THR A N 1
ATOM 3181 C CA . THR A 1 437 ? 10.147 6.174 -6.992 1.00 97.62 437 THR A CA 1
ATOM 3182 C C . THR A 1 437 ? 11.462 5.466 -6.684 1.00 97.62 437 THR A C 1
ATOM 3184 O O . THR A 1 437 ? 12.438 5.643 -7.415 1.00 97.62 437 THR A O 1
ATOM 3187 N N . GLN A 1 438 ? 11.514 4.699 -5.600 1.00 97.12 438 GLN A N 1
ATOM 3188 C CA . GLN A 1 438 ? 12.692 3.939 -5.184 1.00 97.12 438 GLN A CA 1
ATOM 3189 C C . GLN A 1 438 ? 12.448 2.440 -5.369 1.00 97.12 438 GLN A C 1
ATOM 3191 O O . GLN A 1 438 ? 11.401 1.930 -4.981 1.00 97.12 438 GLN A O 1
ATOM 3196 N N . ILE A 1 439 ? 13.413 1.745 -5.966 1.00 97.88 439 ILE A N 1
ATOM 3197 C CA . ILE A 1 439 ? 13.402 0.290 -6.146 1.00 97.88 439 ILE A CA 1
ATOM 3198 C C . ILE A 1 439 ? 14.650 -0.247 -5.457 1.00 97.88 439 ILE A C 1
ATOM 3200 O O . ILE A 1 439 ? 15.773 0.050 -5.877 1.00 97.88 439 ILE A O 1
ATOM 3204 N N . ASP A 1 440 ? 14.463 -0.995 -4.378 1.00 95.81 440 ASP A N 1
ATOM 3205 C CA . ASP A 1 440 ? 15.574 -1.506 -3.583 1.00 95.81 440 ASP A CA 1
ATOM 3206 C C . ASP A 1 440 ? 16.307 -2.667 -4.258 1.00 95.81 440 ASP A C 1
ATOM 3208 O O . ASP A 1 440 ? 15.810 -3.360 -5.147 1.00 95.81 440 ASP A O 1
ATOM 3212 N N . ALA A 1 441 ? 17.539 -2.905 -3.811 1.00 94.00 441 ALA A N 1
ATOM 3213 C CA . ALA A 1 441 ? 18.331 -4.016 -4.312 1.00 94.00 441 ALA A CA 1
ATOM 3214 C C . ALA A 1 441 ? 17.632 -5.360 -4.058 1.00 94.00 441 ALA A C 1
ATOM 3216 O O . ALA A 1 441 ? 17.257 -5.682 -2.934 1.00 94.00 441 ALA A O 1
ATOM 3217 N N . GLY A 1 442 ? 17.515 -6.172 -5.111 1.00 93.31 442 GLY A N 1
ATOM 3218 C CA . GLY A 1 442 ? 16.852 -7.477 -5.056 1.00 93.31 442 GLY A CA 1
ATOM 3219 C C . GLY A 1 442 ? 15.335 -7.440 -5.261 1.00 93.31 442 GLY A C 1
ATOM 3220 O O . GLY A 1 442 ? 14.729 -8.510 -5.287 1.00 93.31 442 GLY A O 1
ATOM 3221 N N . THR A 1 443 ? 14.732 -6.263 -5.456 1.00 97.19 443 THR A N 1
ATOM 3222 C CA . THR A 1 443 ? 13.302 -6.123 -5.771 1.00 97.19 443 THR A CA 1
ATOM 3223 C C . THR A 1 443 ? 13.067 -5.798 -7.243 1.00 97.19 443 THR A C 1
ATOM 3225 O O . THR A 1 443 ? 13.992 -5.450 -7.986 1.00 97.19 443 THR A O 1
ATOM 3228 N N . VAL A 1 444 ? 11.817 -5.955 -7.679 1.00 98.38 444 VAL A N 1
ATOM 3229 C CA . VAL A 1 444 ? 11.385 -5.675 -9.048 1.00 98.38 444 VAL A CA 1
ATOM 3230 C C . VAL A 1 444 ? 10.178 -4.746 -9.027 1.00 98.38 444 VAL A C 1
ATOM 3232 O O . VAL A 1 444 ? 9.152 -5.083 -8.434 1.00 98.38 444 VAL A O 1
ATOM 3235 N N . LEU A 1 445 ? 10.278 -3.620 -9.734 1.00 98.69 445 LEU A N 1
ATOM 3236 C CA . LEU A 1 445 ? 9.114 -2.864 -10.189 1.00 98.69 445 LEU A CA 1
ATOM 3237 C C . LEU A 1 445 ? 8.876 -3.183 -1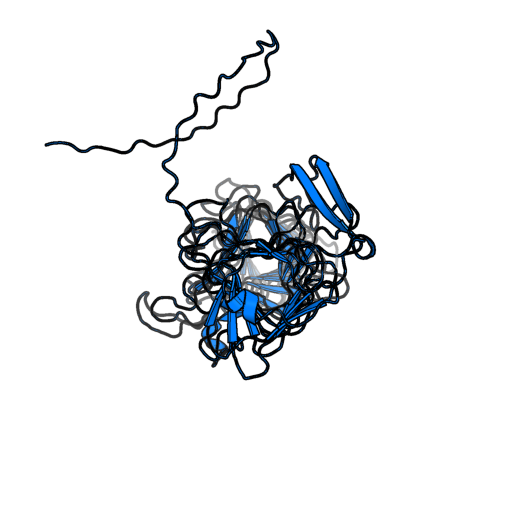1.660 1.00 98.69 445 LEU A C 1
ATOM 3239 O O . LEU A 1 445 ? 9.780 -3.041 -12.482 1.00 98.69 445 LEU A O 1
ATOM 3243 N N . GLN A 1 446 ? 7.658 -3.575 -12.002 1.00 98.69 446 GLN A N 1
ATOM 3244 C CA . GLN A 1 446 ? 7.244 -3.809 -13.374 1.00 98.69 446 GLN A CA 1
ATOM 3245 C C . GLN A 1 446 ? 6.097 -2.868 -13.751 1.00 98.69 446 GLN A C 1
ATOM 3247 O O . GLN A 1 446 ? 5.093 -2.795 -13.050 1.00 98.69 446 GLN A O 1
ATOM 3252 N N . LEU A 1 447 ? 6.245 -2.166 -14.873 1.00 97.50 447 LEU A N 1
ATOM 3253 C CA . LEU A 1 447 ? 5.212 -1.322 -15.466 1.00 97.50 447 LEU A CA 1
ATOM 3254 C C . LEU A 1 447 ? 4.548 -2.077 -16.618 1.00 97.50 447 LEU A C 1
ATOM 3256 O O . LEU A 1 447 ? 5.197 -2.364 -17.626 1.00 97.50 447 LEU A O 1
ATOM 3260 N N . GLY A 1 448 ? 3.263 -2.373 -16.457 1.00 93.94 448 GLY A N 1
ATOM 3261 C CA . GLY A 1 448 ? 2.474 -3.188 -17.370 1.00 93.94 448 GLY A CA 1
ATOM 3262 C C . GLY A 1 448 ? 2.659 -4.680 -17.134 1.00 93.94 448 GLY A C 1
ATOM 3263 O O . GLY A 1 448 ? 3.698 -5.125 -16.651 1.00 93.94 448 GLY A O 1
ATOM 3264 N N . ASP A 1 449 ? 1.652 -5.475 -17.474 1.00 93.19 449 ASP A N 1
ATOM 3265 C CA . ASP A 1 449 ? 1.658 -6.932 -17.272 1.00 93.19 449 ASP A CA 1
ATOM 3266 C C . ASP A 1 449 ? 1.736 -7.747 -18.575 1.00 93.19 449 ASP A C 1
ATOM 3268 O O . ASP A 1 449 ? 1.465 -8.950 -18.578 1.00 93.19 449 ASP A O 1
ATOM 3272 N N . GLY A 1 450 ? 2.057 -7.100 -19.697 1.00 91.69 450 GLY A N 1
ATOM 3273 C CA . GLY A 1 450 ? 2.124 -7.736 -21.011 1.00 91.69 450 GLY A CA 1
ATOM 3274 C C . GLY A 1 450 ? 0.753 -8.057 -21.619 1.00 91.69 450 GLY A C 1
ATOM 3275 O O . GLY A 1 450 ? 0.674 -8.710 -22.664 1.00 91.69 450 GLY A O 1
ATOM 3276 N N . THR A 1 451 ? -0.348 -7.627 -20.993 1.00 87.00 451 THR A N 1
ATOM 3277 C CA . THR A 1 451 ? -1.706 -7.834 -21.508 1.00 87.00 451 THR A CA 1
ATOM 3278 C C . THR A 1 451 ? -2.273 -6.558 -22.135 1.00 87.00 451 THR A C 1
ATOM 3280 O O . THR A 1 451 ? -1.804 -5.452 -21.893 1.00 87.00 451 THR A O 1
ATOM 3283 N N . GLN A 1 452 ? -3.306 -6.691 -22.975 1.00 71.88 452 GLN A N 1
ATOM 3284 C CA . GLN A 1 452 ? -3.979 -5.536 -23.599 1.00 71.88 452 GLN A CA 1
ATOM 3285 C C . GLN A 1 452 ? -4.932 -4.790 -22.641 1.00 71.88 452 GLN A C 1
ATOM 3287 O O . GLN A 1 452 ? -5.608 -3.848 -23.063 1.00 71.88 452 GLN A O 1
ATOM 3292 N N . GLY A 1 453 ? -5.042 -5.229 -21.384 1.00 67.69 453 GLY A N 1
ATOM 3293 C CA . GLY A 1 453 ? -6.150 -4.855 -20.510 1.00 67.69 453 GLY A CA 1
ATOM 3294 C C . GLY A 1 453 ? -7.508 -5.343 -21.039 1.00 67.69 453 GLY A C 1
ATOM 3295 O O . GLY A 1 453 ? -7.608 -5.983 -22.091 1.00 67.69 453 GLY A O 1
ATOM 3296 N N . ASP A 1 454 ? -8.579 -5.072 -20.295 1.00 59.91 454 ASP A N 1
ATOM 3297 C CA . ASP A 1 454 ? -9.955 -5.329 -20.742 1.00 59.91 454 ASP A CA 1
ATOM 3298 C C . ASP A 1 454 ? -10.537 -4.076 -21.411 1.00 59.91 454 ASP A C 1
ATOM 3300 O O . ASP A 1 454 ? -10.462 -2.977 -20.860 1.00 59.91 454 ASP A O 1
ATOM 3304 N N . ALA A 1 455 ? -11.131 -4.239 -22.597 1.00 49.31 455 ALA A N 1
ATOM 3305 C CA . ALA A 1 455 ? -11.749 -3.173 -23.379 1.00 49.31 455 ALA A CA 1
ATOM 3306 C C . ALA A 1 455 ? -12.995 -2.649 -22.668 1.00 49.31 455 ALA A C 1
ATOM 3308 O O . ALA A 1 455 ? -14.105 -3.121 -22.917 1.00 49.31 455 ALA A O 1
ATOM 3309 N N . SER A 1 456 ? -12.847 -1.652 -21.798 1.00 49.03 456 SER A N 1
ATOM 3310 C CA . SER A 1 456 ? -14.022 -1.070 -21.164 1.00 49.03 456 SER A CA 1
ATOM 3311 C C . SER A 1 456 ? -14.677 0.002 -22.040 1.00 49.03 456 SER A C 1
ATOM 3313 O O . SER A 1 456 ? -14.071 0.980 -22.475 1.00 49.03 456 SER A O 1
ATOM 3315 N N . GLY A 1 457 ? -15.948 -0.241 -22.360 1.00 44.38 457 GLY A N 1
ATOM 3316 C CA . GLY A 1 457 ? -16.791 0.658 -23.135 1.00 44.38 457 GLY A CA 1
ATOM 3317 C C . GLY A 1 457 ? -17.060 1.999 -22.444 1.00 44.38 457 GLY A C 1
ATOM 3318 O O . GLY A 1 457 ? -16.806 2.193 -21.259 1.00 44.38 457 GLY A O 1
ATOM 3319 N N . THR A 1 458 ? -17.619 2.913 -23.240 1.00 40.06 458 THR A N 1
ATOM 3320 C CA . THR A 1 458 ? -17.984 4.305 -22.929 1.00 40.06 458 THR A CA 1
ATOM 3321 C C . THR A 1 458 ? -18.370 4.570 -21.459 1.00 40.06 458 THR A C 1
ATOM 3323 O O . THR A 1 458 ? -19.229 3.861 -20.926 1.00 40.06 458 THR A O 1
ATOM 3326 N N . PRO A 1 459 ? -17.840 5.638 -20.828 1.00 39.00 459 PRO A N 1
ATOM 3327 C CA . PRO A 1 459 ? -18.253 6.069 -19.492 1.00 39.00 459 PRO A CA 1
ATOM 3328 C C . PRO A 1 459 ? -19.782 6.205 -19.360 1.00 39.00 459 PRO A C 1
ATOM 3330 O O . PRO A 1 459 ? -20.422 6.853 -20.189 1.00 39.00 459 PRO A O 1
ATOM 3333 N N . GLY A 1 460 ? -20.370 5.612 -18.312 1.00 39.78 460 GLY A N 1
ATOM 3334 C CA . GLY A 1 460 ? -21.788 5.788 -17.954 1.00 39.78 460 GLY A CA 1
ATOM 3335 C C . GLY A 1 460 ? -22.738 4.616 -18.249 1.00 39.78 460 GLY A C 1
ATOM 3336 O O . GLY A 1 460 ? -23.943 4.757 -18.034 1.00 39.78 460 GLY A O 1
ATOM 3337 N N . GLN A 1 461 ? -22.247 3.456 -18.698 1.00 39.22 461 GLN A N 1
ATOM 3338 C CA . GLN A 1 461 ? -23.027 2.210 -18.694 1.00 39.22 461 GLN A CA 1
ATOM 3339 C C . GLN A 1 461 ? -22.716 1.380 -17.442 1.00 39.22 461 GLN A C 1
ATOM 3341 O O . GLN A 1 461 ? -21.567 1.210 -17.067 1.00 39.22 461 GLN A O 1
ATOM 3346 N N . VAL A 1 462 ? -23.745 0.823 -16.796 1.00 36.12 462 VAL A N 1
ATOM 3347 C CA . VAL A 1 462 ? -23.558 -0.194 -15.748 1.00 36.12 462 VAL A CA 1
ATOM 3348 C C . VAL A 1 462 ? -22.977 -1.443 -16.418 1.00 36.12 462 VAL A C 1
ATOM 3350 O O . VAL A 1 462 ? -23.685 -2.127 -17.157 1.00 36.12 462 VAL A O 1
ATOM 3353 N N . GLY A 1 463 ? -21.694 -1.711 -16.190 1.00 43.31 463 GLY A N 1
ATOM 3354 C CA . GLY A 1 463 ? -20.951 -2.842 -16.739 1.00 43.31 463 GLY A CA 1
ATOM 3355 C C . GLY A 1 463 ? -19.894 -3.329 -15.750 1.00 43.31 463 GLY A C 1
ATOM 3356 O O . GLY A 1 463 ? -19.466 -2.589 -14.870 1.00 43.31 463 GLY A O 1
ATOM 3357 N N . TYR A 1 464 ? -19.504 -4.597 -15.861 1.00 45.22 464 TYR A N 1
ATOM 3358 C CA . TYR A 1 464 ? -18.417 -5.173 -15.072 1.00 45.22 464 TYR A CA 1
ATOM 3359 C C . TYR A 1 464 ? -17.080 -4.674 -15.635 1.00 45.22 464 TYR A C 1
ATOM 3361 O O . TYR A 1 464 ? -16.594 -5.218 -16.620 1.00 45.22 464 TYR A O 1
ATOM 3369 N N . TYR A 1 465 ? -16.522 -3.614 -15.052 1.00 55.31 465 TYR A N 1
ATOM 3370 C CA . TYR A 1 465 ? -15.246 -3.019 -15.467 1.00 55.31 465 TYR A CA 1
ATOM 3371 C C . TYR A 1 465 ? -14.056 -3.831 -14.938 1.00 55.31 465 TYR A C 1
ATOM 3373 O O . TYR A 1 465 ? -13.401 -3.433 -13.987 1.00 55.31 465 TYR A O 1
ATOM 3381 N N . ASN A 1 466 ? -13.781 -4.998 -15.519 1.00 51.84 466 ASN A N 1
ATOM 3382 C CA . ASN A 1 466 ? -12.759 -5.918 -15.017 1.00 51.84 466 ASN A CA 1
ATOM 3383 C C . ASN A 1 466 ? -11.353 -5.598 -15.564 1.00 51.84 466 ASN A C 1
ATOM 3385 O O . ASN A 1 466 ? -10.738 -6.434 -16.220 1.00 51.84 466 ASN A O 1
ATOM 3389 N N . SER A 1 467 ? -10.818 -4.403 -15.316 1.00 57.78 467 SER A N 1
ATOM 3390 C CA . SER A 1 467 ? -9.413 -4.123 -15.645 1.00 57.78 467 SER A CA 1
ATOM 3391 C C . SER A 1 467 ? -8.509 -4.653 -14.525 1.00 57.78 467 SER A C 1
ATOM 3393 O O . SER A 1 467 ? -8.146 -3.917 -13.609 1.00 57.78 467 SER A O 1
ATOM 3395 N N . SER A 1 468 ? -8.205 -5.952 -14.567 1.00 62.47 468 SER A N 1
ATOM 3396 C CA . SER A 1 468 ? -7.237 -6.617 -13.679 1.00 62.47 468 SER A CA 1
ATOM 3397 C C . SER A 1 468 ? -5.843 -6.746 -14.316 1.00 62.47 468 SER A C 1
ATOM 3399 O O . SER A 1 468 ? -5.140 -7.714 -14.032 1.00 62.47 468 SER A O 1
ATOM 3401 N N . GLY A 1 469 ? -5.504 -5.851 -15.246 1.00 76.12 469 GLY A N 1
ATOM 3402 C CA . GLY A 1 469 ? -4.314 -5.918 -16.093 1.00 76.12 469 GLY A CA 1
ATOM 3403 C C . GLY A 1 469 ? -4.304 -4.801 -17.135 1.00 76.12 469 GLY A C 1
ATOM 3404 O O . GLY A 1 469 ? -5.330 -4.139 -17.329 1.00 76.12 469 GLY A O 1
ATOM 3405 N N . GLY A 1 470 ? -3.172 -4.604 -17.807 1.00 86.75 470 GLY A N 1
ATOM 3406 C CA . GLY A 1 470 ? -2.995 -3.552 -18.807 1.00 86.75 470 GLY A CA 1
ATOM 3407 C C . GLY A 1 470 ? -1.638 -2.867 -18.724 1.00 86.75 470 GLY A C 1
ATOM 3408 O O . GLY A 1 470 ? -0.717 -3.345 -18.057 1.00 86.75 470 GLY A O 1
ATOM 3409 N N . ASN A 1 471 ? -1.524 -1.738 -19.417 1.00 90.50 471 ASN A N 1
ATOM 3410 C CA . ASN A 1 471 ? -0.326 -0.919 -19.412 1.00 90.50 471 ASN A CA 1
ATOM 3411 C C . ASN A 1 471 ? -0.231 -0.043 -18.162 1.00 90.50 471 ASN A C 1
ATOM 3413 O O . ASN A 1 471 ? -1.220 0.310 -17.525 1.00 90.50 471 ASN A O 1
ATOM 3417 N N . SER A 1 472 ? 0.987 0.392 -17.864 1.00 92.19 472 SER A N 1
ATOM 3418 C CA . SER A 1 472 ? 1.292 1.359 -16.818 1.00 92.19 472 SER A CA 1
ATOM 3419 C C . SER A 1 472 ? 2.283 2.416 -17.294 1.00 92.19 472 SER A C 1
ATOM 3421 O O . SER A 1 472 ? 3.036 2.232 -18.253 1.00 92.19 472 SER A O 1
ATOM 3423 N N . SER A 1 473 ? 2.285 3.547 -16.600 1.00 91.62 473 SER A N 1
ATOM 3424 C CA . SER A 1 473 ? 3.232 4.641 -16.778 1.00 91.62 473 SER A CA 1
ATOM 3425 C C . SER A 1 473 ? 3.561 5.264 -15.429 1.00 91.62 473 SER A C 1
ATOM 3427 O O . SER A 1 473 ? 2.727 5.239 -14.531 1.00 91.62 473 SER A O 1
ATOM 3429 N N . LEU A 1 474 ? 4.727 5.898 -15.317 1.00 93.00 474 LEU A N 1
ATOM 3430 C CA . LEU A 1 474 ? 5.072 6.737 -14.172 1.00 93.00 474 LEU A CA 1
ATOM 3431 C C . LEU A 1 474 ? 5.195 8.188 -14.613 1.00 93.00 474 LEU A C 1
ATOM 3433 O O . LEU A 1 474 ? 5.765 8.486 -15.666 1.00 93.00 474 LEU A O 1
ATOM 3437 N N . LEU A 1 475 ? 4.701 9.094 -13.779 1.00 90.19 475 LEU A N 1
ATOM 3438 C CA . LEU A 1 475 ? 4.936 10.515 -13.953 1.00 90.19 475 LEU A CA 1
ATOM 3439 C C . LEU A 1 475 ? 6.370 10.853 -13.510 1.00 90.19 475 LEU A C 1
ATOM 3441 O O . LEU A 1 475 ? 6.750 10.650 -12.360 1.00 90.19 475 LEU A O 1
ATOM 3445 N N . THR A 1 476 ? 7.185 11.356 -14.436 1.00 90.44 476 THR A N 1
ATOM 3446 C CA . THR A 1 476 ? 8.559 11.811 -14.165 1.00 90.44 476 THR A CA 1
ATOM 3447 C C . THR A 1 476 ? 8.743 13.263 -14.607 1.00 90.44 476 THR A C 1
ATOM 3449 O O . THR A 1 476 ? 7.836 13.874 -15.181 1.00 90.44 476 THR A O 1
ATOM 3452 N N . ALA A 1 477 ? 9.931 13.826 -14.376 1.00 86.38 477 ALA A N 1
ATOM 3453 C CA . ALA A 1 477 ? 10.244 15.235 -14.630 1.00 86.38 477 ALA A CA 1
ATOM 3454 C C . ALA A 1 477 ? 9.970 15.762 -16.049 1.00 86.38 477 ALA A C 1
ATOM 3456 O O . ALA A 1 477 ? 9.840 16.968 -16.222 1.00 86.38 477 ALA A O 1
ATOM 3457 N N . ASP A 1 478 ? 9.918 14.891 -17.060 1.00 84.25 478 ASP A N 1
ATOM 3458 C CA . ASP A 1 478 ? 9.688 15.306 -18.454 1.00 84.25 478 ASP A CA 1
ATOM 3459 C C . ASP A 1 478 ? 8.210 15.269 -18.861 1.00 84.25 478 ASP A C 1
ATOM 3461 O O . ASP A 1 478 ? 7.854 15.602 -19.993 1.00 84.25 478 ASP A O 1
ATOM 3465 N N . SER A 1 479 ? 7.331 14.873 -17.942 1.00 81.38 479 SER A N 1
ATOM 3466 C CA . SER A 1 479 ? 5.891 15.013 -18.116 1.00 81.38 479 SER A CA 1
ATOM 3467 C C . SER A 1 479 ? 5.455 16.480 -18.003 1.00 81.38 479 SER A C 1
ATOM 3469 O O . SER A 1 479 ? 6.157 17.316 -17.438 1.00 81.38 479 SER A O 1
ATOM 3471 N N . ALA A 1 480 ? 4.252 16.804 -18.491 1.00 79.88 480 ALA A N 1
ATOM 3472 C CA . ALA A 1 480 ? 3.725 18.174 -18.469 1.00 79.88 480 ALA A CA 1
ATOM 3473 C C . ALA A 1 480 ? 3.671 18.811 -17.062 1.00 79.88 480 ALA A C 1
ATOM 3475 O O . ALA A 1 480 ? 3.674 20.036 -16.956 1.00 79.88 480 ALA A O 1
ATOM 3476 N N . ASN A 1 481 ? 3.631 17.986 -16.008 1.00 78.00 481 ASN A N 1
ATOM 3477 C CA . ASN A 1 481 ? 3.528 18.410 -14.610 1.00 78.00 481 ASN A CA 1
ATOM 3478 C C . ASN A 1 481 ? 4.727 17.969 -13.748 1.00 78.00 481 ASN A C 1
ATOM 3480 O O . ASN A 1 481 ? 4.689 18.152 -12.531 1.00 78.00 481 ASN A O 1
ATOM 3484 N N . GLY A 1 482 ? 5.770 17.403 -14.363 1.00 81.50 482 GLY A N 1
ATOM 3485 C CA . GLY A 1 482 ? 6.937 16.876 -13.666 1.00 81.50 482 GLY A CA 1
ATOM 3486 C C . GLY A 1 482 ? 7.937 17.958 -13.252 1.00 81.50 482 GLY A C 1
ATOM 3487 O O . GLY A 1 482 ? 8.164 18.950 -13.945 1.00 81.50 482 GLY A O 1
ATOM 3488 N N . LEU A 1 483 ? 8.571 17.747 -12.106 1.00 87.50 483 LEU A N 1
ATOM 3489 C CA . LEU A 1 483 ? 9.678 18.517 -11.553 1.00 87.50 483 LEU A CA 1
ATOM 3490 C C . LEU A 1 483 ? 10.973 17.708 -11.643 1.00 87.50 483 LEU A C 1
ATOM 3492 O O . LEU A 1 483 ? 10.956 16.486 -11.636 1.00 87.50 483 LEU A O 1
ATOM 3496 N N . SER A 1 484 ? 12.137 18.363 -11.625 1.00 85.31 484 SER A N 1
ATOM 3497 C CA . SER A 1 484 ? 13.440 17.667 -11.648 1.00 85.31 484 SER A CA 1
ATOM 3498 C C . SER A 1 484 ? 13.697 16.755 -10.439 1.00 85.31 484 SER A C 1
ATOM 3500 O O . SER A 1 484 ? 14.604 15.925 -10.468 1.00 85.31 484 SER A O 1
ATOM 3502 N N . THR A 1 485 ? 12.921 16.918 -9.368 1.00 87.88 485 THR A N 1
ATOM 3503 C CA . THR A 1 485 ? 12.916 16.035 -8.199 1.00 87.88 485 THR A CA 1
ATOM 3504 C C . THR A 1 485 ? 12.138 14.745 -8.422 1.00 87.88 485 THR A C 1
ATOM 3506 O O . THR A 1 485 ? 12.338 13.815 -7.639 1.00 87.88 485 THR A O 1
ATOM 3509 N N . ASP A 1 486 ? 11.308 14.692 -9.464 1.00 92.62 486 ASP A N 1
ATOM 3510 C CA . ASP A 1 486 ? 10.482 13.548 -9.829 1.00 92.62 486 ASP A CA 1
ATOM 3511 C C . ASP A 1 486 ? 11.337 12.602 -10.664 1.00 92.62 486 ASP A C 1
ATOM 3513 O O . ASP A 1 486 ? 11.759 12.914 -11.787 1.00 92.62 486 ASP A O 1
ATOM 3517 N N . ARG A 1 487 ? 11.714 11.490 -10.041 1.00 94.56 487 ARG A N 1
ATOM 3518 C CA . ARG A 1 487 ? 12.834 10.661 -10.489 1.00 94.56 487 ARG A CA 1
ATOM 3519 C C . ARG A 1 487 ? 12.686 9.225 -10.030 1.00 94.56 487 ARG A C 1
ATOM 3521 O O . ARG A 1 487 ? 11.941 8.933 -9.095 1.00 94.56 487 ARG A O 1
ATOM 3528 N N . ILE A 1 488 ? 13.471 8.356 -10.652 1.00 98.00 488 ILE A N 1
ATOM 3529 C CA . ILE A 1 488 ? 13.547 6.940 -10.308 1.00 98.00 488 ILE A CA 1
ATOM 3530 C C . ILE A 1 488 ? 14.951 6.653 -9.765 1.00 98.00 488 ILE A C 1
ATOM 3532 O O . ILE A 1 488 ? 15.955 6.933 -10.425 1.00 98.00 488 ILE A O 1
ATOM 3536 N N . THR A 1 489 ? 15.029 6.096 -8.560 1.00 97.38 489 THR A N 1
ATOM 3537 C CA . THR A 1 489 ? 16.259 5.492 -8.030 1.00 97.38 489 THR A CA 1
ATOM 3538 C C . THR A 1 489 ? 16.076 3.983 -8.056 1.00 97.38 489 THR A C 1
ATOM 3540 O O . THR A 1 489 ? 15.425 3.420 -7.183 1.00 97.38 489 THR A O 1
ATOM 3543 N N . ASP A 1 490 ? 16.636 3.343 -9.073 1.00 97.94 490 ASP A N 1
ATOM 3544 C CA . ASP A 1 490 ? 16.594 1.904 -9.270 1.00 97.94 490 ASP A CA 1
ATOM 3545 C C . ASP A 1 490 ? 17.901 1.257 -8.808 1.00 97.94 490 ASP A C 1
ATOM 3547 O O . ASP A 1 490 ? 18.949 1.430 -9.429 1.00 97.94 490 ASP A O 1
ATOM 3551 N N . ASN A 1 491 ? 17.846 0.502 -7.715 1.00 97.19 491 ASN A N 1
ATOM 3552 C CA . ASN A 1 491 ? 18.918 -0.382 -7.261 1.00 97.19 491 ASN A CA 1
ATOM 3553 C C . ASN A 1 491 ? 18.571 -1.868 -7.450 1.00 97.19 491 ASN A C 1
ATOM 3555 O O . ASN A 1 491 ? 19.418 -2.718 -7.168 1.00 97.19 491 ASN A O 1
ATOM 3559 N N . GLY A 1 492 ? 17.361 -2.172 -7.924 1.00 96.94 492 GLY A N 1
ATOM 3560 C CA . GLY A 1 492 ? 16.837 -3.510 -8.155 1.00 96.94 492 GLY A CA 1
ATOM 3561 C C . GLY A 1 492 ? 16.696 -3.795 -9.645 1.00 96.94 492 GLY A C 1
ATOM 3562 O O . GLY A 1 492 ? 17.686 -3.893 -10.377 1.00 96.94 492 GLY A O 1
ATOM 3563 N N . THR A 1 493 ? 15.464 -4.017 -10.092 1.00 98.38 493 THR A N 1
ATOM 3564 C CA . THR A 1 493 ? 15.128 -4.159 -11.510 1.00 98.38 493 THR A CA 1
ATOM 3565 C C . THR A 1 493 ? 13.873 -3.370 -11.845 1.00 98.38 493 THR A C 1
ATOM 3567 O O . THR A 1 493 ? 12.816 -3.599 -11.257 1.00 98.38 493 THR A O 1
ATOM 3570 N N . LEU A 1 494 ? 13.973 -2.513 -12.856 1.00 98.81 494 LEU A N 1
ATOM 3571 C CA . LEU A 1 494 ? 12.835 -1.889 -13.511 1.00 98.81 494 LEU A CA 1
ATOM 3572 C C . LEU A 1 494 ? 12.495 -2.639 -14.806 1.00 98.81 494 LEU A C 1
ATOM 3574 O O . LEU A 1 494 ? 13.290 -2.680 -15.747 1.00 98.81 494 LEU A O 1
ATOM 3578 N N . ILE A 1 495 ? 11.298 -3.216 -14.866 1.00 98.88 495 ILE A N 1
ATOM 3579 C CA . ILE A 1 495 ? 10.755 -3.882 -16.054 1.00 98.88 495 ILE A CA 1
ATOM 3580 C C . ILE A 1 495 ? 9.680 -2.994 -16.679 1.00 98.88 495 ILE A C 1
ATOM 3582 O O . ILE A 1 495 ? 8.815 -2.465 -15.986 1.00 98.88 495 ILE A O 1
ATOM 3586 N N . VAL A 1 496 ? 9.700 -2.866 -17.999 1.00 98.56 496 VAL A N 1
ATOM 3587 C CA . VAL A 1 496 ? 8.623 -2.276 -18.792 1.00 98.56 496 VAL A CA 1
ATOM 3588 C C . VAL A 1 496 ? 8.078 -3.365 -19.713 1.00 98.56 496 VAL A C 1
ATOM 3590 O O . VAL A 1 496 ? 8.761 -3.843 -20.621 1.00 98.56 496 VAL A O 1
ATOM 3593 N N . ASP A 1 497 ? 6.848 -3.785 -19.439 1.00 97.44 497 ASP A N 1
ATOM 3594 C CA . ASP A 1 497 ? 6.130 -4.862 -20.127 1.00 97.44 497 ASP A CA 1
ATOM 3595 C C . ASP A 1 497 ? 4.772 -4.366 -20.640 1.00 97.44 497 ASP A C 1
ATOM 3597 O O . ASP A 1 497 ? 3.726 -4.996 -20.512 1.00 97.44 497 ASP A O 1
ATOM 3601 N N . ASN A 1 498 ? 4.777 -3.159 -21.198 1.00 94.75 498 ASN A N 1
ATOM 3602 C CA . ASN A 1 498 ? 3.590 -2.570 -21.796 1.00 94.75 498 ASN A CA 1
ATOM 3603 C C . ASN A 1 498 ? 3.353 -3.114 -23.210 1.00 94.75 498 ASN A C 1
ATOM 3605 O O . ASN A 1 498 ? 4.286 -3.332 -23.987 1.00 94.75 498 ASN A O 1
ATOM 3609 N N . THR A 1 499 ? 2.085 -3.276 -23.573 1.00 92.44 499 THR A N 1
ATOM 3610 C CA . THR A 1 499 ? 1.631 -3.849 -24.837 1.00 92.44 499 THR A CA 1
ATOM 3611 C C . THR A 1 499 ? 0.900 -2.831 -25.716 1.00 92.44 499 THR A C 1
ATOM 3613 O O . THR A 1 499 ? -0.006 -2.113 -25.294 1.00 92.44 499 THR A O 1
ATOM 3616 N N . ALA A 1 500 ? 1.278 -2.778 -26.992 1.00 87.19 500 ALA A N 1
ATOM 3617 C CA . ALA A 1 500 ? 0.607 -1.997 -28.020 1.00 87.19 500 ALA A CA 1
ATOM 3618 C C . ALA A 1 500 ? -0.815 -2.510 -28.289 1.00 87.19 500 ALA A C 1
ATOM 3620 O O . ALA A 1 500 ? -1.069 -3.713 -28.312 1.00 87.19 500 ALA A O 1
ATOM 3621 N N . GLY A 1 501 ? -1.739 -1.583 -28.555 1.00 75.50 501 GLY A N 1
ATOM 3622 C CA . GLY A 1 501 ? -3.147 -1.914 -28.797 1.00 75.50 501 GLY A CA 1
ATOM 3623 C C . GLY A 1 501 ? -3.966 -2.131 -27.525 1.00 75.50 501 GLY A C 1
ATOM 3624 O O . GLY A 1 501 ? -5.146 -2.458 -27.633 1.00 75.50 501 GLY A O 1
ATOM 3625 N N . ALA A 1 502 ? -3.371 -1.908 -26.348 1.00 72.75 502 ALA A N 1
ATOM 3626 C CA . ALA A 1 502 ? -4.128 -1.846 -25.113 1.00 72.75 502 ALA A CA 1
ATOM 3627 C C . ALA A 1 502 ? -5.169 -0.719 -25.150 1.00 72.75 502 ALA A C 1
ATOM 3629 O O . ALA A 1 502 ? -5.048 0.290 -25.852 1.00 72.75 502 ALA A O 1
ATOM 3630 N N . VAL A 1 503 ? -6.226 -0.929 -24.385 1.00 62.81 503 VAL A N 1
ATOM 3631 C CA . VAL A 1 503 ? -7.439 -0.100 -24.351 1.00 62.81 503 VAL A CA 1
ATOM 3632 C C . VAL A 1 503 ? -7.458 0.911 -23.202 1.00 62.81 503 VAL A C 1
ATOM 3634 O O . VAL A 1 503 ? -8.427 1.650 -23.050 1.00 62.81 503 VAL A O 1
ATOM 3637 N N . ASP A 1 504 ? -6.378 0.963 -22.426 1.00 68.12 504 ASP A N 1
ATOM 3638 C CA . ASP A 1 504 ? -6.149 1.893 -21.312 1.00 68.12 504 ASP A CA 1
ATOM 3639 C C . ASP A 1 504 ? -5.748 3.314 -21.758 1.00 68.12 504 ASP A C 1
ATOM 3641 O O . ASP A 1 504 ? -5.730 4.242 -20.952 1.00 68.12 504 ASP A O 1
ATOM 3645 N N . GLY A 1 505 ? -5.463 3.513 -23.050 1.00 73.50 505 GLY A N 1
ATOM 3646 C CA . GLY A 1 505 ? -5.070 4.807 -23.611 1.00 73.50 505 GLY A CA 1
ATOM 3647 C C . GLY A 1 505 ? -3.578 5.134 -23.484 1.00 73.50 505 GLY A C 1
ATOM 3648 O O . GLY A 1 505 ? -3.154 6.183 -23.973 1.00 73.50 505 GLY A O 1
ATOM 3649 N N . ILE A 1 506 ? -2.766 4.245 -22.904 1.00 82.12 506 ILE A N 1
ATOM 3650 C CA . ILE A 1 506 ? -1.310 4.387 -22.844 1.00 82.12 506 ILE A CA 1
ATOM 3651 C C . ILE A 1 506 ? -0.722 3.864 -24.156 1.00 82.12 506 ILE A C 1
ATOM 3653 O O . ILE A 1 506 ? -0.648 2.664 -24.409 1.00 82.12 506 ILE A O 1
ATOM 3657 N N . THR A 1 507 ? -0.299 4.786 -25.022 1.00 82.94 507 THR A N 1
ATOM 3658 C CA . THR A 1 507 ? 0.220 4.462 -26.365 1.00 82.94 507 THR A CA 1
ATOM 3659 C C . THR A 1 507 ? 1.741 4.550 -26.488 1.00 82.94 507 THR A C 1
ATOM 3661 O O . THR A 1 507 ? 2.292 4.197 -27.529 1.00 82.94 507 THR A O 1
ATOM 3664 N N . ALA A 1 508 ? 2.419 5.052 -25.461 1.00 84.25 508 ALA A N 1
ATOM 3665 C CA . ALA A 1 508 ? 3.872 5.077 -25.333 1.00 84.25 508 ALA A CA 1
ATOM 3666 C C . ALA A 1 508 ? 4.234 5.301 -23.864 1.00 84.25 508 ALA A C 1
ATOM 3668 O O . ALA A 1 508 ? 3.461 5.919 -23.129 1.00 84.25 508 ALA A O 1
ATOM 3669 N N . VAL A 1 509 ? 5.422 4.853 -23.459 1.00 92.12 509 VAL A N 1
ATOM 3670 C CA . VAL A 1 509 ? 5.970 5.153 -22.133 1.00 92.12 509 VAL A CA 1
ATOM 3671 C C . VAL A 1 509 ? 7.218 5.997 -22.276 1.00 92.12 509 VAL A C 1
ATOM 3673 O O . VAL A 1 509 ? 8.110 5.676 -23.058 1.00 92.12 509 VAL A O 1
ATOM 3676 N N . SER A 1 510 ? 7.282 7.068 -21.495 1.00 93.12 510 SER A N 1
ATOM 3677 C CA . SER A 1 510 ? 8.468 7.903 -21.364 1.00 93.12 510 SER A CA 1
ATOM 3678 C C . SER A 1 510 ? 8.899 7.903 -19.910 1.00 93.12 510 SER A C 1
ATOM 3680 O O . SER A 1 510 ? 8.079 8.172 -19.036 1.00 93.12 510 SER A O 1
ATOM 3682 N N . LEU A 1 511 ? 10.174 7.621 -19.660 1.00 95.69 511 LEU A N 1
ATOM 3683 C CA . LEU A 1 511 ? 10.778 7.703 -18.335 1.00 95.69 511 LEU A CA 1
ATOM 3684 C C . LEU A 1 511 ? 11.972 8.650 -18.379 1.00 95.69 511 LEU A C 1
ATOM 3686 O O . LEU A 1 511 ? 12.671 8.749 -19.389 1.00 95.69 511 LEU A O 1
ATOM 3690 N N . SER A 1 512 ? 12.223 9.334 -17.270 1.00 94.94 512 SER A N 1
ATOM 3691 C CA . SER A 1 512 ? 13.337 10.268 -17.158 1.00 94.94 512 SER A CA 1
ATOM 3692 C C . SER A 1 512 ? 13.914 10.314 -15.750 1.00 94.94 512 SER A C 1
ATOM 3694 O O . SER A 1 512 ? 13.293 9.838 -14.800 1.00 94.94 512 SER A O 1
ATOM 3696 N N . ASN A 1 513 ? 15.120 10.875 -15.618 1.00 94.88 513 ASN A N 1
ATOM 3697 C CA . ASN A 1 513 ? 15.829 11.005 -14.340 1.00 94.88 513 ASN A CA 1
ATOM 3698 C C . ASN A 1 513 ? 15.998 9.671 -13.592 1.00 94.88 513 ASN A C 1
ATOM 3700 O O . ASN A 1 513 ? 15.667 9.556 -12.413 1.00 94.88 513 ASN A O 1
ATOM 3704 N N . ILE A 1 514 ? 16.509 8.652 -14.281 1.00 97.50 514 ILE A N 1
ATOM 3705 C CA . ILE A 1 514 ? 16.736 7.321 -13.702 1.00 97.50 514 ILE A CA 1
ATOM 3706 C C . ILE A 1 514 ? 18.174 7.229 -13.189 1.00 97.50 514 ILE A C 1
ATOM 3708 O O . ILE A 1 514 ? 19.114 7.591 -13.893 1.00 97.50 514 ILE A O 1
ATOM 3712 N N . SER A 1 515 ? 18.373 6.721 -11.978 1.00 97.56 515 SER A N 1
ATOM 3713 C CA . SER A 1 515 ? 19.694 6.533 -11.365 1.00 97.56 515 SER A CA 1
ATOM 3714 C C . SER A 1 515 ? 19.741 5.254 -10.526 1.00 97.56 515 SER A C 1
ATOM 3716 O O . SER A 1 515 ? 18.706 4.632 -10.338 1.00 97.56 515 SER A O 1
ATOM 3718 N N . GLY A 1 516 ? 20.916 4.882 -10.009 1.00 98.12 516 GLY A N 1
ATOM 3719 C CA . GLY A 1 516 ? 21.100 3.727 -9.118 1.00 98.12 516 GLY A CA 1
ATOM 3720 C C . GLY A 1 516 ? 21.842 2.557 -9.773 1.00 98.12 516 GLY A C 1
ATOM 3721 O O . GLY A 1 516 ? 22.349 2.676 -10.889 1.00 98.12 516 GLY A O 1
ATOM 3722 N N . SER A 1 517 ? 21.996 1.449 -9.049 1.00 98.00 517 SER A N 1
ATOM 3723 C CA . SER A 1 517 ? 22.758 0.275 -9.512 1.00 98.00 517 SER A CA 1
ATOM 3724 C C . SER A 1 517 ? 21.931 -0.793 -10.233 1.00 98.00 517 SER A C 1
ATOM 3726 O O . SER A 1 517 ? 22.482 -1.816 -10.638 1.00 98.00 517 SER A O 1
ATOM 3728 N N . GLY A 1 518 ? 20.621 -0.585 -10.337 1.00 98.12 518 GLY A N 1
ATOM 3729 C CA . GLY A 1 518 ? 19.649 -1.537 -10.853 1.00 98.12 518 GLY A CA 1
ATOM 3730 C C . GLY A 1 518 ? 19.672 -1.683 -12.370 1.00 98.12 518 GLY A C 1
ATOM 3731 O O . GLY A 1 518 ? 20.394 -0.973 -13.080 1.00 98.12 518 GLY A O 1
ATOM 3732 N N . SER A 1 519 ? 18.916 -2.669 -12.851 1.00 98.62 519 SER A N 1
ATOM 3733 C CA . SER A 1 519 ? 18.834 -3.034 -14.269 1.00 98.62 519 SER A CA 1
ATOM 3734 C C . SER A 1 519 ? 17.520 -2.600 -14.910 1.00 98.62 519 SER A C 1
ATOM 3736 O O . SER A 1 519 ? 16.462 -2.693 -14.294 1.00 98.62 519 SER A O 1
ATOM 3738 N N . LEU A 1 520 ? 17.584 -2.213 -16.186 1.00 98.88 520 LEU A N 1
ATOM 3739 C CA . LEU A 1 520 ? 16.411 -1.874 -16.990 1.00 98.88 520 LEU A CA 1
ATOM 3740 C C . LEU A 1 520 ? 16.100 -3.000 -17.979 1.00 98.88 520 LEU A C 1
ATOM 3742 O O . LEU A 1 520 ? 16.972 -3.429 -18.739 1.00 98.88 520 LEU A O 1
ATOM 3746 N N . GLN A 1 521 ? 14.842 -3.433 -18.029 1.00 98.81 521 GLN A N 1
ATOM 3747 C CA . GLN A 1 521 ? 14.361 -4.416 -18.996 1.00 98.81 521 GLN A CA 1
ATOM 3748 C C . GLN A 1 521 ? 13.150 -3.875 -19.750 1.00 98.81 521 GLN A C 1
ATOM 3750 O O . GLN A 1 521 ? 12.090 -3.676 -19.171 1.00 98.81 521 GLN A O 1
ATOM 3755 N N . GLN A 1 522 ? 13.293 -3.671 -21.054 1.00 98.50 522 GLN A N 1
ATOM 3756 C CA . GLN A 1 522 ? 12.195 -3.330 -21.950 1.00 98.50 522 GLN A CA 1
ATOM 3757 C C . GLN A 1 522 ? 11.785 -4.594 -22.703 1.00 98.50 522 GLN A C 1
ATOM 3759 O O . GLN A 1 522 ? 12.471 -5.005 -23.638 1.00 98.50 522 GLN A O 1
ATOM 3764 N N . ILE A 1 523 ? 10.708 -5.237 -22.255 1.00 97.62 523 ILE A N 1
ATOM 3765 C CA . ILE A 1 523 ? 10.255 -6.549 -22.753 1.00 97.62 523 ILE A CA 1
ATOM 3766 C C . ILE A 1 523 ? 8.870 -6.491 -23.403 1.00 97.62 523 ILE A C 1
ATOM 3768 O O . ILE A 1 523 ? 8.544 -7.350 -24.222 1.00 97.62 523 ILE A O 1
ATOM 3772 N N . GLY A 1 524 ? 8.107 -5.436 -23.121 1.00 96.38 524 GLY A N 1
ATOM 3773 C CA . GLY A 1 524 ? 6.852 -5.137 -23.795 1.00 96.38 524 GLY A CA 1
ATOM 3774 C C . GLY A 1 524 ? 7.071 -4.647 -25.228 1.00 96.38 524 GLY A C 1
ATOM 3775 O O . GLY A 1 524 ? 8.153 -4.175 -25.590 1.00 96.38 524 GLY A O 1
ATOM 3776 N N . ASN A 1 525 ? 6.049 -4.761 -26.075 1.00 94.62 525 ASN A N 1
ATOM 3777 C CA . ASN A 1 525 ? 6.106 -4.277 -27.461 1.00 94.62 525 ASN A CA 1
ATOM 3778 C C . ASN A 1 525 ? 5.594 -2.832 -27.621 1.00 94.62 525 ASN A C 1
ATOM 3780 O O . ASN A 1 525 ? 5.704 -2.264 -28.710 1.00 94.62 525 ASN A O 1
ATOM 3784 N N . LEU A 1 526 ? 5.063 -2.219 -26.555 1.00 94.88 526 LEU A N 1
ATOM 3785 C CA . LEU A 1 526 ? 4.826 -0.781 -26.513 1.00 94.88 526 LEU A CA 1
ATOM 3786 C C . LEU A 1 526 ? 6.169 -0.060 -26.342 1.00 94.88 526 LEU A C 1
ATOM 3788 O O . LEU A 1 526 ? 6.928 -0.421 -25.439 1.00 94.88 526 LEU A O 1
ATOM 3792 N N . PRO A 1 527 ? 6.498 0.952 -27.160 1.00 94.56 527 PRO A N 1
ATOM 3793 C CA . PRO A 1 527 ? 7.813 1.564 -27.070 1.00 94.56 527 PRO A CA 1
ATOM 3794 C C . PRO A 1 527 ? 8.065 2.322 -25.761 1.00 94.56 527 PRO A C 1
ATOM 3796 O O . PRO A 1 527 ? 7.196 3.048 -25.269 1.00 94.56 527 PRO A O 1
ATOM 3799 N N . LEU A 1 528 ? 9.298 2.196 -25.261 1.00 97.31 528 LEU A N 1
ATOM 3800 C CA . LEU A 1 528 ? 9.838 2.958 -24.137 1.00 97.31 528 LEU A CA 1
ATOM 3801 C C . LEU A 1 528 ? 10.785 4.037 -24.666 1.00 97.31 528 LEU A C 1
ATOM 3803 O O . LEU A 1 528 ? 11.676 3.735 -25.454 1.00 97.31 528 LEU A O 1
ATOM 3807 N N . THR A 1 529 ? 10.629 5.277 -24.208 1.00 96.25 529 THR A N 1
ATOM 3808 C CA . THR A 1 529 ? 11.573 6.372 -24.462 1.00 96.25 529 THR A CA 1
ATOM 3809 C C . THR A 1 529 ? 12.255 6.785 -23.166 1.00 96.25 529 THR A C 1
ATOM 3811 O O . THR A 1 529 ? 11.584 7.130 -22.195 1.00 96.25 529 THR A O 1
ATOM 3814 N N . LEU A 1 530 ? 13.586 6.788 -23.155 1.00 97.38 530 LEU A N 1
ATOM 3815 C CA . LEU A 1 530 ? 14.370 7.387 -22.081 1.00 97.38 530 LEU A CA 1
ATOM 3816 C C . LEU A 1 530 ? 14.719 8.826 -22.435 1.00 97.38 530 LEU A C 1
ATOM 3818 O O . LEU A 1 530 ? 15.231 9.107 -23.521 1.00 97.38 530 LEU A O 1
ATOM 3822 N N . LEU A 1 531 ? 14.438 9.724 -21.501 1.00 94.62 531 LEU A N 1
ATOM 3823 C CA . LEU A 1 531 ? 14.648 11.158 -21.624 1.00 94.62 531 LEU A CA 1
ATOM 3824 C C . LEU A 1 531 ? 15.467 11.685 -20.434 1.00 94.62 531 LEU A C 1
ATOM 3826 O O . LEU A 1 531 ? 15.577 11.034 -19.391 1.00 94.62 531 LEU A O 1
ATOM 3830 N N . ALA A 1 532 ? 16.017 12.891 -20.585 1.00 92.44 532 ALA A N 1
ATOM 3831 C CA . ALA A 1 532 ? 16.817 13.580 -19.572 1.00 92.44 532 ALA A CA 1
ATOM 3832 C C . ALA A 1 532 ? 17.935 12.711 -18.963 1.00 92.44 532 ALA A C 1
ATOM 3834 O O . ALA A 1 532 ? 18.525 11.868 -19.624 1.00 92.44 532 ALA A O 1
ATOM 3835 N N . ASN A 1 533 ? 18.304 12.951 -17.705 1.00 88.94 533 ASN A N 1
ATOM 3836 C CA . ASN A 1 533 ? 19.490 12.342 -17.121 1.00 88.94 533 ASN A CA 1
ATOM 3837 C C . ASN A 1 533 ? 19.231 10.896 -16.666 1.00 88.94 533 ASN A C 1
ATOM 3839 O O . ASN A 1 533 ? 18.764 10.669 -15.552 1.00 88.94 533 ASN A O 1
ATOM 3843 N N . THR A 1 534 ? 19.589 9.913 -17.486 1.00 94.81 534 THR A N 1
ATOM 3844 C CA . THR A 1 534 ? 19.564 8.488 -17.125 1.00 94.81 534 THR A CA 1
ATOM 3845 C C . THR A 1 534 ? 20.984 7.976 -16.874 1.00 94.81 534 THR A C 1
ATOM 3847 O O . THR A 1 534 ? 21.829 7.950 -17.761 1.00 94.81 534 THR A O 1
ATOM 3850 N N . THR A 1 535 ? 21.284 7.624 -15.624 1.00 96.00 535 THR A N 1
ATOM 3851 C CA . THR A 1 535 ? 22.637 7.285 -15.147 1.00 96.00 535 THR A CA 1
ATOM 3852 C C . THR A 1 535 ? 22.661 6.027 -14.281 1.00 96.00 535 THR A C 1
ATOM 3854 O O . THR A 1 535 ? 23.537 5.893 -13.425 1.00 96.00 535 THR A O 1
ATOM 3857 N N . TYR A 1 536 ? 21.687 5.131 -14.443 1.00 98.25 536 TYR A N 1
ATOM 3858 C CA . TYR A 1 536 ? 21.741 3.820 -13.801 1.00 98.25 536 TYR A CA 1
ATOM 3859 C C . TYR A 1 536 ? 22.920 3.002 -14.353 1.00 98.25 536 TYR A C 1
ATOM 3861 O O . TYR A 1 536 ? 23.369 3.233 -15.480 1.00 98.25 536 TYR A O 1
ATOM 3869 N N . THR A 1 537 ? 23.450 2.078 -13.551 1.00 98.19 537 THR A N 1
ATOM 3870 C CA . THR A 1 537 ? 24.677 1.341 -13.903 1.00 98.19 537 THR A CA 1
ATOM 3871 C C . THR A 1 537 ? 24.483 -0.146 -14.159 1.00 98.19 537 THR A C 1
ATOM 3873 O O . THR A 1 537 ? 25.383 -0.778 -14.713 1.00 98.19 537 THR A O 1
ATOM 3876 N N . GLY A 1 538 ? 23.332 -0.724 -13.813 1.00 98.44 538 GLY A N 1
ATOM 3877 C CA . GLY A 1 538 ? 23.028 -2.106 -14.172 1.00 98.44 538 GLY A CA 1
ATOM 3878 C C . GLY A 1 538 ? 22.778 -2.280 -15.671 1.00 98.44 538 GLY A C 1
ATOM 3879 O O . GLY A 1 538 ? 22.755 -1.323 -16.453 1.00 98.44 538 GLY A O 1
ATOM 3880 N N . ALA A 1 539 ? 22.626 -3.537 -16.085 1.00 98.25 539 ALA A N 1
ATOM 3881 C CA . ALA A 1 539 ? 22.483 -3.898 -17.491 1.00 98.25 539 ALA A CA 1
ATOM 3882 C C . ALA A 1 539 ? 21.161 -3.389 -18.086 1.00 98.25 539 ALA A C 1
ATOM 3884 O O . ALA A 1 539 ? 20.150 -3.277 -17.392 1.00 98.25 539 ALA A O 1
ATOM 3885 N N . THR A 1 540 ? 21.168 -3.139 -19.393 1.00 98.75 540 THR A N 1
ATOM 3886 C CA . THR A 1 540 ? 19.975 -2.809 -20.179 1.00 98.75 540 THR A CA 1
ATOM 3887 C C . THR A 1 540 ? 19.618 -3.984 -21.080 1.00 98.75 540 THR A C 1
ATOM 3889 O O . THR A 1 540 ? 20.426 -4.402 -21.909 1.00 98.75 540 THR A O 1
ATOM 3892 N N . THR A 1 541 ? 18.402 -4.511 -20.955 1.00 98.88 541 THR A N 1
ATOM 3893 C CA . THR A 1 541 ? 17.893 -5.602 -21.799 1.00 98.88 541 THR A CA 1
ATOM 3894 C C . THR A 1 541 ? 16.728 -5.119 -22.651 1.00 98.88 541 THR A C 1
ATOM 3896 O O . THR A 1 541 ? 15.788 -4.524 -22.135 1.00 98.88 541 THR A O 1
ATOM 3899 N N . ILE A 1 542 ? 16.770 -5.413 -23.950 1.00 98.88 542 ILE A N 1
ATOM 3900 C CA . ILE A 1 542 ? 15.683 -5.149 -24.897 1.00 98.88 542 ILE A CA 1
ATOM 3901 C C . ILE A 1 542 ? 15.210 -6.494 -25.450 1.00 98.88 542 ILE A C 1
ATOM 3903 O O . ILE A 1 542 ? 15.972 -7.214 -26.104 1.00 98.88 542 ILE A O 1
ATOM 3907 N N . GLY A 1 543 ? 13.964 -6.841 -25.140 1.00 98.62 543 GLY A N 1
ATOM 3908 C CA . GLY A 1 543 ? 13.308 -8.091 -25.501 1.00 98.62 543 GLY A CA 1
ATOM 3909 C C . GLY A 1 543 ? 12.929 -8.194 -26.978 1.00 98.62 543 GLY A C 1
ATOM 3910 O O . GLY A 1 543 ? 13.004 -7.235 -27.748 1.00 98.62 543 GLY A O 1
ATOM 3911 N N . ALA A 1 544 ? 12.523 -9.396 -27.391 1.00 98.12 544 ALA A N 1
ATOM 3912 C CA . ALA A 1 544 ? 12.066 -9.658 -28.753 1.00 98.12 544 ALA A CA 1
ATOM 3913 C C . ALA A 1 544 ? 10.840 -8.796 -29.103 1.00 98.12 544 ALA A C 1
ATOM 3915 O O . ALA A 1 544 ? 9.850 -8.796 -28.381 1.00 98.12 544 ALA A O 1
ATOM 3916 N N . GLY A 1 545 ? 10.891 -8.096 -30.237 1.00 97.12 545 GLY A N 1
ATOM 3917 C CA . GLY A 1 545 ? 9.824 -7.189 -30.677 1.00 97.12 545 GLY A CA 1
ATOM 3918 C C . GLY A 1 545 ? 9.687 -5.893 -29.866 1.00 97.12 545 GLY A C 1
ATOM 3919 O O . GLY A 1 545 ? 8.808 -5.091 -30.175 1.00 97.12 545 GLY A O 1
ATOM 3920 N N . SER A 1 546 ? 10.539 -5.670 -28.864 1.00 98.00 546 SER A N 1
ATOM 3921 C CA . SER A 1 546 ? 10.527 -4.471 -28.026 1.00 98.00 546 SER A CA 1
ATOM 3922 C C . SER A 1 546 ? 11.391 -3.364 -28.623 1.00 98.00 546 SER A C 1
ATOM 3924 O O . SER A 1 546 ? 12.404 -3.624 -29.274 1.00 98.00 546 SER A O 1
ATOM 3926 N N . THR A 1 547 ? 11.016 -2.110 -28.375 1.00 97.56 547 THR A N 1
ATOM 3927 C CA . THR A 1 547 ? 11.797 -0.941 -28.807 1.00 97.56 547 THR A CA 1
ATOM 3928 C C . THR A 1 547 ? 12.111 -0.032 -27.626 1.00 97.56 547 THR A C 1
ATOM 3930 O O . THR A 1 547 ? 11.208 0.318 -26.860 1.00 97.56 547 THR A O 1
ATOM 3933 N N . LEU A 1 548 ? 13.388 0.340 -27.505 1.00 98.06 548 LEU A N 1
ATOM 3934 C CA . LEU A 1 548 ? 13.900 1.363 -26.600 1.00 98.06 548 LEU A CA 1
ATOM 3935 C C . LEU A 1 548 ? 14.432 2.543 -27.419 1.00 98.06 548 LEU A C 1
ATOM 3937 O O . LEU A 1 548 ? 15.395 2.392 -28.171 1.00 98.06 548 LEU A O 1
ATOM 3941 N N . TYR A 1 549 ? 13.825 3.710 -27.239 1.00 97.06 549 TYR A N 1
ATOM 3942 C CA . TYR A 1 549 ? 14.293 4.979 -27.781 1.00 97.06 549 TYR A CA 1
ATOM 3943 C C . TYR A 1 549 ? 15.123 5.727 -26.742 1.00 97.06 549 TYR A C 1
ATOM 3945 O O . TYR A 1 549 ? 14.733 5.828 -25.578 1.00 97.06 549 TYR A O 1
ATOM 3953 N N . LEU A 1 550 ? 16.221 6.331 -27.182 1.00 96.31 550 LEU A N 1
ATOM 3954 C CA . LEU A 1 550 ? 16.876 7.413 -26.460 1.00 96.31 550 LEU A CA 1
ATOM 3955 C C . LEU A 1 550 ? 16.459 8.732 -27.109 1.00 96.31 550 LEU A C 1
ATOM 3957 O O . LEU A 1 550 ? 16.604 8.920 -28.319 1.00 96.31 550 LEU A O 1
ATOM 3961 N N . GLY A 1 551 ? 15.887 9.627 -26.311 1.00 92.69 551 GLY A N 1
ATOM 3962 C CA . GLY A 1 551 ? 15.341 10.889 -26.788 1.00 92.69 551 GLY A CA 1
ATOM 3963 C C . GLY A 1 551 ? 15.872 12.083 -26.012 1.00 92.69 551 GLY A C 1
ATOM 3964 O O . GLY A 1 551 ? 16.436 11.961 -24.929 1.00 92.69 551 GLY A O 1
ATOM 3965 N N . THR A 1 552 ? 15.650 13.268 -26.564 1.00 91.00 552 THR A N 1
ATOM 3966 C CA . THR A 1 552 ? 15.984 14.538 -25.916 1.00 91.00 552 THR A CA 1
ATOM 3967 C C . THR A 1 552 ? 14.728 15.174 -25.337 1.00 91.00 552 THR A C 1
ATOM 3969 O O . THR A 1 552 ? 13.724 15.310 -26.037 1.00 91.00 552 THR A O 1
ATOM 3972 N N . ASN A 1 553 ? 14.768 15.562 -24.061 1.00 89.81 553 ASN A N 1
ATOM 3973 C CA . ASN A 1 553 ? 13.634 16.210 -23.411 1.00 89.81 553 ASN A CA 1
ATOM 3974 C C . ASN A 1 553 ? 13.418 17.650 -23.911 1.00 89.81 553 ASN A C 1
ATOM 3976 O O . ASN A 1 553 ? 14.240 18.224 -24.630 1.00 89.81 553 ASN A O 1
ATOM 3980 N N . SER A 1 554 ? 12.324 18.284 -23.480 1.00 86.25 554 SER A N 1
ATOM 3981 C CA . SER A 1 554 ? 11.987 19.663 -23.868 1.00 86.25 554 SER A CA 1
ATOM 3982 C C . SER A 1 554 ? 13.021 20.712 -23.443 1.00 86.25 554 SER A C 1
ATOM 3984 O O . SER A 1 554 ? 13.012 21.829 -23.959 1.00 86.25 554 SER A O 1
ATOM 3986 N N . SER A 1 555 ? 13.909 20.377 -22.505 1.00 86.75 555 SER A N 1
ATOM 3987 C CA . SER A 1 555 ? 15.009 21.232 -22.052 1.00 86.75 555 SER A CA 1
ATOM 3988 C C . SER A 1 555 ? 16.330 20.970 -22.784 1.00 86.75 555 SER A C 1
ATOM 3990 O O . SER A 1 555 ? 17.331 21.605 -22.457 1.00 86.75 555 SER A O 1
ATOM 3992 N N . GLY A 1 556 ? 16.351 20.078 -23.779 1.00 88.56 556 GLY A N 1
ATOM 3993 C CA . GLY A 1 556 ? 17.547 19.769 -24.563 1.00 88.56 556 GLY A CA 1
ATOM 3994 C C . GLY A 1 556 ? 18.494 18.760 -23.908 1.00 88.56 556 GLY A C 1
ATOM 3995 O O . GLY A 1 556 ? 19.638 18.645 -24.340 1.00 88.56 556 GLY A O 1
ATOM 3996 N N . VAL A 1 557 ? 18.055 18.047 -22.868 1.00 90.44 557 VAL A N 1
ATOM 3997 C CA . VAL A 1 557 ? 18.839 17.002 -22.197 1.00 90.44 557 VAL A CA 1
ATOM 3998 C C . VAL A 1 557 ? 18.467 15.644 -22.787 1.00 90.44 557 VAL A C 1
ATOM 4000 O O . VAL A 1 557 ? 17.304 15.241 -22.738 1.00 90.44 557 VAL A O 1
ATOM 4003 N N . ALA A 1 558 ? 19.454 14.951 -23.352 1.00 90.06 558 ALA A N 1
ATOM 4004 C CA . ALA A 1 558 ? 19.281 13.622 -23.925 1.00 90.06 558 ALA A CA 1
ATOM 4005 C C . ALA A 1 558 ? 19.311 12.528 -22.852 1.00 90.06 558 ALA A C 1
ATOM 4007 O O . ALA A 1 558 ? 20.174 12.553 -21.974 1.00 90.06 558 ALA A O 1
ATOM 4008 N N . GLY A 1 559 ? 18.392 11.569 -22.980 1.00 93.81 559 GLY A N 1
ATOM 4009 C CA . GLY A 1 559 ? 18.492 10.246 -22.377 1.00 93.81 559 GLY A CA 1
ATOM 4010 C C . GLY A 1 559 ? 19.753 9.543 -22.856 1.00 93.81 559 GLY A C 1
ATOM 4011 O O . GLY A 1 559 ? 20.107 9.631 -24.031 1.00 93.81 559 GLY A O 1
ATOM 4012 N N . SER A 1 560 ? 20.419 8.845 -21.943 1.00 95.00 560 SER A N 1
ATOM 4013 C CA . SER A 1 560 ? 21.638 8.088 -22.218 1.00 95.00 560 SER A CA 1
ATOM 4014 C C . SER A 1 560 ? 21.674 6.774 -21.446 1.00 95.00 560 SER A C 1
ATOM 4016 O O . SER A 1 560 ? 21.214 6.681 -20.311 1.00 95.00 560 SER A O 1
ATOM 4018 N N . ILE A 1 561 ? 22.254 5.740 -22.040 1.00 96.69 561 ILE A N 1
ATOM 4019 C CA . ILE A 1 561 ? 22.509 4.460 -21.356 1.00 96.69 561 ILE A CA 1
ATOM 4020 C C . ILE A 1 561 ? 24.005 4.154 -21.292 1.00 96.69 561 ILE A C 1
ATOM 4022 O O . ILE A 1 561 ? 24.395 3.029 -20.993 1.00 96.69 561 ILE A O 1
ATOM 4026 N N . ALA A 1 562 ? 24.854 5.158 -21.527 1.00 95.69 562 ALA A N 1
ATOM 4027 C CA . ALA A 1 562 ? 26.306 5.017 -21.514 1.00 95.69 562 ALA A CA 1
ATOM 4028 C C . ALA A 1 562 ? 26.859 4.475 -20.182 1.00 95.69 562 ALA A C 1
ATOM 4030 O O . ALA A 1 562 ? 27.857 3.757 -20.164 1.00 95.69 562 ALA A O 1
ATOM 4031 N N . SER A 1 563 ? 26.196 4.791 -19.064 1.00 96.12 563 SER A N 1
ATOM 4032 C CA . SER A 1 563 ? 26.572 4.307 -17.728 1.00 96.12 563 SER A CA 1
ATOM 4033 C C . SER A 1 563 ? 26.155 2.860 -17.451 1.00 96.12 563 SER A C 1
ATOM 4035 O O . SER A 1 563 ? 26.660 2.272 -16.495 1.00 96.12 563 SER A O 1
ATOM 4037 N N . SER A 1 564 ? 25.271 2.275 -18.267 1.00 97.12 564 SER A N 1
ATOM 4038 C CA . SER A 1 564 ? 24.844 0.881 -18.127 1.00 97.12 564 SER A CA 1
ATOM 4039 C C . SER A 1 564 ? 26.033 -0.054 -18.323 1.00 97.12 564 SER A C 1
ATOM 4041 O O . SER A 1 564 ? 26.861 0.171 -19.209 1.00 97.12 564 SER A O 1
ATOM 4043 N N . SER A 1 565 ? 26.119 -1.112 -17.517 1.00 97.06 565 SER A N 1
ATOM 4044 C CA . SER A 1 565 ? 27.191 -2.111 -17.612 1.00 97.06 565 SER A CA 1
ATOM 4045 C C . SER A 1 565 ? 27.216 -2.858 -18.946 1.00 97.06 565 SER A C 1
ATOM 4047 O O . SER A 1 565 ? 28.243 -3.413 -19.312 1.00 97.06 565 SER A O 1
ATOM 4049 N N . GLY A 1 566 ? 26.116 -2.844 -19.697 1.00 97.31 566 GLY A N 1
ATOM 4050 C CA . GLY A 1 566 ? 26.041 -3.418 -21.031 1.00 97.31 566 GLY A CA 1
ATOM 4051 C C . GLY A 1 566 ? 24.617 -3.415 -21.564 1.00 97.31 566 GLY A C 1
ATOM 4052 O O . GLY A 1 566 ? 23.650 -3.372 -20.802 1.00 97.31 566 GLY A O 1
ATOM 4053 N N . VAL A 1 567 ? 24.491 -3.475 -22.888 1.00 98.31 567 VAL A N 1
ATOM 4054 C CA . VAL A 1 567 ? 23.204 -3.487 -23.585 1.00 98.31 567 VAL A CA 1
ATOM 4055 C C . VAL A 1 567 ? 23.032 -4.803 -24.340 1.00 98.31 567 VAL A C 1
ATOM 4057 O O . VAL A 1 567 ? 23.886 -5.193 -25.139 1.00 98.31 567 VAL A O 1
ATOM 4060 N N . ALA A 1 568 ? 21.920 -5.496 -24.098 1.00 98.38 568 ALA A N 1
ATOM 4061 C CA . ALA A 1 568 ? 21.599 -6.776 -24.720 1.00 98.38 568 ALA A CA 1
ATOM 4062 C C . ALA A 1 568 ? 20.269 -6.711 -25.477 1.00 98.38 568 ALA A C 1
ATOM 4064 O O . ALA A 1 568 ? 19.212 -6.516 -24.880 1.00 98.38 568 ALA A O 1
ATOM 4065 N N . LEU A 1 569 ? 20.314 -6.920 -26.794 1.00 98.75 569 LEU A N 1
ATOM 4066 C CA . LEU A 1 569 ? 19.128 -7.045 -27.644 1.00 98.75 569 LEU A CA 1
ATOM 4067 C C . LEU A 1 569 ? 18.852 -8.538 -27.860 1.00 98.75 569 LEU A C 1
ATOM 4069 O O . LEU A 1 569 ? 19.520 -9.201 -28.654 1.00 98.75 569 LEU A O 1
ATOM 4073 N N . THR A 1 570 ? 17.912 -9.102 -27.110 1.00 98.31 570 THR A N 1
ATOM 4074 C CA . THR A 1 570 ? 17.869 -10.555 -26.860 1.00 98.31 570 THR A CA 1
ATOM 4075 C C . THR A 1 570 ? 17.045 -11.356 -27.865 1.00 98.31 570 THR A C 1
ATOM 4077 O O . THR A 1 570 ? 17.067 -12.586 -27.826 1.00 98.31 570 THR A O 1
ATOM 4080 N N . GLY A 1 571 ? 16.364 -10.705 -28.812 1.00 97.00 571 GLY A N 1
ATOM 4081 C CA . GLY A 1 571 ? 15.557 -11.400 -29.811 1.00 97.00 571 GLY A CA 1
ATOM 4082 C C . GLY A 1 571 ? 15.327 -10.624 -31.101 1.00 97.00 571 GLY A C 1
ATOM 4083 O O . GLY A 1 571 ? 15.713 -9.467 -31.251 1.00 97.00 571 GLY A O 1
ATOM 4084 N N . THR A 1 572 ? 14.685 -11.284 -32.063 1.00 98.38 572 THR A N 1
ATOM 4085 C CA . THR A 1 572 ? 14.298 -10.665 -33.334 1.00 98.38 572 THR A CA 1
ATOM 4086 C C . THR A 1 572 ? 13.365 -9.479 -33.092 1.00 98.38 572 THR A C 1
ATOM 4088 O O . THR A 1 572 ? 12.445 -9.563 -32.281 1.00 98.38 572 THR A O 1
ATOM 4091 N N . GLY A 1 573 ? 13.604 -8.369 -33.790 1.00 97.00 573 GLY A N 1
ATOM 4092 C CA . GLY A 1 573 ? 12.827 -7.138 -33.637 1.00 97.00 573 GLY A CA 1
ATOM 4093 C C . GLY A 1 573 ? 13.154 -6.322 -32.382 1.00 97.00 573 GL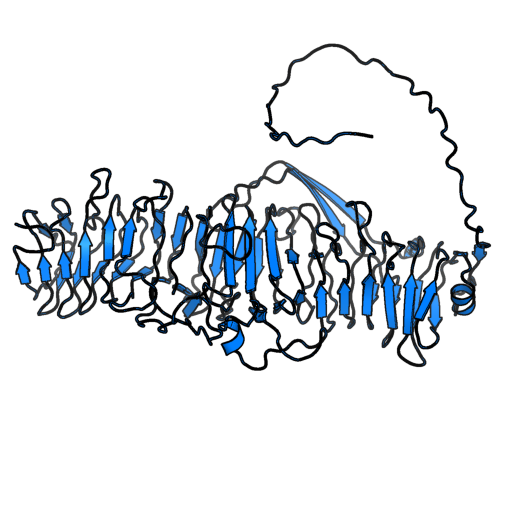Y A C 1
ATOM 4094 O O . GLY A 1 573 ? 12.641 -5.214 -32.265 1.00 97.00 573 GLY A O 1
ATOM 4095 N N . ALA A 1 574 ? 14.018 -6.817 -31.484 1.00 98.69 574 ALA A N 1
ATOM 4096 C CA . ALA A 1 574 ? 14.574 -6.004 -30.404 1.00 98.69 574 ALA A CA 1
ATOM 4097 C C . ALA A 1 574 ? 15.318 -4.813 -31.016 1.00 98.69 574 ALA A C 1
ATOM 4099 O O . ALA A 1 574 ? 16.230 -5.017 -31.824 1.00 98.69 574 ALA A O 1
ATOM 4100 N N . THR A 1 575 ? 14.923 -3.594 -30.658 1.00 98.38 575 THR A N 1
ATOM 4101 C CA . THR A 1 575 ? 15.425 -2.372 -31.291 1.00 98.38 575 THR A CA 1
ATOM 4102 C C . THR A 1 575 ? 15.927 -1.377 -30.252 1.00 98.38 575 THR A C 1
ATOM 4104 O O . THR A 1 575 ? 15.167 -0.951 -29.385 1.00 98.38 575 THR A O 1
ATOM 4107 N N . LEU A 1 576 ? 17.198 -0.986 -30.368 1.00 98.25 576 LEU A N 1
ATOM 4108 C CA . LEU A 1 576 ? 17.741 0.213 -29.728 1.00 98.25 576 LEU A CA 1
ATOM 4109 C C . LEU A 1 576 ? 17.782 1.330 -30.769 1.00 98.25 576 LEU A C 1
ATOM 4111 O O . LEU A 1 576 ? 18.451 1.190 -31.791 1.00 98.25 576 LEU A O 1
ATOM 4115 N N . ASP A 1 577 ? 17.102 2.436 -30.511 1.00 97.19 577 ASP A N 1
ATOM 4116 C CA . ASP A 1 577 ? 17.084 3.592 -31.401 1.00 97.19 577 ASP A CA 1
ATOM 4117 C C . ASP A 1 577 ? 17.678 4.815 -30.689 1.00 97.19 577 ASP A C 1
ATOM 4119 O O . ASP A 1 577 ? 17.134 5.304 -29.699 1.00 97.19 577 ASP A O 1
ATOM 4123 N N . ILE A 1 578 ? 18.814 5.294 -31.204 1.00 95.25 578 ILE A N 1
ATOM 4124 C CA . ILE A 1 578 ? 19.521 6.490 -30.723 1.00 95.25 578 ILE A CA 1
ATOM 4125 C C . ILE A 1 578 ? 19.386 7.674 -31.693 1.00 95.25 578 ILE A C 1
ATOM 4127 O O . ILE A 1 578 ? 20.045 8.697 -31.523 1.00 95.25 578 ILE A O 1
ATOM 4131 N N . SER A 1 579 ? 18.536 7.559 -32.719 1.00 93.44 579 SER A N 1
ATOM 4132 C CA . SER A 1 579 ? 18.393 8.554 -33.792 1.00 93.44 579 SER A CA 1
ATOM 4133 C C . SER A 1 579 ? 17.919 9.927 -33.305 1.00 93.44 579 SER A C 1
ATOM 4135 O O . SER A 1 579 ? 18.126 10.917 -34.001 1.00 93.44 579 SER A O 1
ATOM 4137 N N . GLN A 1 580 ? 17.339 10.003 -32.102 1.00 89.94 580 GLN A N 1
ATOM 4138 C CA . GLN A 1 580 ? 16.849 11.229 -31.456 1.00 89.94 580 GLN A CA 1
ATOM 4139 C C . GLN A 1 580 ? 17.644 11.625 -30.196 1.00 89.94 580 GLN A C 1
ATOM 4141 O O . GLN A 1 580 ? 17.222 12.516 -29.446 1.00 89.94 580 GLN A O 1
ATOM 4146 N N . ALA A 1 581 ? 18.770 10.956 -29.953 1.00 88.31 581 ALA A N 1
ATOM 4147 C CA . ALA A 1 581 ? 19.637 11.182 -28.806 1.00 88.31 581 ALA A CA 1
ATOM 4148 C C . ALA A 1 581 ? 20.839 12.058 -29.182 1.00 88.31 581 ALA A C 1
ATOM 4150 O O . ALA A 1 581 ? 20.814 12.808 -30.152 1.00 88.31 581 ALA A O 1
ATOM 4151 N N . THR A 1 582 ? 21.902 11.974 -28.389 1.00 89.12 582 THR A N 1
ATOM 4152 C CA . THR A 1 582 ? 23.240 12.422 -28.780 1.00 89.12 582 THR A CA 1
ATOM 4153 C C . THR A 1 582 ? 24.094 11.222 -29.189 1.00 89.12 582 THR A C 1
ATOM 4155 O O . THR A 1 582 ? 23.626 10.088 -29.205 1.00 89.12 582 THR A O 1
ATOM 4158 N N . ALA A 1 583 ? 25.366 11.450 -29.526 1.00 92.38 583 ALA A N 1
ATOM 4159 C CA . ALA A 1 583 ? 26.304 10.341 -29.669 1.00 92.38 583 ALA A CA 1
ATOM 4160 C C . ALA A 1 583 ? 26.358 9.512 -28.373 1.00 92.38 583 ALA A C 1
ATOM 4162 O O . ALA A 1 583 ? 26.406 10.080 -27.281 1.00 92.38 583 ALA A O 1
ATOM 4163 N N . GLU A 1 584 ? 26.390 8.190 -28.509 1.00 94.38 584 GLU A N 1
ATOM 4164 C CA . GLU A 1 584 ? 26.344 7.247 -27.390 1.00 94.38 584 GLU A CA 1
ATOM 4165 C C . GLU A 1 584 ? 27.633 6.434 -27.286 1.00 94.38 584 GLU A C 1
ATOM 4167 O O . GLU A 1 584 ? 28.279 6.112 -28.286 1.00 94.38 584 GLU A O 1
ATOM 4172 N N . THR A 1 585 ? 28.022 6.101 -26.055 1.00 95.06 585 THR A N 1
ATOM 4173 C CA . THR A 1 585 ? 29.174 5.235 -25.767 1.00 95.06 585 THR A CA 1
ATOM 4174 C C . THR A 1 585 ? 28.744 4.138 -24.811 1.00 95.06 585 THR A C 1
ATOM 4176 O O . THR A 1 585 ? 28.640 4.369 -23.614 1.00 95.06 585 THR A O 1
ATOM 4179 N N . LEU A 1 586 ? 28.492 2.946 -25.341 1.00 95.88 586 LEU A N 1
ATOM 4180 C CA . LEU A 1 586 ? 28.056 1.793 -24.555 1.00 95.88 586 LEU A CA 1
ATOM 4181 C C . LEU A 1 586 ? 29.264 1.046 -24.000 1.00 95.88 586 LEU A C 1
ATOM 4183 O O . LEU A 1 586 ? 30.262 0.912 -24.705 1.00 95.88 586 LEU A O 1
ATOM 4187 N N . GLN A 1 587 ? 29.171 0.518 -22.779 1.00 95.56 587 GLN A N 1
ATOM 4188 C CA . GLN A 1 587 ? 30.252 -0.293 -22.204 1.00 95.56 587 GLN A CA 1
ATOM 4189 C C . GLN A 1 587 ? 30.416 -1.621 -22.944 1.00 95.56 587 GLN A C 1
ATOM 4191 O O . GLN A 1 587 ? 31.519 -1.927 -23.383 1.00 95.56 587 GLN A O 1
ATOM 4196 N N . ASP A 1 588 ? 29.310 -2.331 -23.165 1.00 95.44 588 ASP A N 1
ATOM 4197 C CA . ASP A 1 588 ? 29.239 -3.566 -23.942 1.00 95.44 588 ASP A CA 1
ATOM 4198 C C . ASP A 1 588 ? 27.940 -3.602 -24.763 1.00 95.44 588 ASP A C 1
ATOM 4200 O O . ASP A 1 588 ? 26.915 -3.050 -24.352 1.00 95.44 588 ASP A O 1
ATOM 4204 N N . LEU A 1 589 ? 27.968 -4.270 -25.921 1.00 97.50 589 LEU A N 1
ATOM 4205 C CA . LEU A 1 589 ? 26.804 -4.455 -26.793 1.00 97.50 589 LEU A CA 1
ATOM 4206 C C . LEU A 1 589 ? 26.709 -5.906 -27.276 1.00 97.50 589 LEU A C 1
ATOM 4208 O O . LEU A 1 589 ? 27.612 -6.412 -27.936 1.00 97.50 589 LEU A O 1
ATOM 4212 N N . SER A 1 590 ? 25.575 -6.554 -27.022 1.00 97.75 590 SER A N 1
ATOM 4213 C CA . SER A 1 590 ? 25.245 -7.871 -27.573 1.00 97.75 590 SER A CA 1
ATOM 4214 C C . SER A 1 590 ? 23.887 -7.856 -28.270 1.00 97.75 590 SER A C 1
ATOM 4216 O O . SER A 1 590 ? 23.011 -7.051 -27.950 1.00 97.75 590 SER A O 1
ATOM 4218 N N . GLY A 1 591 ? 23.713 -8.726 -29.264 1.00 98.12 591 GLY A N 1
ATOM 4219 C CA . GLY A 1 591 ? 22.496 -8.737 -30.074 1.00 98.12 591 GLY A CA 1
ATOM 4220 C C . GLY A 1 591 ? 22.242 -10.070 -30.759 1.00 98.12 591 GLY A C 1
ATOM 4221 O O . GLY A 1 591 ? 23.148 -10.648 -31.364 1.00 98.12 591 GLY A O 1
ATOM 4222 N N . ALA A 1 592 ? 21.005 -10.550 -30.676 1.00 98.56 592 ALA A N 1
ATOM 4223 C CA . ALA A 1 592 ? 20.531 -11.728 -31.388 1.00 98.56 592 ALA A CA 1
ATOM 4224 C C . ALA A 1 592 ? 20.312 -11.442 -32.886 1.00 98.56 592 ALA A C 1
ATOM 4226 O O . ALA A 1 592 ? 20.194 -10.301 -33.328 1.00 98.56 592 ALA A O 1
ATOM 4227 N N . ALA A 1 593 ? 20.219 -12.499 -33.695 1.00 98.50 593 ALA A N 1
ATOM 4228 C CA . ALA A 1 593 ? 19.908 -12.347 -35.112 1.00 98.50 593 ALA A CA 1
ATOM 4229 C C . ALA A 1 593 ? 18.551 -11.642 -35.313 1.00 98.50 593 ALA A C 1
ATOM 4231 O O . ALA A 1 593 ? 17.529 -12.022 -34.731 1.00 98.50 593 ALA A O 1
ATOM 4232 N N . GLY A 1 594 ? 18.544 -10.618 -36.168 1.00 98.00 594 GLY A N 1
ATOM 4233 C CA . GLY A 1 594 ? 17.356 -9.810 -36.446 1.00 98.00 594 GLY A CA 1
ATOM 4234 C C . GLY A 1 594 ? 17.046 -8.735 -35.401 1.00 98.00 594 GLY A C 1
ATOM 4235 O O . GLY A 1 594 ? 15.979 -8.131 -35.490 1.00 98.00 594 GLY A O 1
ATOM 4236 N N . SER A 1 595 ? 17.931 -8.490 -34.429 1.00 98.62 595 SER A N 1
ATOM 4237 C CA . SER A 1 595 ? 17.890 -7.262 -33.630 1.00 98.62 595 SER A CA 1
ATOM 4238 C C . SER A 1 595 ? 18.413 -6.064 -34.429 1.00 98.62 595 SER A C 1
ATOM 4240 O O . SER A 1 595 ? 19.153 -6.237 -35.402 1.00 98.62 595 SER A O 1
ATOM 4242 N N . ILE A 1 596 ? 18.041 -4.850 -34.024 1.00 98.25 596 ILE A N 1
ATOM 4243 C CA . ILE A 1 596 ? 18.329 -3.615 -34.760 1.00 98.25 596 ILE A CA 1
ATOM 4244 C C . ILE A 1 596 ? 18.921 -2.562 -33.820 1.00 98.25 596 ILE A C 1
ATOM 4246 O O . ILE A 1 596 ? 18.407 -2.324 -32.731 1.00 98.25 596 ILE A O 1
ATOM 4250 N N . VAL A 1 597 ? 19.985 -1.899 -34.267 1.00 97.88 597 VAL A N 1
ATOM 4251 C CA . VAL A 1 597 ? 20.431 -0.615 -33.720 1.00 97.88 597 VAL A CA 1
ATOM 4252 C C . VAL A 1 597 ? 20.212 0.455 -34.784 1.00 97.88 597 VAL A C 1
ATOM 4254 O O . VAL A 1 597 ? 20.820 0.399 -35.855 1.00 97.88 597 VAL A O 1
ATOM 4257 N N . ALA A 1 598 ? 19.340 1.415 -34.495 1.00 96.62 598 ALA A N 1
ATOM 4258 C CA . ALA A 1 598 ? 19.025 2.542 -35.364 1.00 96.62 598 ALA A CA 1
ATOM 4259 C C . ALA A 1 598 ? 19.819 3.781 -34.922 1.00 96.62 598 ALA A C 1
ATOM 4261 O O . ALA A 1 598 ? 19.674 4.246 -33.791 1.00 96.62 598 ALA A O 1
ATOM 4262 N N . LEU A 1 599 ? 20.701 4.280 -35.795 1.00 93.19 599 LEU A N 1
ATOM 4263 C CA . LEU A 1 599 ? 21.647 5.355 -35.461 1.00 93.19 599 LEU A CA 1
ATOM 4264 C C . LEU A 1 599 ? 21.131 6.764 -35.781 1.00 93.19 599 LEU A C 1
ATOM 4266 O O . LEU A 1 599 ? 21.514 7.730 -35.120 1.00 93.19 599 LEU A O 1
ATOM 4270 N N . GLY A 1 600 ? 20.328 6.906 -36.837 1.00 90.62 600 GLY A N 1
ATOM 4271 C CA . GLY A 1 600 ? 20.186 8.176 -37.554 1.00 90.62 600 GLY A CA 1
ATOM 4272 C C . GLY A 1 600 ? 21.554 8.805 -37.858 1.00 90.62 600 GLY A C 1
ATOM 4273 O O . GLY A 1 600 ? 22.519 8.111 -38.182 1.00 90.62 600 GLY A O 1
ATOM 4274 N N . SER A 1 601 ? 21.670 10.119 -37.657 1.00 88.69 601 SER A N 1
ATOM 4275 C CA . SER A 1 601 ? 22.917 10.871 -37.851 1.00 88.69 601 SER A CA 1
ATOM 4276 C C . SER A 1 601 ? 23.924 10.768 -36.688 1.00 88.69 601 SER A C 1
ATOM 4278 O O . SER A 1 601 ? 24.895 11.531 -36.650 1.00 88.69 601 SER A O 1
ATOM 4280 N N . HIS A 1 602 ? 23.695 9.900 -35.694 1.00 91.62 602 HIS A N 1
ATOM 4281 C CA . HIS A 1 602 ? 24.462 9.872 -34.443 1.00 91.62 602 HIS A CA 1
ATOM 4282 C C . HIS A 1 602 ? 25.560 8.803 -34.434 1.00 91.62 602 HIS A C 1
ATOM 4284 O O . HIS A 1 602 ? 25.429 7.714 -34.991 1.00 91.62 602 HIS A O 1
ATOM 4290 N N . ALA A 1 603 ? 26.673 9.119 -33.769 1.00 92.81 603 ALA A N 1
ATOM 4291 C CA . ALA A 1 603 ? 27.767 8.177 -33.580 1.00 92.81 603 ALA A CA 1
ATOM 4292 C C . ALA A 1 603 ? 27.468 7.218 -32.419 1.00 92.81 603 ALA A C 1
ATOM 4294 O O . ALA A 1 603 ? 27.076 7.655 -31.338 1.00 92.81 603 ALA A O 1
ATOM 4295 N N . LEU A 1 604 ? 27.739 5.930 -32.627 1.00 94.50 604 LEU A N 1
ATOM 4296 C CA . LEU A 1 604 ? 27.753 4.909 -31.584 1.00 94.50 604 LEU A CA 1
ATOM 4297 C C . LEU A 1 604 ? 29.182 4.404 -31.384 1.00 94.50 604 LEU A C 1
ATOM 4299 O O . LEU A 1 604 ? 29.805 3.894 -32.315 1.00 94.50 604 LEU A O 1
ATOM 4303 N N . THR A 1 605 ? 29.681 4.514 -30.158 1.00 95.38 605 THR A N 1
ATOM 4304 C CA . THR A 1 605 ? 30.911 3.856 -29.714 1.00 95.38 605 THR A CA 1
ATOM 4305 C C . THR A 1 605 ? 30.537 2.673 -28.831 1.00 95.38 605 THR A C 1
ATOM 4307 O O . THR A 1 605 ? 29.693 2.801 -27.949 1.00 95.38 605 THR A O 1
ATOM 4310 N N . VAL A 1 606 ? 31.162 1.521 -29.055 1.00 93.62 606 VAL A N 1
ATOM 4311 C CA . VAL A 1 606 ? 30.994 0.335 -28.207 1.00 93.62 606 VAL A CA 1
ATOM 4312 C C . VAL A 1 606 ? 32.320 0.009 -27.543 1.00 93.62 606 VAL A C 1
ATOM 4314 O O . VAL A 1 606 ? 33.363 -0.045 -28.200 1.00 93.62 606 VAL A O 1
ATOM 4317 N N . GLY A 1 607 ? 32.279 -0.143 -26.228 1.00 86.69 607 GLY A N 1
ATOM 4318 C CA . GLY A 1 607 ? 33.392 -0.612 -25.433 1.00 86.69 607 GLY A CA 1
ATOM 4319 C C . GLY A 1 607 ? 33.608 -2.114 -25.596 1.00 86.69 607 GLY A C 1
ATOM 4320 O O . GLY A 1 607 ? 32.928 -2.804 -26.359 1.00 86.69 607 GLY A O 1
ATOM 4321 N N . THR A 1 608 ? 34.635 -2.590 -24.904 1.00 74.19 608 THR A N 1
ATOM 4322 C CA . THR A 1 608 ? 35.036 -3.999 -24.869 1.00 74.19 608 THR A CA 1
ATOM 4323 C C . THR A 1 608 ? 35.375 -4.380 -23.432 1.00 74.19 608 THR A C 1
ATOM 4325 O O . THR A 1 608 ? 36.460 -4.915 -23.181 1.00 74.19 608 THR A O 1
ATOM 4328 N N . ALA A 1 609 ? 34.530 -3.973 -22.476 1.00 82.94 609 ALA A N 1
ATOM 4329 C CA . ALA A 1 609 ? 34.739 -4.349 -21.080 1.00 82.94 609 ALA A CA 1
ATOM 4330 C C . ALA A 1 609 ? 34.712 -5.881 -20.966 1.00 82.94 609 ALA A C 1
ATOM 4332 O O . ALA A 1 609 ? 35.606 -6.453 -20.338 1.00 82.94 609 ALA A O 1
ATOM 4333 N N . ASP A 1 610 ? 33.810 -6.515 -21.723 1.00 88.38 610 ASP A N 1
ATOM 4334 C CA . ASP A 1 610 ? 33.756 -7.951 -21.968 1.00 88.38 610 ASP A CA 1
ATOM 4335 C C . ASP A 1 610 ? 33.789 -8.304 -23.474 1.00 88.38 610 ASP A C 1
ATOM 4337 O O . ASP A 1 610 ? 33.653 -7.467 -24.371 1.00 88.38 610 ASP A O 1
ATOM 4341 N N . SER A 1 611 ? 33.997 -9.590 -23.789 1.00 90.69 611 SER A N 1
ATOM 4342 C CA . SER A 1 611 ? 33.877 -10.099 -25.163 1.00 90.69 611 SER A CA 1
ATOM 4343 C C . SER A 1 611 ? 32.418 -10.430 -25.477 1.00 90.69 611 SER A C 1
ATOM 4345 O O . SER A 1 611 ? 31.845 -11.349 -24.893 1.00 90.69 611 SER A O 1
ATOM 4347 N N . THR A 1 612 ? 31.832 -9.717 -26.439 1.00 94.19 612 THR A N 1
ATOM 4348 C CA . THR A 1 612 ? 30.415 -9.835 -26.816 1.00 94.19 612 THR A CA 1
ATOM 4349 C C . THR A 1 612 ? 30.222 -10.232 -28.284 1.00 94.19 612 THR A C 1
ATOM 4351 O O . THR A 1 612 ? 31.139 -10.160 -29.104 1.00 94.19 612 THR A O 1
ATOM 4354 N N . VAL A 1 613 ? 29.009 -10.689 -28.622 1.00 95.25 613 VAL A N 1
ATOM 4355 C CA . VAL A 1 613 ? 28.592 -11.005 -29.997 1.00 95.25 613 VAL A CA 1
ATOM 4356 C C . VAL A 1 613 ? 27.353 -10.188 -30.345 1.00 95.25 613 VAL A C 1
ATOM 4358 O O . VAL A 1 613 ? 26.334 -10.266 -29.658 1.00 95.25 613 VAL A O 1
ATOM 4361 N N . PHE A 1 614 ? 27.425 -9.454 -31.454 1.00 97.50 614 PHE A N 1
ATOM 4362 C CA . PHE A 1 614 ? 26.287 -8.762 -32.048 1.00 97.50 614 PHE A CA 1
ATOM 4363 C C . PHE A 1 614 ? 25.989 -9.352 -33.431 1.00 97.50 614 PHE A C 1
ATOM 4365 O O . PHE A 1 614 ? 26.742 -9.152 -34.381 1.00 97.50 614 PHE A O 1
ATOM 4372 N N . ALA A 1 615 ? 24.900 -10.114 -33.529 1.00 98.00 615 ALA A N 1
ATOM 4373 C CA . ALA A 1 615 ? 24.422 -10.753 -34.758 1.00 98.00 615 ALA A CA 1
ATOM 4374 C C . ALA A 1 615 ? 23.279 -9.972 -35.443 1.00 98.00 615 ALA A C 1
ATOM 4376 O O . ALA A 1 615 ? 22.686 -10.463 -36.407 1.00 98.00 615 ALA A O 1
ATOM 4377 N N . GLY A 1 616 ? 22.944 -8.788 -34.923 1.00 97.94 616 GLY A N 1
ATOM 4378 C CA . GLY A 1 616 ? 21.907 -7.909 -35.453 1.00 97.94 616 GLY A CA 1
ATOM 4379 C C . GLY A 1 616 ? 22.381 -7.022 -36.606 1.00 97.94 616 GLY A C 1
ATOM 4380 O O . GLY A 1 616 ? 23.490 -7.158 -37.125 1.00 97.94 616 GLY A O 1
ATOM 4381 N N . ALA A 1 617 ? 21.527 -6.075 -36.987 1.00 97.44 617 ALA A N 1
ATOM 4382 C CA . ALA A 1 617 ? 21.837 -5.027 -37.950 1.00 97.44 617 ALA A CA 1
ATOM 4383 C C . ALA A 1 617 ? 22.073 -3.688 -37.239 1.00 97.44 617 ALA A C 1
ATOM 4385 O O . ALA A 1 617 ? 21.344 -3.332 -36.318 1.00 97.44 617 ALA A O 1
ATOM 4386 N N . ILE A 1 618 ? 23.067 -2.931 -37.702 1.00 95.88 618 ILE A N 1
ATOM 4387 C CA . ILE A 1 618 ? 23.239 -1.513 -37.370 1.00 95.88 618 ILE A CA 1
ATOM 4388 C C . ILE A 1 618 ? 22.864 -0.737 -38.627 1.00 95.88 618 ILE A C 1
ATOM 4390 O O . ILE A 1 618 ? 23.445 -0.975 -39.689 1.00 95.88 618 ILE A O 1
ATOM 4394 N N . THR A 1 619 ? 21.867 0.136 -38.533 1.00 92.94 619 THR A N 1
ATOM 4395 C CA . THR A 1 619 ? 21.258 0.783 -39.698 1.00 92.94 619 THR A CA 1
ATOM 4396 C C . THR A 1 619 ? 21.235 2.295 -39.558 1.00 92.94 619 THR A C 1
ATOM 4398 O O . THR A 1 619 ? 20.954 2.824 -38.482 1.00 92.94 619 THR A O 1
ATOM 4401 N N . ASP A 1 620 ? 21.447 2.973 -40.684 1.00 85.94 620 ASP A N 1
ATOM 4402 C CA . ASP A 1 620 ? 21.012 4.353 -40.870 1.00 85.94 620 ASP A CA 1
ATOM 4403 C C . ASP A 1 620 ? 19.475 4.358 -40.954 1.00 85.94 620 ASP A C 1
ATOM 4405 O O . ASP A 1 620 ? 18.887 3.765 -41.863 1.00 85.94 620 ASP A O 1
ATOM 4409 N N . GLY A 1 621 ? 18.824 4.887 -39.923 1.00 81.94 621 GLY A N 1
ATOM 4410 C CA . GLY A 1 621 ? 17.383 4.792 -39.716 1.00 81.94 621 GLY A CA 1
ATOM 4411 C C . GLY A 1 621 ? 16.990 5.147 -38.286 1.00 81.94 621 GLY A C 1
ATO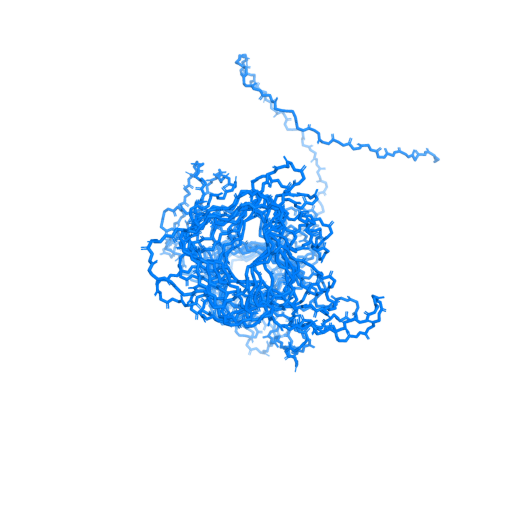M 4412 O O . GLY A 1 621 ? 17.835 5.536 -37.482 1.00 81.94 621 GLY A O 1
ATOM 4413 N N . GLY A 1 622 ? 15.707 4.975 -37.985 1.00 83.62 622 GLY A N 1
ATOM 4414 C CA . GLY A 1 622 ? 15.093 5.355 -36.716 1.00 83.62 622 GLY A CA 1
ATOM 4415 C C . GLY A 1 622 ? 13.925 6.310 -36.935 1.00 83.62 622 GLY A C 1
ATOM 4416 O O . GLY A 1 622 ? 13.501 6.545 -38.070 1.00 83.62 622 GLY A O 1
ATOM 4417 N N . ILE A 1 623 ? 13.378 6.840 -35.845 1.00 83.56 623 ILE A N 1
ATOM 4418 C CA . ILE A 1 623 ? 12.333 7.876 -35.907 1.00 83.56 623 ILE A CA 1
ATOM 4419 C C . ILE A 1 623 ? 12.892 9.249 -36.328 1.00 83.56 623 ILE A C 1
ATOM 4421 O O . ILE A 1 623 ? 12.144 10.074 -36.858 1.00 83.56 623 ILE A O 1
ATOM 4425 N N . GLY A 1 624 ? 14.196 9.473 -36.141 1.00 68.00 624 GLY A N 1
ATOM 4426 C CA . GLY A 1 624 ? 14.956 10.576 -36.726 1.00 68.00 624 GLY A CA 1
ATOM 4427 C C . GLY A 1 624 ? 15.551 10.203 -38.080 1.00 68.00 624 GLY A C 1
ATOM 4428 O O . GLY A 1 624 ? 16.084 9.108 -38.247 1.00 68.00 624 GLY A O 1
ATOM 4429 N N . GLY A 1 625 ? 15.468 11.104 -39.062 1.00 60.19 625 GLY A N 1
ATOM 4430 C CA . GLY A 1 625 ? 16.182 10.933 -40.333 1.00 60.19 625 GLY A CA 1
ATOM 4431 C C . GLY A 1 625 ? 17.703 10.997 -40.140 1.00 60.19 625 GLY A C 1
ATOM 4432 O O . GLY A 1 625 ? 18.175 11.705 -39.250 1.00 60.19 625 GLY A O 1
ATOM 4433 N N . GLY A 1 626 ? 18.442 10.252 -40.967 1.00 48.25 626 GLY A N 1
ATOM 4434 C CA . GLY A 1 626 ? 19.910 10.237 -41.008 1.00 48.25 626 GLY A CA 1
ATOM 4435 C C . GLY A 1 626 ? 20.546 11.393 -41.764 1.00 48.25 626 GLY A C 1
ATOM 4436 O O . GLY A 1 626 ? 19.901 11.922 -42.705 1.00 48.25 626 GLY A O 1
#

Radius of gyration: 30.7 Å; chains: 1; bounding box: 73×60×92 Å

Secondary structure (DSSP, 8-state):
-------------------------------------------PPEEEPPTT-EE-HHHHHTT-EEEEEEEEEEEEPPSEEEEE-S-EEEEEEEEEE-TTS-EEEEE-S----B--GGG---EEEEEEEE--PPEETTEEPS---EEEEEEEESPPPP-EEE-TTEEEEE-BTTB----B-S-EEESSEEEE------STTS--EE-S-EEES-EEEE----TT---EE-EE-EE--S-EEESS-B-BSBTTB-EE-TT-SEEEESSEE------S-TT--SEEEE-SEEEE-SSS-EEEEES--SEEEE-S-EEE--EEETTEEE-S-GGGGG---TTSTT-EEEEEES-EEEE--SS--S-SB---TTTEEEEEETTEEEEE--SEEEEE-SEEE--STT-GGGS-EEEEEEE---TT--EEEEE-SEE-EESEEEE-TT-EEEE--SS------STTS-------S---EE--TTSTT--TT-EEEESSEEEE---TT-SSS---EEEE-EESS-EEEE-SSSPEEEES-----S-EEE-TT-EEEEEB-TTSPBP--TTSS-EEE-STT-EEEEEES--EEES-EEE-TT-EEE-TT--EEE--SS---B-SEEES-SSS--

Sequence (626 aa):
MKHVVGLGNNGRWLREKPGQGEPARKRLVVILGIALAATSVDAFAQVTAPSAGGDITNLVTANDDISLQGGNYTINLPTGVTTYSGVISGTGTLTVDSPNGASTLVLTQTPTYTLPAAQKTQTTSYDYVNSLPVTYDGLTSPNVFHGGVTVVNNPDPVSLTIGNNTTLQLGNATANAVTLNNNILDNGTLLMEEGSLTNESQVISLGGTVSGSGGITVLSPGTNGGLRLFGVNTFTGPSLYLLDGANIGSDHMYGSTPDTSFIVIKTSYLPATPVPVMGLPGQVDITQNIWEVGYENDINLNGSPGLIMFRGVYSYSDSGDDNHPSLSNAKLNFTTLKGNASERGVNIGGTIVQFGDGTTSTMFISGNAYNSYINLDNNGILGFDYNGTTTLNTAIGGGPYSNSLSTTGLGYVVITGNASNANHVIFTQGEYYNGLTQIDAGTVLQLGDGTQGDASGTPGQVGYYNSSGGNSSLLTADSANGLSTDRITDNGTLIVDNTAGAVDGITAVSLSNISGSGSLQQIGNLPLTLLANTTYTGATTIGAGSTLYLGTNSSGVAGSIASSSGVALTGTGATLDISQATAETLQDLSGAAGSIVALGSHALTVGTADSTVFAGAITDGGIGGG